Protein AF-A0A7Y5PEG9-F1 (afdb_monomer_lite)

Radius of gyration: 26.12 Å; chains: 1; bounding box: 63×56×72 Å

Structure (mmCIF, N/CA/C/O backbone):
data_AF-A0A7Y5PEG9-F1
#
_entry.id   AF-A0A7Y5PEG9-F1
#
loop_
_atom_site.group_PDB
_atom_site.id
_atom_site.type_symbol
_atom_site.label_atom_id
_atom_site.label_alt_id
_atom_site.label_comp_id
_atom_site.label_asym_id
_atom_site.label_entity_id
_atom_site.label_seq_id
_atom_site.pdbx_PDB_ins_code
_atom_site.Cartn_x
_atom_site.Cartn_y
_atom_site.Cartn_z
_atom_site.occupancy
_atom_site.B_iso_or_equiv
_atom_site.auth_seq_id
_atom_site.auth_comp_id
_atom_site.auth_asym_id
_atom_site.auth_atom_id
_atom_site.pdbx_PDB_model_num
ATOM 1 N N . LEU A 1 1 ? -2.937 16.351 -19.187 1.00 85.25 1 LEU A N 1
ATOM 2 C CA . LEU A 1 1 ? -2.541 15.697 -17.927 1.00 85.25 1 LEU A CA 1
ATOM 3 C C . LEU A 1 1 ? -1.030 15.649 -17.947 1.00 85.25 1 LEU A C 1
ATOM 5 O O . LEU A 1 1 ? -0.496 15.027 -18.850 1.00 85.25 1 LEU A O 1
ATOM 9 N N . VAL A 1 2 ? -0.378 16.390 -17.054 1.00 86.62 2 VAL A N 1
ATOM 10 C CA . VAL A 1 2 ? 1.082 16.342 -16.906 1.00 86.62 2 VAL A CA 1
ATOM 11 C C . VAL A 1 2 ? 1.396 15.271 -15.872 1.00 86.62 2 VAL A C 1
ATOM 13 O O . VAL A 1 2 ? 0.821 15.313 -14.779 1.00 86.62 2 VAL A O 1
ATOM 16 N N . GLY A 1 3 ? 2.258 14.328 -16.235 1.00 85.38 3 GLY A N 1
ATOM 17 C CA . GLY A 1 3 ? 2.537 13.143 -15.440 1.00 85.38 3 GLY A CA 1
ATOM 18 C C . GLY A 1 3 ? 1.429 12.091 -15.516 1.00 85.38 3 GLY A C 1
ATOM 19 O O . GLY A 1 3 ? 0.255 12.407 -15.773 1.00 85.38 3 GLY A O 1
ATOM 20 N N . SER A 1 4 ? 1.774 10.839 -15.218 1.00 88.62 4 SER A N 1
ATOM 21 C CA . SER A 1 4 ? 0.767 9.795 -15.070 1.00 88.62 4 SER A CA 1
ATOM 22 C C . SER A 1 4 ? -0.215 10.132 -13.936 1.00 88.62 4 SER A C 1
ATOM 24 O O . SER A 1 4 ? 0.189 10.494 -12.824 1.00 88.62 4 SER A O 1
ATOM 26 N N . PRO A 1 5 ? -1.535 9.985 -14.159 1.00 86.75 5 PRO A N 1
ATOM 27 C CA . PRO A 1 5 ? -2.530 10.161 -13.111 1.00 86.75 5 PRO A CA 1
ATOM 28 C C . PRO A 1 5 ? -2.541 9.010 -12.097 1.00 86.75 5 PRO A C 1
ATOM 30 O O . PRO A 1 5 ? -3.274 9.140 -11.113 1.00 86.75 5 PRO A O 1
ATOM 33 N N . ARG A 1 6 ? -1.760 7.931 -12.305 1.00 89.44 6 ARG A N 1
ATOM 34 C CA . ARG A 1 6 ? -1.601 6.746 -11.426 1.00 89.44 6 ARG A CA 1
ATOM 35 C C . ARG A 1 6 ? -2.856 5.867 -11.269 1.00 89.44 6 ARG A C 1
ATOM 37 O O . ARG A 1 6 ? -2.782 4.786 -10.699 1.00 89.44 6 ARG A O 1
ATOM 44 N N . ASP A 1 7 ? -4.004 6.346 -11.743 1.00 90.31 7 ASP A N 1
ATOM 45 C CA . ASP A 1 7 ? -5.339 5.772 -11.553 1.00 90.31 7 ASP A CA 1
ATOM 46 C C . ASP A 1 7 ? -6.239 6.160 -12.740 1.00 90.31 7 ASP A C 1
ATOM 48 O O . ASP A 1 7 ? -6.340 7.341 -13.105 1.00 90.31 7 ASP A O 1
ATOM 52 N N . VAL A 1 8 ? -6.907 5.163 -13.324 1.00 92.38 8 VAL A N 1
ATOM 53 C CA . VAL A 1 8 ? -7.827 5.300 -14.465 1.00 92.38 8 VAL A CA 1
ATOM 54 C C . VAL A 1 8 ? -9.043 6.154 -14.101 1.00 92.38 8 VAL A C 1
ATOM 56 O O . VAL A 1 8 ? -9.432 7.040 -14.862 1.00 92.38 8 VAL A O 1
ATOM 59 N N . THR A 1 9 ? -9.615 5.973 -12.907 1.00 90.75 9 THR A N 1
ATOM 60 C CA . THR A 1 9 ? -10.787 6.740 -12.452 1.00 90.75 9 THR A CA 1
ATOM 61 C C . THR A 1 9 ? -10.447 8.221 -12.360 1.00 90.75 9 THR A C 1
ATOM 63 O O . THR A 1 9 ? -11.190 9.080 -12.840 1.00 90.75 9 THR A O 1
ATOM 66 N N . ARG A 1 10 ? -9.276 8.539 -11.797 1.00 89.56 10 ARG A N 1
ATOM 67 C CA . ARG A 1 10 ? -8.766 9.911 -11.726 1.00 89.56 10 ARG A CA 1
ATOM 68 C C . ARG A 1 10 ? -8.519 10.499 -13.112 1.00 89.56 10 ARG A C 1
ATOM 70 O O . ARG A 1 10 ? -8.812 11.678 -13.325 1.00 89.56 10 ARG A O 1
ATOM 77 N N . ALA A 1 11 ? -7.986 9.705 -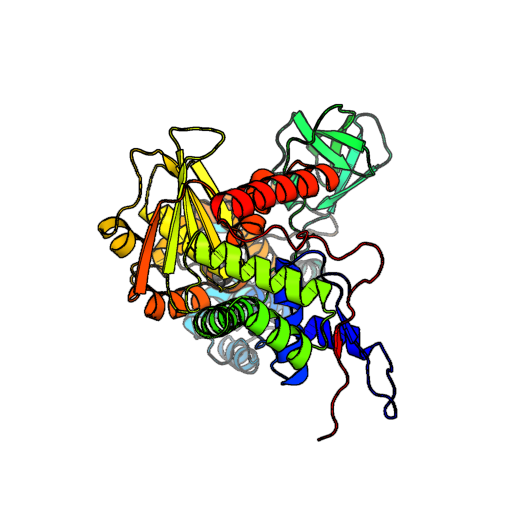14.040 1.00 92.00 11 ALA A N 1
ATOM 78 C CA . ALA A 1 11 ? -7.788 10.121 -15.423 1.00 92.00 11 ALA A CA 1
ATOM 79 C C . ALA A 1 11 ? -9.127 10.505 -16.067 1.00 92.00 11 ALA A C 1
ATOM 81 O O . ALA A 1 11 ? -9.282 11.644 -16.508 1.00 92.00 11 ALA A O 1
ATOM 82 N N . LEU A 1 12 ? -10.119 9.612 -16.020 1.00 91.38 12 LEU A N 1
ATOM 83 C CA . LEU A 1 12 ? -11.452 9.829 -16.586 1.00 91.38 12 LEU A CA 1
ATOM 84 C C . LEU A 1 12 ? -12.173 11.016 -15.944 1.00 91.38 12 LEU A C 1
ATOM 86 O O . LEU A 1 12 ? -12.730 11.844 -16.657 1.00 91.38 12 LEU A O 1
ATOM 90 N N . GLN A 1 13 ? -12.104 11.172 -14.619 1.00 89.88 13 GLN A N 1
ATOM 91 C CA . GLN A 1 13 ? -12.685 12.331 -13.933 1.00 89.88 13 GLN A CA 1
ATOM 92 C C . GLN A 1 13 ? -12.053 13.656 -14.371 1.00 89.88 13 GLN A C 1
ATOM 94 O O . GLN A 1 13 ? -12.743 14.671 -14.458 1.00 89.88 13 GLN A O 1
ATOM 99 N N . ARG A 1 14 ? -10.737 13.682 -14.622 1.00 91.00 14 ARG A N 1
ATOM 100 C CA . ARG A 1 14 ? -10.045 14.888 -15.097 1.00 91.00 14 ARG A CA 1
ATOM 101 C C . ARG A 1 14 ? -10.334 15.157 -16.573 1.00 91.00 14 ARG A C 1
ATOM 103 O O . ARG A 1 14 ? -10.561 16.309 -16.928 1.00 91.00 14 ARG A O 1
ATOM 110 N N . ILE A 1 15 ? -10.351 14.118 -17.406 1.00 91.00 15 ILE A N 1
ATOM 111 C CA . ILE A 1 15 ? -10.624 14.210 -18.846 1.00 91.00 15 ILE A CA 1
ATOM 112 C C . ILE A 1 15 ? -12.082 14.595 -19.096 1.00 91.00 15 ILE A C 1
ATOM 114 O O . ILE A 1 15 ? -12.329 15.487 -19.891 1.00 91.00 15 ILE A O 1
ATOM 118 N N . GLY A 1 16 ? -13.040 14.035 -18.355 1.00 88.06 16 GLY A N 1
ATOM 119 C CA . GLY A 1 16 ? -14.467 14.354 -18.484 1.00 88.06 16 GLY A CA 1
ATOM 120 C C . GLY A 1 16 ? -14.832 15.808 -18.156 1.00 88.06 16 GLY A C 1
ATOM 121 O O . GLY A 1 16 ? -15.929 16.261 -18.474 1.00 88.06 16 GLY A O 1
ATOM 122 N N . ARG A 1 17 ? -13.914 16.576 -17.549 1.00 88.19 17 ARG A N 1
ATOM 123 C CA . ARG A 1 17 ? -14.070 18.033 -17.394 1.00 88.19 17 ARG A CA 1
ATOM 124 C C . ARG A 1 17 ? -13.859 18.781 -18.711 1.00 88.19 17 ARG A C 1
ATOM 126 O O . ARG A 1 17 ? -14.333 19.909 -18.838 1.00 88.19 17 ARG A O 1
ATOM 133 N N . SER A 1 18 ? -13.163 18.190 -19.682 1.00 85.81 18 SER A N 1
ATOM 134 C CA . SER A 1 18 ? -13.086 18.728 -21.035 1.00 85.81 18 SER A CA 1
ATOM 135 C C . SER A 1 18 ? -14.352 18.313 -21.787 1.00 85.81 18 SER A C 1
ATOM 137 O O . SER A 1 18 ? -14.717 17.147 -21.833 1.00 85.81 18 SER A O 1
ATOM 139 N N . GLY A 1 19 ? -15.096 19.285 -22.318 1.00 75.38 19 GLY A N 1
ATOM 140 C CA . GLY A 1 19 ? -16.325 18.983 -23.055 1.00 75.38 19 GLY A CA 1
ATOM 141 C C . GLY A 1 19 ? -17.461 18.411 -22.199 1.00 75.38 19 GLY A C 1
ATOM 142 O O . GLY A 1 19 ? -18.163 17.533 -22.674 1.00 75.38 19 GLY A O 1
ATOM 143 N N . HIS A 1 20 ? -17.667 18.923 -20.977 1.00 80.44 20 HIS A N 1
ATOM 144 C CA . HIS A 1 20 ? -18.750 18.525 -20.059 1.00 80.44 20 HIS A CA 1
ATOM 145 C C . HIS A 1 20 ? -20.155 18.925 -20.578 1.00 80.44 20 HIS A C 1
ATOM 147 O O . HIS A 1 20 ? -20.817 19.810 -20.029 1.00 80.44 20 HIS A O 1
ATOM 153 N N . ARG A 1 21 ? -20.570 18.324 -21.700 1.00 83.25 21 ARG A N 1
ATOM 154 C CA . ARG A 1 21 ? -21.869 18.449 -22.374 1.00 83.25 21 ARG A CA 1
ATOM 155 C C . ARG A 1 21 ? -22.197 17.141 -23.099 1.00 83.25 21 ARG A C 1
ATOM 157 O O . ARG A 1 21 ? -21.294 16.434 -23.523 1.00 83.25 21 ARG A O 1
ATOM 164 N N . ILE A 1 22 ? -23.486 16.854 -23.270 1.00 82.88 22 ILE A N 1
ATOM 165 C CA . ILE A 1 22 ? -23.986 15.622 -23.910 1.00 82.88 22 ILE A CA 1
ATOM 166 C C . ILE A 1 22 ? -23.578 15.530 -25.392 1.00 82.88 22 ILE A C 1
ATOM 168 O O . ILE A 1 22 ? -23.387 14.439 -25.912 1.00 82.88 22 ILE A O 1
ATOM 172 N N . ASP A 1 23 ? -23.419 16.670 -26.067 1.00 88.56 23 ASP A N 1
ATOM 173 C CA . ASP A 1 23 ? -23.098 16.792 -27.495 1.00 88.56 23 ASP A CA 1
ATOM 174 C C . ASP A 1 23 ? -21.591 16.892 -27.788 1.00 88.56 23 ASP A C 1
ATOM 176 O O . ASP A 1 23 ? -21.193 17.204 -28.912 1.00 88.56 23 ASP A O 1
ATOM 180 N N . ARG A 1 24 ? -20.727 16.683 -26.786 1.00 82.81 24 ARG A N 1
ATOM 181 C CA . ARG A 1 24 ? -19.275 16.815 -26.940 1.00 82.81 24 ARG A CA 1
ATOM 182 C C . ARG A 1 24 ? -18.538 15.565 -26.493 1.00 82.81 24 ARG A C 1
ATOM 184 O O . ARG A 1 24 ? -18.850 14.967 -25.472 1.00 82.81 24 ARG A O 1
ATOM 191 N N . HIS A 1 25 ? -17.487 15.238 -27.237 1.00 83.31 25 HIS A N 1
ATOM 192 C CA . HIS A 1 25 ? -16.532 14.215 -26.839 1.00 83.31 25 HIS A CA 1
ATOM 193 C C . HIS A 1 25 ? -15.457 14.834 -25.940 1.00 83.31 25 HIS A C 1
ATOM 195 O O . HIS A 1 25 ? -14.835 15.828 -26.345 1.00 83.31 25 HIS A O 1
ATOM 201 N N . PRO A 1 26 ? -15.221 14.277 -24.742 1.00 86.62 26 PRO A N 1
ATOM 202 C CA . PRO A 1 26 ? -14.115 14.711 -23.911 1.00 86.62 26 PRO A CA 1
ATOM 203 C C . PRO A 1 26 ? -12.797 14.367 -24.608 1.00 86.62 26 PRO A C 1
ATOM 205 O O . PRO A 1 26 ? -12.637 13.280 -25.156 1.00 86.62 26 PRO A O 1
ATOM 208 N N . ARG A 1 27 ? -11.857 15.313 -24.600 1.00 87.94 27 ARG A N 1
ATOM 209 C CA . ARG A 1 27 ? -10.502 15.135 -25.138 1.00 87.94 27 ARG A CA 1
ATOM 210 C C . ARG A 1 27 ? -9.489 15.180 -24.009 1.00 87.94 27 ARG A C 1
ATOM 212 O O . ARG A 1 27 ? -9.488 16.113 -23.198 1.00 87.94 27 ARG A O 1
ATOM 219 N N . GLY A 1 28 ? -8.635 14.170 -23.952 1.00 87.94 28 GLY A N 1
ATOM 220 C CA . GLY A 1 28 ? -7.578 14.040 -22.959 1.00 87.94 28 GLY A CA 1
ATOM 221 C C . GLY A 1 28 ? -6.227 13.968 -23.645 1.00 87.94 28 GLY A C 1
ATOM 222 O O . GLY A 1 28 ? -6.078 13.202 -24.583 1.00 87.94 28 GLY A O 1
ATOM 223 N N . ARG A 1 29 ? -5.260 14.751 -23.160 1.00 89.00 29 ARG A N 1
ATOM 224 C CA . ARG A 1 29 ? -3.864 14.715 -23.612 1.00 89.00 29 ARG A CA 1
ATOM 225 C C . ARG A 1 29 ? -2.968 14.298 -22.457 1.00 89.00 29 ARG A C 1
ATOM 227 O O . ARG A 1 29 ? -3.081 14.918 -21.395 1.00 89.00 29 ARG A O 1
ATOM 234 N N . PHE A 1 30 ? -2.115 13.295 -22.624 1.00 89.88 30 PHE A N 1
ATOM 235 C CA . PHE A 1 30 ? -1.086 12.944 -21.635 1.00 89.88 30 PHE A CA 1
ATOM 236 C C . PHE A 1 30 ? 0.254 13.532 -22.052 1.00 89.88 30 PHE A C 1
ATOM 238 O O . PHE A 1 30 ? 0.568 13.525 -23.234 1.00 89.88 30 PHE A O 1
ATOM 245 N N . ILE A 1 31 ? 0.998 14.053 -21.080 1.00 89.38 31 ILE A N 1
ATOM 246 C CA . ILE A 1 31 ? 2.348 14.588 -21.251 1.00 89.38 31 ILE A CA 1
ATOM 247 C C . ILE A 1 31 ? 3.203 13.896 -20.192 1.00 89.38 31 ILE A C 1
ATOM 249 O O . ILE A 1 31 ? 3.060 14.193 -19.000 1.00 89.38 31 ILE A O 1
ATOM 253 N N . GLY A 1 32 ? 4.019 12.934 -20.622 1.00 86.75 32 GLY A N 1
ATOM 254 C CA . GLY A 1 32 ? 4.918 12.194 -19.740 1.00 86.75 32 GLY A CA 1
ATOM 255 C C . GLY A 1 32 ? 6.073 13.075 -19.272 1.00 86.75 32 GLY A C 1
ATOM 256 O O . GLY A 1 32 ? 6.588 13.886 -20.037 1.00 86.75 32 GLY A O 1
ATOM 257 N N . THR A 1 33 ? 6.501 12.921 -18.020 1.00 84.44 33 THR A N 1
ATOM 258 C CA . THR A 1 33 ? 7.668 13.658 -17.487 1.00 84.44 33 THR A CA 1
ATOM 259 C C . THR A 1 33 ? 8.996 12.916 -17.689 1.00 84.44 33 THR A C 1
ATOM 261 O O . THR A 1 33 ? 10.018 13.321 -17.147 1.00 84.44 33 THR A O 1
ATOM 264 N N . GLY A 1 34 ? 8.966 11.784 -18.392 1.00 85.12 34 GLY A N 1
ATOM 265 C CA . GLY A 1 34 ? 10.092 10.896 -18.677 1.00 85.12 34 GLY A CA 1
ATOM 266 C C . GLY A 1 34 ? 9.593 9.559 -19.234 1.00 85.12 34 GLY A C 1
ATOM 267 O O . GLY A 1 34 ? 8.398 9.271 -19.162 1.00 85.12 34 GLY A O 1
ATOM 268 N N . VAL A 1 35 ? 10.493 8.730 -19.764 1.00 88.38 35 VAL A N 1
ATOM 269 C CA . VAL A 1 35 ? 10.148 7.468 -20.457 1.00 88.38 35 VAL A CA 1
ATOM 270 C C . VAL A 1 35 ? 9.350 6.474 -19.597 1.00 88.38 35 VAL A C 1
ATOM 272 O O . VAL A 1 35 ? 8.364 5.908 -20.066 1.00 88.38 35 VAL A O 1
ATOM 275 N N . ASP A 1 36 ? 9.697 6.317 -18.317 1.00 87.38 36 ASP A N 1
ATOM 276 C CA . ASP A 1 36 ? 8.952 5.466 -17.374 1.00 87.38 36 ASP A CA 1
ATOM 277 C C . ASP A 1 36 ? 7.523 5.962 -17.123 1.00 87.38 36 ASP A C 1
ATOM 279 O O . ASP A 1 36 ? 6.569 5.186 -17.069 1.00 87.38 36 ASP A O 1
ATOM 283 N N . ASP A 1 37 ? 7.374 7.274 -16.953 1.00 89.50 37 ASP A N 1
ATOM 284 C CA . ASP A 1 37 ? 6.080 7.904 -16.706 1.00 89.50 37 ASP A CA 1
ATOM 285 C C . ASP A 1 37 ? 5.204 7.890 -17.967 1.00 89.50 37 ASP A C 1
ATOM 287 O O . ASP A 1 37 ? 3.991 7.694 -17.879 1.00 89.50 37 ASP A O 1
ATOM 291 N N . LEU A 1 38 ? 5.826 8.011 -19.144 1.00 93.00 38 LEU A N 1
ATOM 292 C CA . LEU A 1 38 ? 5.156 7.883 -20.430 1.00 93.00 38 LEU A CA 1
ATOM 293 C C . LEU A 1 38 ? 4.596 6.468 -20.631 1.00 93.00 38 LEU A C 1
ATOM 295 O O . LEU A 1 38 ? 3.422 6.357 -20.972 1.00 93.00 38 LEU A O 1
ATOM 299 N N . LEU A 1 39 ? 5.360 5.401 -20.349 1.00 94.12 39 LEU A N 1
ATOM 300 C CA . LEU A 1 39 ? 4.843 4.019 -20.395 1.00 94.12 39 LEU A CA 1
ATOM 301 C C . LEU A 1 39 ? 3.593 3.846 -19.526 1.00 94.12 39 LEU A C 1
ATOM 303 O O . LEU A 1 39 ? 2.611 3.245 -19.957 1.00 94.12 39 LEU A O 1
ATOM 307 N N . GLU A 1 40 ? 3.600 4.407 -18.318 1.00 95.00 40 GLU A N 1
ATOM 308 C CA . GLU A 1 40 ? 2.433 4.358 -17.439 1.00 95.00 40 GLU A CA 1
ATOM 309 C C . GLU A 1 40 ? 1.250 5.166 -18.000 1.00 95.00 40 GLU A C 1
ATOM 311 O O . GLU A 1 40 ? 0.105 4.716 -17.924 1.00 95.00 40 GLU A O 1
ATOM 316 N N . CYS A 1 41 ? 1.508 6.315 -18.635 1.00 94.75 41 CYS A N 1
ATOM 317 C CA . CYS A 1 41 ? 0.477 7.079 -19.341 1.00 94.75 41 CYS A CA 1
ATOM 318 C C . CYS A 1 41 ? -0.160 6.271 -20.480 1.00 94.75 41 CYS A C 1
ATOM 320 O O . CYS A 1 41 ? -1.382 6.318 -20.626 1.00 94.75 41 CYS A O 1
ATOM 322 N N . LEU A 1 42 ? 0.631 5.515 -21.253 1.00 95.31 42 LEU A N 1
ATOM 323 C CA . LEU A 1 42 ? 0.123 4.645 -22.322 1.00 95.31 42 LEU A CA 1
ATOM 324 C C . LEU A 1 42 ? -0.823 3.573 -21.765 1.00 95.31 42 LEU A C 1
ATOM 326 O O . LEU A 1 42 ? -1.914 3.365 -22.296 1.00 95.31 42 LEU A O 1
ATOM 330 N N . VAL A 1 43 ? -0.448 2.947 -20.648 1.00 96.19 43 VAL A N 1
ATOM 331 C CA . VAL A 1 43 ? -1.278 1.940 -19.968 1.00 96.19 43 VAL A CA 1
ATOM 332 C C . VAL A 1 43 ? -2.578 2.545 -19.450 1.00 96.19 43 VAL A C 1
ATOM 334 O O . VAL A 1 43 ? -3.651 1.979 -19.656 1.00 96.19 43 VAL A O 1
ATOM 337 N N . VAL A 1 44 ? -2.514 3.708 -18.796 1.00 95.00 44 VAL A N 1
ATOM 338 C CA . VAL A 1 44 ? -3.720 4.408 -18.334 1.00 95.00 44 VAL A CA 1
ATOM 339 C C . VAL A 1 44 ? -4.619 4.768 -19.514 1.00 95.00 44 VAL A C 1
ATOM 341 O O . VAL A 1 44 ? -5.836 4.619 -19.417 1.00 95.00 44 VAL A O 1
ATOM 344 N N . ALA A 1 45 ? -4.047 5.230 -20.625 1.00 93.00 45 ALA A N 1
ATOM 345 C CA . ALA A 1 45 ? -4.796 5.567 -21.827 1.00 93.00 45 ALA A CA 1
ATOM 346 C C . ALA A 1 45 ? -5.517 4.347 -22.419 1.00 93.00 45 ALA A C 1
ATOM 348 O O . ALA A 1 45 ? -6.709 4.441 -22.712 1.00 93.00 45 ALA A O 1
ATOM 349 N N . ASP A 1 46 ? -4.843 3.201 -22.525 1.00 93.19 46 ASP A N 1
ATOM 350 C CA . ASP A 1 46 ? -5.457 1.954 -22.995 1.00 93.19 46 ASP A CA 1
ATOM 351 C C . ASP A 1 46 ? -6.594 1.499 -22.084 1.00 93.19 46 ASP A C 1
ATOM 353 O O . ASP A 1 46 ? -7.696 1.226 -22.561 1.00 93.19 46 ASP A O 1
ATOM 357 N N . ARG A 1 47 ? -6.380 1.510 -20.766 1.00 94.19 47 ARG A N 1
ATOM 358 C CA . ARG A 1 47 ? -7.424 1.142 -19.800 1.00 94.19 47 ARG A CA 1
ATOM 359 C C . ARG A 1 47 ? -8.610 2.107 -19.832 1.00 94.19 47 ARG A C 1
ATOM 361 O O . ARG A 1 47 ? -9.753 1.669 -19.733 1.00 94.19 47 ARG A O 1
ATOM 368 N N . CYS A 1 48 ? -8.368 3.408 -20.019 1.00 92.19 48 CYS A N 1
ATOM 369 C CA . CYS A 1 48 ? -9.425 4.398 -20.243 1.00 92.19 48 CYS A CA 1
ATOM 370 C C . CYS A 1 48 ? -10.243 4.075 -21.502 1.00 92.19 48 CYS A C 1
ATOM 372 O O . CYS A 1 48 ? -11.470 4.117 -21.443 1.00 92.19 48 CYS A O 1
ATOM 374 N N . ARG A 1 49 ? -9.583 3.746 -22.625 1.00 90.25 49 ARG A N 1
ATOM 375 C CA . ARG A 1 49 ? -10.252 3.376 -23.888 1.00 90.25 49 ARG A CA 1
ATOM 376 C C . ARG A 1 49 ? -11.062 2.087 -23.747 1.00 90.25 49 ARG A C 1
ATOM 378 O O . ARG A 1 49 ? -12.160 2.009 -24.285 1.00 90.25 49 ARG A O 1
ATOM 385 N N . ALA A 1 50 ? -10.547 1.116 -22.995 1.00 91.88 50 ALA A N 1
ATOM 386 C CA . ALA A 1 50 ? -11.205 -0.163 -22.742 1.00 91.88 50 ALA A CA 1
ATOM 387 C C . ALA A 1 50 ? -12.310 -0.101 -21.664 1.00 91.88 50 ALA A C 1
ATOM 389 O O . ALA A 1 50 ? -13.046 -1.067 -21.483 1.00 91.88 50 ALA A O 1
ATOM 390 N N . GLY A 1 51 ? -12.447 1.015 -20.935 1.00 90.38 51 GLY A N 1
ATOM 391 C CA . GLY A 1 51 ? -13.381 1.123 -19.807 1.00 90.38 51 GLY A CA 1
ATOM 392 C C . GLY A 1 51 ? -12.973 0.290 -18.582 1.00 90.38 51 GLY A C 1
ATOM 393 O O . GLY A 1 51 ? -13.808 -0.020 -17.733 1.00 90.38 51 GLY A O 1
ATOM 394 N N . GLU A 1 52 ? -11.693 -0.070 -18.470 1.00 92.00 52 GLU A N 1
ATOM 395 C CA . GLU A 1 52 ? -11.152 -0.957 -17.437 1.00 92.00 52 GLU A CA 1
ATOM 396 C C . GLU A 1 52 ? -10.795 -0.201 -16.150 1.00 92.00 52 GLU A C 1
ATOM 398 O O . GLU A 1 52 ? -9.632 0.114 -15.860 1.00 92.00 52 GLU A O 1
ATOM 403 N N . LEU A 1 53 ? -11.818 0.071 -15.345 1.00 89.88 53 LEU A N 1
ATOM 404 C CA . LEU A 1 53 ? -11.666 0.690 -14.030 1.00 89.88 53 LEU A CA 1
ATOM 405 C C . LEU A 1 53 ? -11.037 -0.272 -13.013 1.00 89.88 53 LEU A C 1
ATOM 407 O O . LEU A 1 53 ? -11.290 -1.477 -13.029 1.00 89.88 53 LEU A O 1
ATOM 411 N N . ASP A 1 54 ? -10.245 0.271 -12.089 1.00 85.56 54 ASP A N 1
ATOM 412 C CA . ASP A 1 54 ? -9.797 -0.484 -10.921 1.00 85.56 54 ASP A CA 1
ATOM 413 C C . ASP A 1 54 ? -10.985 -0.810 -9.995 1.00 85.56 54 ASP A C 1
ATOM 415 O O . ASP A 1 54 ? -11.877 0.027 -9.806 1.00 85.56 54 ASP A O 1
ATOM 419 N N . PRO A 1 55 ? -11.020 -2.010 -9.388 1.00 84.69 55 PRO A N 1
ATOM 420 C CA . PRO A 1 55 ? -12.128 -2.414 -8.538 1.00 84.69 55 PRO A CA 1
ATOM 421 C C . PRO A 1 55 ? -12.181 -1.574 -7.258 1.00 84.69 55 PRO A C 1
ATOM 423 O O . PRO A 1 55 ? -11.181 -1.405 -6.556 1.00 84.69 55 PRO A O 1
ATOM 426 N N . VAL A 1 56 ? -13.381 -1.115 -6.900 1.00 86.25 56 VAL A N 1
ATOM 427 C CA . VAL A 1 56 ? -13.624 -0.492 -5.596 1.00 86.25 56 VAL A CA 1
ATOM 428 C C . VAL A 1 56 ? -13.552 -1.570 -4.520 1.00 86.25 56 VAL A C 1
ATOM 430 O O . VAL A 1 56 ? -14.343 -2.513 -4.515 1.00 86.25 56 VAL A O 1
ATOM 433 N N . ARG A 1 57 ? -12.612 -1.423 -3.585 1.00 84.88 57 ARG A N 1
ATOM 434 C CA . ARG A 1 57 ? -12.492 -2.319 -2.433 1.00 84.88 57 ARG A CA 1
ATOM 435 C C . ARG A 1 57 ? -13.219 -1.731 -1.238 1.00 84.88 57 ARG A C 1
ATOM 437 O O . ARG A 1 57 ? -12.859 -0.665 -0.746 1.00 84.88 57 ARG A O 1
ATOM 444 N N . VAL A 1 58 ? -14.243 -2.442 -0.781 1.00 90.62 58 VAL A N 1
ATOM 445 C CA . VAL A 1 58 ? -14.988 -2.100 0.431 1.00 90.62 58 VAL A CA 1
ATOM 446 C C . VAL A 1 58 ? -14.400 -2.904 1.596 1.00 90.62 58 VAL A C 1
ATOM 448 O O . VAL A 1 58 ? -14.445 -4.138 1.528 1.00 90.62 58 VAL A O 1
ATOM 451 N N . PRO A 1 59 ? -13.865 -2.252 2.648 1.00 92.00 59 PRO A N 1
ATOM 452 C CA . PRO A 1 59 ? -13.369 -2.946 3.834 1.00 92.00 59 PRO A CA 1
ATOM 453 C C . PRO A 1 59 ? -14.438 -3.864 4.427 1.00 92.00 59 PRO A C 1
ATOM 455 O O . PRO A 1 59 ? -15.608 -3.483 4.518 1.00 92.00 59 PRO A O 1
ATOM 458 N N . GLN A 1 60 ? -14.042 -5.073 4.814 1.00 93.25 60 GLN A N 1
ATOM 459 C CA . GLN A 1 60 ? -14.948 -6.053 5.406 1.00 93.25 60 GLN A CA 1
ATOM 460 C C . GLN A 1 60 ? -14.921 -5.912 6.928 1.00 93.25 60 GLN A C 1
ATOM 462 O O . GLN A 1 60 ? -13.873 -6.055 7.548 1.00 93.25 60 GLN A O 1
ATOM 467 N N . ALA A 1 61 ? -16.085 -5.623 7.505 1.00 95.69 61 ALA A N 1
ATOM 468 C CA . ALA A 1 61 ? -16.340 -5.498 8.935 1.00 95.69 61 ALA A CA 1
ATOM 469 C C . ALA A 1 61 ? -15.313 -4.645 9.720 1.00 95.69 61 ALA A C 1
ATOM 471 O O . ALA A 1 61 ? -14.769 -5.141 10.706 1.00 95.69 61 ALA A O 1
ATOM 472 N N . PRO A 1 62 ? -15.065 -3.370 9.345 1.00 96.81 62 PRO A N 1
ATOM 473 C CA . PRO A 1 62 ? -14.131 -2.512 10.078 1.00 96.81 62 PRO A CA 1
ATOM 474 C C . PRO A 1 62 ? -14.605 -2.290 11.527 1.00 96.81 62 PRO A C 1
ATOM 476 O O . PRO A 1 62 ? -15.616 -1.623 11.776 1.00 96.81 62 PRO A O 1
ATOM 479 N N . LEU A 1 63 ? -13.910 -2.893 12.497 1.00 98.00 63 LEU A N 1
ATOM 480 C CA . LEU A 1 63 ? -14.411 -3.016 13.878 1.00 98.00 63 LEU A CA 1
ATOM 481 C C . LEU A 1 63 ? -14.355 -1.702 14.669 1.00 98.00 63 LEU A C 1
ATOM 483 O O . LEU A 1 63 ? -15.120 -1.506 15.614 1.00 98.00 63 LEU A O 1
ATOM 487 N N . ASP A 1 64 ? -13.481 -0.779 14.287 1.00 96.62 64 ASP A N 1
ATOM 488 C CA . ASP A 1 64 ? -13.418 0.570 14.846 1.00 96.62 64 ASP A CA 1
ATOM 489 C C . ASP A 1 64 ? -14.624 1.424 14.435 1.00 96.62 64 ASP A C 1
ATOM 491 O O . ASP A 1 64 ? -15.234 2.090 15.276 1.00 96.62 64 ASP A O 1
ATOM 495 N N . VAL A 1 65 ? -15.023 1.357 13.164 1.00 97.25 65 VAL A N 1
ATOM 496 C CA . VAL A 1 65 ? -16.232 2.012 12.653 1.00 97.25 65 VAL A CA 1
ATOM 497 C C . VAL A 1 65 ? -17.479 1.390 13.281 1.00 97.25 65 VAL A C 1
ATOM 499 O O . VAL A 1 65 ? -18.403 2.125 13.636 1.00 97.25 65 VAL A O 1
ATOM 502 N N . LEU A 1 66 ? -17.497 0.067 13.487 1.00 98.19 66 LEU A N 1
ATOM 503 C CA . LEU A 1 66 ? -18.560 -0.609 14.233 1.00 98.19 66 LEU A CA 1
ATOM 504 C C . LEU A 1 66 ? -18.658 -0.073 15.664 1.00 98.19 66 LEU A C 1
ATOM 506 O O . LEU A 1 66 ? -19.750 0.272 16.114 1.00 98.19 66 LEU A O 1
ATOM 510 N N . ALA A 1 67 ? -17.526 0.057 16.361 1.00 97.69 67 ALA A N 1
ATOM 511 C CA . ALA A 1 67 ? -17.499 0.585 17.720 1.00 97.69 67 ALA A CA 1
ATOM 512 C C . ALA A 1 67 ? -18.087 2.004 17.783 1.00 97.69 67 ALA A C 1
ATOM 514 O O . ALA A 1 67 ? -18.949 2.300 18.614 1.00 97.69 67 ALA A O 1
ATOM 515 N N . GLN A 1 68 ? -17.680 2.871 16.854 1.00 96.19 68 GLN A N 1
ATOM 516 C CA . GLN A 1 68 ? -18.228 4.218 16.726 1.00 96.19 68 GLN A CA 1
ATOM 517 C C . GLN A 1 68 ? -19.743 4.203 16.472 1.00 96.19 68 GLN A C 1
ATOM 519 O O . GLN A 1 68 ? -20.479 4.964 17.103 1.00 96.19 68 GLN A O 1
ATOM 524 N N . GLN A 1 69 ? -20.214 3.333 15.576 1.00 97.44 69 GLN A N 1
ATOM 525 C CA . GLN A 1 69 ? -21.629 3.212 15.235 1.00 97.44 69 GLN A CA 1
ATOM 526 C C . GLN A 1 69 ? -22.471 2.752 16.432 1.00 97.44 69 GLN A C 1
ATOM 528 O O . GLN A 1 69 ? -23.535 3.320 16.670 1.00 97.44 69 GLN A O 1
ATOM 533 N N . LEU A 1 70 ? -21.996 1.779 17.214 1.00 98.12 70 LEU A N 1
ATOM 534 C CA . LEU A 1 70 ? -22.699 1.277 18.401 1.00 98.12 70 LEU A CA 1
ATOM 535 C C . LEU A 1 70 ? -22.819 2.345 19.491 1.00 98.12 70 LEU A C 1
ATOM 537 O O . LEU A 1 70 ? -23.885 2.503 20.086 1.00 98.12 70 LEU A O 1
ATOM 541 N N . VAL A 1 71 ? -21.769 3.145 19.701 1.00 97.25 71 VAL A N 1
ATOM 542 C CA . VAL A 1 71 ? -21.847 4.313 20.593 1.00 97.25 71 VAL A CA 1
ATOM 543 C C . VAL A 1 71 ? -22.851 5.343 20.068 1.00 97.25 71 VAL A C 1
ATOM 545 O O . VAL A 1 71 ? -23.620 5.892 20.854 1.00 97.25 71 VAL A O 1
ATOM 548 N N . GLY A 1 72 ? -22.892 5.579 18.753 1.00 96.69 72 GLY A N 1
ATOM 549 C CA . GLY A 1 72 ? -23.884 6.456 18.125 1.00 96.69 72 GLY A CA 1
ATOM 550 C C . GLY A 1 72 ? -25.325 5.970 18.322 1.00 96.69 72 GLY A C 1
ATOM 551 O O . GLY A 1 72 ? -26.194 6.759 18.685 1.00 96.69 72 GLY A O 1
ATOM 552 N N . MET A 1 73 ? -25.573 4.668 18.156 1.00 97.31 73 MET A N 1
ATOM 553 C CA . MET A 1 73 ? -26.877 4.041 18.413 1.00 97.31 73 MET A CA 1
ATOM 554 C C . MET A 1 73 ? -27.305 4.218 19.877 1.00 97.31 73 MET A C 1
ATOM 556 O O . MET A 1 73 ? -28.420 4.670 20.144 1.00 97.31 73 MET A O 1
ATOM 560 N N . ALA A 1 74 ? -26.390 3.941 20.809 1.00 97.19 74 ALA A N 1
ATOM 561 C CA . ALA A 1 74 ? -26.611 4.056 22.248 1.00 97.19 74 ALA A CA 1
ATOM 562 C C . ALA A 1 74 ? -26.793 5.502 22.739 1.00 97.19 74 ALA A C 1
ATOM 564 O O . ALA A 1 74 ? -27.441 5.739 23.758 1.00 97.19 74 ALA A O 1
ATOM 565 N N . ALA A 1 75 ? -26.216 6.480 22.031 1.00 94.44 75 ALA A N 1
ATOM 566 C CA . ALA A 1 75 ? -26.382 7.900 22.334 1.00 94.44 75 ALA A CA 1
ATOM 567 C C . ALA A 1 75 ? -27.807 8.405 22.050 1.00 94.44 75 ALA A C 1
ATOM 569 O O . ALA A 1 75 ? -28.189 9.455 22.568 1.00 94.44 75 ALA A O 1
ATOM 570 N N . VAL A 1 76 ? -28.578 7.678 21.233 1.00 94.06 76 VAL A N 1
ATOM 571 C CA . VAL A 1 76 ? -29.961 8.017 20.876 1.00 94.06 76 VAL A CA 1
ATOM 572 C C . VAL A 1 76 ? -30.965 7.222 21.709 1.00 94.06 76 VAL A C 1
ATOM 574 O O . VAL A 1 76 ? -31.935 7.799 22.196 1.00 94.06 76 VAL A O 1
ATOM 577 N N . ALA A 1 77 ? -30.753 5.914 21.872 1.00 95.00 77 ALA A N 1
ATOM 578 C CA . ALA A 1 77 ? -31.674 5.034 22.588 1.00 95.00 77 ALA A CA 1
ATOM 579 C C . ALA A 1 77 ? -30.971 3.783 23.137 1.00 95.00 77 ALA A C 1
ATOM 581 O O . ALA A 1 77 ? -29.869 3.441 22.713 1.00 95.00 77 ALA A O 1
ATOM 582 N N . ARG A 1 78 ? -31.645 3.074 24.049 1.00 97.31 78 ARG A N 1
ATOM 583 C CA . ARG A 1 78 ? -31.277 1.713 24.464 1.00 97.31 78 ARG A CA 1
ATOM 584 C C . ARG A 1 78 ? -31.573 0.720 23.333 1.00 97.31 78 ARG A C 1
ATOM 586 O O . ARG A 1 78 ? -32.600 0.846 22.668 1.00 97.31 78 ARG A O 1
ATOM 593 N N . TRP A 1 79 ? -30.705 -0.273 23.158 1.00 98.50 79 TRP A N 1
ATOM 594 C CA . TRP A 1 79 ? -30.823 -1.318 22.138 1.00 98.50 79 TRP A CA 1
ATOM 595 C C . TRP A 1 79 ? -30.734 -2.715 22.743 1.00 98.50 79 TRP A C 1
ATOM 597 O O . TRP A 1 79 ? -30.007 -2.922 23.710 1.00 98.50 79 TRP A O 1
ATOM 607 N N . HIS A 1 80 ? -31.442 -3.676 22.148 1.00 98.44 80 HIS A N 1
ATOM 608 C CA . HIS A 1 80 ? -31.160 -5.096 22.345 1.00 98.44 80 HIS A CA 1
ATOM 609 C C . HIS A 1 80 ? -29.982 -5.508 21.453 1.00 98.44 80 HIS A C 1
ATOM 611 O O . HIS A 1 80 ? -29.888 -5.058 20.305 1.00 98.44 80 HIS A O 1
ATOM 617 N N . ASP A 1 81 ? -29.097 -6.364 21.962 1.00 98.00 81 ASP A N 1
ATOM 618 C CA . ASP A 1 81 ? -27.873 -6.777 21.268 1.00 98.00 81 ASP A CA 1
ATOM 619 C C . ASP A 1 81 ? -28.189 -7.393 19.894 1.00 98.00 81 ASP A C 1
ATOM 621 O O . ASP A 1 81 ? -27.588 -7.027 18.882 1.00 98.00 81 ASP A O 1
ATOM 625 N N . ASP A 1 82 ? -29.187 -8.283 19.848 1.00 98.31 82 ASP A N 1
ATOM 626 C CA . ASP A 1 82 ? -29.588 -8.995 18.628 1.00 98.31 82 ASP A CA 1
ATOM 627 C C . ASP A 1 82 ? -30.195 -8.062 17.573 1.00 98.31 82 ASP A C 1
ATOM 629 O O . ASP A 1 82 ? -29.914 -8.205 16.381 1.00 98.31 82 ASP A O 1
ATOM 633 N N . ASP A 1 83 ? -30.982 -7.071 18.004 1.00 98.38 83 ASP A N 1
ATOM 634 C CA . ASP A 1 83 ? -31.590 -6.095 17.099 1.00 98.38 83 ASP A CA 1
ATOM 635 C C . ASP A 1 83 ? -30.514 -5.196 16.494 1.00 98.38 83 ASP A C 1
ATOM 637 O O . ASP A 1 83 ? -30.501 -4.955 15.285 1.00 98.38 83 ASP A O 1
ATOM 641 N N . ALA A 1 84 ? -29.564 -4.735 17.313 1.00 98.44 84 ALA A N 1
ATOM 642 C CA . ALA A 1 84 ? -28.444 -3.938 16.836 1.00 98.44 84 ALA A CA 1
ATOM 643 C C . ALA A 1 84 ? -27.572 -4.726 15.847 1.00 98.44 84 ALA A C 1
ATOM 645 O O . ALA A 1 84 ? -27.231 -4.203 14.782 1.00 98.44 84 ALA A O 1
ATOM 646 N N . PHE A 1 85 ? -27.275 -5.995 16.141 1.00 98.62 85 PHE A N 1
ATOM 647 C CA . PHE A 1 85 ? -26.557 -6.886 15.229 1.00 98.62 85 PHE A CA 1
ATOM 648 C C . PHE A 1 85 ? -27.295 -7.051 13.892 1.00 98.62 85 PHE A C 1
ATOM 650 O O . PHE A 1 85 ? -26.694 -6.895 12.825 1.00 98.62 85 PHE A O 1
ATOM 657 N N . ALA A 1 86 ? -28.608 -7.297 13.933 1.00 98.44 86 ALA A N 1
ATOM 658 C CA . ALA A 1 86 ? -29.435 -7.430 12.737 1.00 98.44 86 ALA A CA 1
ATOM 659 C C . ALA A 1 86 ? -29.451 -6.144 11.896 1.00 98.44 86 ALA A C 1
ATOM 661 O O . ALA A 1 86 ? -29.352 -6.212 10.671 1.00 98.44 86 ALA A O 1
ATOM 662 N N . VAL A 1 87 ? -29.530 -4.967 12.530 1.00 98.25 87 VAL A N 1
ATOM 663 C CA . VAL A 1 87 ? -29.463 -3.666 11.845 1.00 98.25 87 VAL A CA 1
ATOM 664 C C . VAL A 1 87 ? -28.108 -3.465 11.169 1.00 98.25 87 VAL A C 1
ATOM 666 O O . VAL A 1 87 ? -28.073 -3.108 9.990 1.00 98.25 87 VAL A O 1
ATOM 669 N N . VAL A 1 88 ? -27.009 -3.706 11.891 1.00 98.31 88 VAL A N 1
ATOM 670 C CA . VAL A 1 88 ? -25.636 -3.534 11.389 1.00 98.31 88 VAL A CA 1
ATOM 671 C C . VAL A 1 88 ? -25.387 -4.411 10.162 1.00 98.31 88 VAL A C 1
ATOM 673 O O . VAL A 1 88 ? -24.886 -3.918 9.152 1.00 98.31 88 VAL A O 1
ATOM 676 N N . ARG A 1 89 ? -25.811 -5.681 10.193 1.00 98.25 89 ARG A N 1
ATOM 677 C CA . ARG A 1 89 ? -25.619 -6.627 9.079 1.00 98.25 89 ARG A CA 1
ATOM 678 C C . ARG A 1 89 ? -26.369 -6.274 7.793 1.00 98.25 89 ARG A C 1
ATOM 680 O O . ARG A 1 89 ? -26.093 -6.875 6.758 1.00 98.25 89 ARG A O 1
ATOM 687 N N . ARG A 1 90 ? -27.282 -5.295 7.814 1.00 98.12 90 ARG A N 1
ATOM 688 C CA . ARG A 1 90 ? -27.918 -4.776 6.588 1.00 98.12 90 ARG A CA 1
ATOM 689 C C . ARG A 1 90 ? -26.984 -3.899 5.754 1.00 98.12 90 ARG A C 1
ATOM 691 O O . ARG A 1 90 ? -27.264 -3.676 4.580 1.00 98.12 90 ARG A O 1
ATOM 698 N N . ALA A 1 91 ? -25.903 -3.381 6.334 1.00 97.38 91 ALA A N 1
ATOM 699 C CA . ALA A 1 91 ? -24.916 -2.598 5.602 1.00 97.38 91 ALA A CA 1
ATOM 700 C C . ALA A 1 91 ? -23.901 -3.516 4.902 1.00 97.38 91 ALA A C 1
ATOM 702 O O . ALA A 1 91 ? -23.377 -4.445 5.512 1.00 97.38 91 ALA A O 1
ATOM 703 N N . ALA A 1 92 ? -23.577 -3.218 3.638 1.00 96.38 92 ALA A N 1
ATOM 704 C CA . ALA A 1 92 ? -22.702 -4.056 2.811 1.00 96.38 92 ALA A CA 1
ATOM 705 C C . ALA A 1 92 ? -21.343 -4.414 3.461 1.00 96.38 92 ALA A C 1
ATOM 707 O O . ALA A 1 92 ? -20.991 -5.591 3.419 1.00 96.38 92 ALA A O 1
ATOM 708 N N . PRO A 1 93 ? -20.612 -3.489 4.130 1.00 96.44 93 PRO A N 1
ATOM 709 C CA . PRO A 1 93 ? -19.357 -3.828 4.812 1.00 96.44 93 PRO A CA 1
ATOM 710 C C . PRO A 1 93 ? -19.507 -4.870 5.929 1.00 96.44 93 PRO A C 1
ATOM 712 O O . PRO A 1 93 ? -18.545 -5.554 6.250 1.00 96.44 93 PRO A O 1
ATOM 715 N N . TYR A 1 94 ? -20.691 -4.997 6.534 1.00 98.25 94 TYR A N 1
ATOM 716 C CA . TYR A 1 94 ? -20.944 -5.863 7.690 1.00 98.25 94 TYR A CA 1
ATOM 717 C C . TYR A 1 94 ? -21.829 -7.068 7.354 1.00 98.25 94 TYR A C 1
ATOM 719 O O . TYR A 1 94 ? -22.266 -7.776 8.260 1.00 98.25 94 TYR A O 1
ATOM 727 N N . ALA A 1 95 ? -22.097 -7.340 6.074 1.00 96.88 95 ALA A N 1
ATOM 728 C CA . ALA A 1 95 ? -22.969 -8.442 5.661 1.00 96.88 95 ALA A CA 1
ATOM 729 C C . ALA A 1 95 ? -22.505 -9.808 6.214 1.00 96.88 95 ALA A C 1
ATOM 731 O O . ALA A 1 95 ? -23.327 -10.651 6.591 1.00 96.88 95 ALA A O 1
ATOM 732 N N . THR A 1 96 ? -21.188 -9.996 6.328 1.00 96.38 96 THR A N 1
ATOM 733 C CA . THR A 1 96 ? -20.515 -11.198 6.846 1.00 96.38 96 THR A CA 1
ATOM 734 C C . THR A 1 96 ? -20.006 -11.050 8.287 1.00 96.38 96 THR A C 1
ATOM 736 O O . THR A 1 96 ? -19.324 -11.950 8.772 1.00 96.38 96 THR A O 1
ATOM 739 N N . LEU A 1 97 ? -20.346 -9.959 8.993 1.00 98.06 97 LEU A N 1
ATOM 740 C CA . LEU A 1 97 ? -19.939 -9.736 10.386 1.00 98.06 97 LEU A CA 1
ATOM 741 C C . LEU A 1 97 ? -20.376 -10.913 11.267 1.00 98.06 97 LEU A C 1
ATOM 743 O O . LEU A 1 97 ? -21.562 -11.262 11.323 1.00 98.06 97 LEU A O 1
ATOM 747 N N . THR A 1 98 ? -19.418 -11.507 11.975 1.00 97.94 98 THR A N 1
ATOM 748 C CA . THR A 1 98 ? -19.694 -12.614 12.889 1.00 97.94 98 THR A CA 1
ATOM 749 C C . THR A 1 98 ? -20.287 -12.098 14.198 1.00 97.94 98 THR A C 1
ATOM 751 O O . THR A 1 98 ? -20.011 -10.976 14.631 1.00 97.94 98 THR A O 1
ATOM 754 N N . ARG A 1 99 ? -21.097 -12.931 14.863 1.00 97.69 99 ARG A N 1
ATOM 755 C CA . ARG A 1 99 ? -21.631 -12.585 16.186 1.00 97.69 99 ARG A CA 1
ATOM 756 C C . ARG A 1 99 ? -20.509 -12.400 17.215 1.00 97.69 99 ARG A C 1
ATOM 758 O O . ARG A 1 99 ? -20.565 -11.462 17.996 1.00 97.69 99 ARG A O 1
ATOM 765 N N . ALA A 1 100 ? -19.468 -13.230 17.149 1.00 97.44 100 ALA A N 1
ATOM 766 C CA . ALA A 1 100 ? -18.313 -13.129 18.035 1.00 97.44 100 ALA A CA 1
ATOM 767 C C . ALA A 1 100 ? -17.584 -11.781 17.899 1.00 97.44 100 ALA A C 1
ATOM 769 O O . ALA A 1 100 ? -17.257 -11.164 18.907 1.00 97.44 100 ALA A O 1
ATOM 770 N N . ASP A 1 101 ? -17.374 -11.290 16.672 1.00 97.44 101 ASP A N 1
ATOM 771 C CA . ASP A 1 101 ? -16.736 -9.986 16.452 1.00 97.44 101 ASP A CA 1
ATOM 772 C C . ASP A 1 101 ? -17.610 -8.830 16.950 1.00 97.44 101 ASP A C 1
ATOM 774 O O . ASP A 1 101 ? -17.106 -7.887 17.560 1.00 97.44 101 ASP A O 1
ATOM 778 N N . PHE A 1 102 ? -18.923 -8.915 16.721 1.00 98.38 102 PHE A N 1
ATOM 779 C CA . PHE A 1 102 ? -19.882 -7.936 17.228 1.00 98.38 102 PHE A CA 1
ATOM 780 C C . PHE A 1 102 ? -19.883 -7.874 18.761 1.00 98.38 102 PHE A C 1
ATOM 782 O O . PHE A 1 102 ? -19.741 -6.791 19.333 1.00 98.38 102 PHE A O 1
ATOM 789 N N . ASP A 1 103 ? -19.996 -9.030 19.420 1.00 97.50 103 ASP A N 1
ATOM 790 C CA . ASP A 1 103 ? -19.986 -9.119 20.880 1.00 97.50 103 ASP A CA 1
ATOM 791 C C . ASP A 1 103 ? -18.652 -8.637 21.453 1.00 97.50 103 ASP A C 1
ATOM 793 O O . ASP A 1 103 ? -18.653 -7.870 22.409 1.00 97.50 103 ASP A O 1
ATOM 797 N N . ALA A 1 104 ? -17.521 -8.974 20.826 1.00 96.94 104 ALA A N 1
ATOM 798 C CA . ALA A 1 104 ? -16.212 -8.505 21.273 1.00 96.94 104 ALA A CA 1
ATOM 799 C C . ALA A 1 104 ? -16.096 -6.969 21.239 1.00 96.94 104 ALA A C 1
ATOM 801 O O . ALA A 1 104 ? -15.473 -6.372 22.121 1.00 96.94 104 ALA A O 1
ATOM 802 N N . VAL A 1 105 ? -16.706 -6.306 20.247 1.00 97.88 105 VAL A N 1
ATOM 803 C CA . VAL A 1 105 ? -16.760 -4.836 20.192 1.00 97.88 105 VAL A CA 1
ATOM 804 C C . VAL A 1 105 ? -17.676 -4.266 21.279 1.00 97.88 105 VAL A C 1
ATOM 806 O O . VAL A 1 105 ? -17.306 -3.276 21.915 1.00 97.88 105 VAL A O 1
ATOM 809 N N . LEU A 1 106 ? -18.837 -4.877 21.532 1.00 97.38 106 LEU A N 1
ATOM 810 C CA . LEU A 1 106 ? -19.717 -4.473 22.636 1.00 97.38 106 LEU A CA 1
ATOM 811 C C . LEU A 1 106 ? -19.038 -4.630 24.000 1.00 97.38 106 LEU A C 1
ATOM 813 O O . LEU A 1 106 ? -19.123 -3.723 24.832 1.00 97.38 106 LEU A O 1
ATOM 817 N N . ASP A 1 107 ? -18.338 -5.742 24.211 1.00 95.25 107 ASP A N 1
ATOM 818 C CA . ASP A 1 107 ? -17.594 -6.025 25.435 1.00 95.25 107 ASP A CA 1
ATOM 819 C C . ASP A 1 107 ? -16.484 -5.002 25.635 1.00 95.25 107 ASP A C 1
ATOM 821 O O . ASP A 1 107 ? -16.377 -4.412 26.705 1.00 95.25 107 ASP A O 1
ATOM 825 N N . TYR A 1 108 ? -15.724 -4.691 24.581 1.00 94.81 108 TYR A N 1
ATOM 826 C CA . TYR A 1 108 ? -14.755 -3.599 24.605 1.00 94.81 108 TYR A CA 1
ATOM 827 C C . TYR A 1 108 ? -15.394 -2.266 25.036 1.00 94.81 108 TYR A C 1
ATOM 829 O O . TYR A 1 108 ? -14.862 -1.564 25.900 1.00 94.81 108 TYR A O 1
ATOM 837 N N . LEU A 1 109 ? -16.523 -1.890 24.436 1.00 96.12 109 LEU A N 1
ATOM 838 C CA . LEU A 1 109 ? -17.183 -0.618 24.728 1.00 96.12 109 LEU A CA 1
ATOM 839 C C . LEU A 1 109 ? -17.798 -0.561 26.131 1.00 96.12 109 LEU A C 1
ATOM 841 O O . LEU A 1 109 ? -18.028 0.543 26.640 1.00 96.12 109 LEU A O 1
ATOM 845 N N . SER A 1 110 ? -18.038 -1.721 26.737 1.00 95.50 110 SER A N 1
ATOM 846 C CA . SER A 1 110 ? -18.618 -1.886 28.072 1.00 95.50 110 SER A CA 1
ATOM 847 C C . SER A 1 110 ? -17.569 -2.212 29.149 1.00 95.50 110 SER A C 1
ATOM 849 O O . SER A 1 110 ? -17.898 -2.207 30.333 1.00 95.50 110 SER A O 1
ATOM 851 N N . ASP A 1 111 ? -16.306 -2.449 28.769 1.00 89.12 111 ASP A N 1
ATOM 852 C CA . ASP A 1 111 ? -15.205 -2.816 29.670 1.00 89.12 111 ASP A CA 1
ATOM 853 C C . ASP A 1 111 ? -14.859 -1.656 30.620 1.00 89.12 111 ASP A C 1
ATOM 855 O O . ASP A 1 111 ? -14.205 -0.675 30.252 1.00 89.12 111 ASP A O 1
ATOM 859 N N . ALA A 1 112 ? -15.331 -1.778 31.860 1.00 81.62 112 ALA A N 1
ATOM 860 C CA . ALA A 1 112 ? -15.070 -0.864 32.967 1.00 81.62 112 ALA A CA 1
ATOM 861 C C . ALA A 1 112 ? -14.000 -1.403 33.936 1.00 81.62 112 ALA A C 1
ATOM 863 O O . ALA A 1 112 ? -14.001 -1.045 35.112 1.00 81.62 112 ALA A O 1
ATOM 864 N N . SER A 1 113 ? -13.120 -2.304 33.481 1.00 80.31 113 SER A N 1
ATOM 865 C CA . SER A 1 113 ? -12.052 -2.852 34.323 1.00 80.31 113 SER A CA 1
ATOM 866 C C . SER A 1 113 ? -11.032 -1.787 34.735 1.00 80.31 113 SER A C 1
ATOM 868 O O . SER A 1 113 ? -10.686 -0.890 33.960 1.00 80.31 113 SER A O 1
ATOM 870 N N . GLU A 1 114 ? -10.479 -1.935 35.943 1.00 76.62 114 GLU A N 1
ATOM 871 C CA . GLU A 1 114 ? -9.427 -1.058 36.479 1.00 76.62 114 GLU A CA 1
ATOM 872 C C . GLU A 1 114 ? -8.231 -0.960 35.520 1.00 76.62 114 GLU A C 1
ATOM 874 O O . GLU A 1 114 ? -7.732 0.131 35.248 1.00 76.62 114 GLU A O 1
ATOM 879 N N . ALA A 1 115 ? -7.856 -2.077 34.886 1.00 78.31 115 ALA A N 1
ATOM 880 C CA . ALA A 1 115 ? -6.805 -2.110 33.876 1.00 78.31 115 ALA A CA 1
ATOM 881 C C . ALA A 1 115 ? -7.065 -1.125 32.716 1.00 78.31 115 ALA A C 1
ATOM 883 O O . ALA A 1 115 ? -6.149 -0.434 32.261 1.00 78.31 115 ALA A O 1
ATOM 884 N N . MET A 1 116 ? -8.301 -1.015 32.228 1.00 79.19 116 MET A N 1
ATOM 885 C CA . MET A 1 116 ? -8.637 -0.078 31.153 1.00 79.19 116 MET A CA 1
ATOM 886 C C . MET A 1 116 ? -8.712 1.369 31.663 1.00 79.19 116 MET A C 1
ATOM 888 O O . MET A 1 116 ? -8.192 2.284 31.009 1.00 79.19 116 MET A O 1
ATOM 892 N N . GLU A 1 117 ? -9.265 1.586 32.858 1.00 78.06 117 GLU A N 1
ATOM 893 C CA . GLU A 1 117 ? -9.418 2.919 33.454 1.00 78.06 117 GLU A CA 1
ATOM 894 C C . GLU A 1 117 ? -8.078 3.568 33.846 1.00 78.06 117 GLU A C 1
ATOM 896 O O . GLU A 1 117 ? -7.862 4.745 33.538 1.00 78.06 117 GLU A O 1
ATOM 901 N N . GLU A 1 118 ? -7.121 2.812 34.396 1.00 76.56 118 GLU A N 1
ATOM 902 C CA . GLU A 1 118 ? -5.740 3.267 34.651 1.00 76.56 118 GLU A CA 1
ATOM 903 C C . GLU A 1 118 ? -5.067 3.814 33.384 1.00 76.56 118 GLU A C 1
ATOM 905 O O . GLU A 1 118 ? -4.274 4.763 33.408 1.00 76.56 118 GLU A O 1
ATOM 910 N N . ARG A 1 119 ? -5.416 3.224 32.238 1.00 74.88 119 ARG A N 1
ATOM 911 C CA . ARG A 1 119 ? -4.916 3.593 30.910 1.00 74.88 119 ARG A CA 1
ATOM 912 C C . ARG A 1 119 ? -5.758 4.696 30.260 1.00 74.88 119 ARG A C 1
ATOM 914 O O . ARG A 1 119 ? -5.498 5.076 29.118 1.00 74.88 119 ARG A O 1
ATOM 921 N N . ARG A 1 120 ? -6.720 5.263 30.999 1.00 77.38 120 ARG A N 1
ATOM 922 C CA . ARG A 1 120 ? -7.666 6.308 30.575 1.00 77.38 120 ARG A CA 1
ATOM 923 C C . ARG A 1 120 ? -8.567 5.876 29.417 1.00 77.38 120 ARG A C 1
ATOM 925 O O . ARG A 1 120 ? -9.010 6.726 28.638 1.00 77.38 120 ARG A O 1
ATOM 932 N N . VAL A 1 121 ? -8.835 4.576 29.306 1.00 82.38 121 VAL A N 1
ATOM 933 C CA . VAL A 1 121 ? -9.811 4.010 28.375 1.00 82.38 121 VAL A CA 1
ATOM 934 C C . VAL A 1 121 ? -11.071 3.678 29.166 1.00 82.38 121 VAL A C 1
ATOM 936 O O . VAL A 1 121 ? -11.160 2.645 29.808 1.00 82.38 121 VAL A O 1
ATOM 939 N N . TYR A 1 122 ? -12.049 4.578 29.130 1.00 84.50 122 TYR A N 1
ATOM 940 C CA . TYR A 1 122 ? -13.299 4.417 29.878 1.00 84.50 122 TYR A CA 1
ATOM 941 C C . TYR A 1 122 ? -14.353 3.674 29.055 1.00 84.50 122 TYR A C 1
ATOM 943 O O . TYR A 1 122 ? -14.424 3.892 27.840 1.00 84.50 122 TYR A O 1
ATOM 951 N N . ALA A 1 123 ? -15.203 2.873 29.699 1.00 91.31 123 ALA A N 1
ATOM 952 C CA . ALA A 1 123 ? -16.380 2.296 29.048 1.00 91.31 123 ALA A CA 1
ATOM 953 C C . ALA A 1 123 ? -17.345 3.401 28.586 1.00 91.31 123 ALA A C 1
ATOM 955 O O . ALA A 1 123 ? -17.574 4.384 29.298 1.00 91.31 123 ALA A O 1
ATOM 956 N N . LYS A 1 124 ? -17.912 3.240 27.391 1.00 94.69 124 LYS A N 1
ATOM 957 C CA . LYS A 1 124 ? -18.893 4.162 26.793 1.00 94.69 124 LYS A CA 1
ATOM 958 C C . LYS A 1 124 ? -20.308 3.622 26.929 1.00 94.69 124 LYS A C 1
ATOM 960 O O . LYS A 1 124 ? -21.254 4.407 26.926 1.00 94.69 124 LYS A O 1
ATOM 965 N N . LEU A 1 125 ? -20.438 2.309 27.062 1.00 96.94 125 LEU A N 1
ATOM 966 C CA . LEU A 1 125 ? -21.707 1.617 27.175 1.00 96.94 125 LEU A CA 1
ATOM 967 C C . LEU A 1 125 ? -21.851 0.977 28.556 1.00 96.94 125 LEU A C 1
ATOM 969 O O . LEU A 1 125 ? -20.863 0.721 29.246 1.00 96.94 125 LEU A O 1
ATOM 973 N N . VAL A 1 126 ? -23.099 0.748 28.943 1.00 96.44 126 VAL A N 1
ATOM 974 C CA . VAL A 1 126 ? -23.490 -0.212 29.977 1.00 96.44 126 VAL A CA 1
ATOM 975 C C . VAL A 1 126 ? -24.275 -1.297 29.259 1.00 96.44 126 VAL A C 1
ATOM 977 O O . VAL A 1 126 ? -25.183 -0.972 28.492 1.00 96.44 126 VAL A O 1
ATOM 980 N N . ARG A 1 127 ? -23.900 -2.560 29.473 1.00 96.38 127 ARG A N 1
ATOM 981 C CA . ARG A 1 127 ? -24.537 -3.728 28.861 1.00 96.38 127 ARG A CA 1
ATOM 982 C C . ARG A 1 127 ? -25.053 -4.651 29.958 1.00 96.38 127 ARG A C 1
ATOM 984 O O . ARG A 1 127 ? -24.269 -5.159 30.753 1.00 96.38 127 ARG A O 1
ATOM 991 N N . GLU A 1 128 ? -26.364 -4.855 30.000 1.00 93.75 128 GLU A N 1
ATOM 992 C CA . GLU A 1 128 ? -27.056 -5.651 31.015 1.00 93.75 128 GLU A CA 1
ATOM 993 C C . GLU A 1 128 ? -28.215 -6.422 30.374 1.00 93.75 128 GLU A C 1
ATOM 995 O O . GLU A 1 128 ? -28.971 -5.877 29.566 1.00 93.75 128 GLU A O 1
ATOM 1000 N N . ALA A 1 129 ? -28.357 -7.700 30.743 1.00 92.06 129 ALA A N 1
ATOM 1001 C CA . ALA A 1 129 ? -29.463 -8.567 30.324 1.00 92.06 129 ALA A CA 1
ATOM 1002 C C . ALA A 1 129 ? -29.754 -8.558 28.802 1.00 92.06 129 ALA A C 1
ATOM 1004 O O . ALA A 1 129 ? -30.912 -8.523 28.393 1.00 92.06 129 ALA A O 1
ATOM 1005 N N . GLY A 1 130 ? -28.708 -8.573 27.963 1.00 93.75 130 GLY A N 1
ATOM 1006 C CA . GLY A 1 130 ? -28.840 -8.593 26.495 1.00 93.75 130 GLY A CA 1
ATOM 1007 C C . GLY A 1 130 ? -29.206 -7.245 25.863 1.00 93.75 130 GLY A C 1
ATOM 1008 O O . GLY A 1 130 ? -29.571 -7.186 24.690 1.00 93.75 130 GLY A O 1
ATOM 1009 N N . THR A 1 131 ? -29.130 -6.159 26.635 1.00 97.38 131 THR A N 1
ATOM 1010 C CA . THR A 1 131 ? -29.343 -4.793 26.149 1.00 97.38 131 THR A CA 1
ATOM 1011 C C . THR A 1 131 ? -28.147 -3.908 26.461 1.00 97.38 131 THR A C 1
ATOM 1013 O O . THR A 1 131 ? -27.457 -4.127 27.456 1.00 97.38 131 THR A O 1
ATOM 1016 N N . PHE A 1 132 ? -27.926 -2.876 25.647 1.00 97.94 132 PHE A N 1
ATOM 1017 C CA . PHE A 1 132 ? -26.914 -1.855 25.895 1.00 97.94 132 PHE A CA 1
ATOM 1018 C C . PHE A 1 132 ? -27.459 -0.435 25.728 1.00 97.94 132 PHE A C 1
ATOM 1020 O O . PHE A 1 132 ? -28.347 -0.159 24.916 1.00 97.94 132 PHE A O 1
ATOM 1027 N N . GLU A 1 133 ? -26.890 0.490 26.495 1.00 97.44 133 GLU A N 1
ATOM 1028 C CA . GLU A 1 133 ? -27.166 1.924 26.416 1.00 97.44 133 GLU A CA 1
ATOM 1029 C C . GLU A 1 133 ? -25.923 2.754 26.746 1.00 97.44 133 GLU A C 1
ATOM 1031 O O . GLU A 1 133 ? -24.906 2.236 27.213 1.00 97.44 133 GLU A O 1
ATOM 1036 N N . ALA A 1 134 ? -25.977 4.063 26.494 1.00 96.81 134 ALA A N 1
ATOM 1037 C CA . ALA A 1 134 ? -24.877 4.955 26.830 1.00 96.81 134 ALA A CA 1
ATOM 1038 C C . ALA A 1 134 ? -24.673 5.031 28.354 1.00 96.81 134 ALA A C 1
ATOM 1040 O O . ALA A 1 134 ? -25.603 5.339 29.096 1.00 96.81 134 ALA A O 1
ATOM 1041 N N . ARG A 1 135 ? -23.426 4.865 28.821 1.00 93.06 135 ARG A N 1
ATOM 1042 C CA . ARG A 1 135 ? -23.065 4.889 30.257 1.00 93.06 135 ARG A CA 1
ATOM 1043 C C . ARG A 1 135 ? -23.364 6.222 30.956 1.00 93.06 135 ARG A C 1
ATOM 1045 O O . ARG A 1 135 ? -23.418 6.292 32.179 1.00 93.06 135 ARG A O 1
ATOM 1052 N N . GLY A 1 136 ? -23.547 7.299 30.197 1.00 90.19 136 GLY A N 1
ATOM 1053 C CA . GLY A 1 136 ? -23.949 8.594 30.730 1.00 90.19 136 GLY A CA 1
ATOM 1054 C C . GLY A 1 136 ? -24.108 9.657 29.650 1.00 90.19 136 GLY A C 1
ATOM 1055 O O . GLY A 1 136 ? -23.700 9.483 28.503 1.00 90.19 136 GLY A O 1
ATOM 1056 N N . ARG A 1 137 ? -24.658 10.815 30.034 1.00 83.94 137 ARG A N 1
ATOM 1057 C CA . ARG A 1 137 ? -24.957 11.925 29.106 1.00 83.94 137 ARG A CA 1
ATOM 1058 C C . ARG A 1 137 ? -23.729 12.460 28.359 1.00 83.94 137 ARG A C 1
ATOM 1060 O O . ARG A 1 137 ? -23.863 12.987 27.260 1.00 83.94 137 ARG A O 1
ATOM 1067 N N . SER A 1 138 ? -22.533 12.330 28.937 1.00 85.94 138 SER A N 1
ATOM 1068 C CA . SER A 1 138 ? -21.280 12.778 28.316 1.00 85.94 138 SER A CA 1
ATOM 1069 C C . SER A 1 138 ? -20.885 11.957 27.086 1.00 85.94 138 SER A C 1
ATOM 1071 O O . SER A 1 138 ? -20.160 12.475 26.237 1.00 85.94 138 SER A O 1
ATOM 1073 N N . VAL A 1 139 ? -21.372 10.718 26.952 1.00 90.12 139 VAL A N 1
ATOM 1074 C CA . VAL A 1 139 ? -21.053 9.823 25.828 1.00 90.12 139 VAL A CA 1
ATOM 1075 C C . VAL A 1 139 ? -21.531 10.411 24.503 1.00 90.12 139 VAL A C 1
ATOM 1077 O O . VAL A 1 139 ? -20.774 10.407 23.537 1.00 90.12 139 VAL A O 1
ATOM 1080 N N . ALA A 1 140 ? -22.725 11.012 24.472 1.00 90.75 140 ALA A N 1
ATOM 1081 C CA . ALA A 1 140 ? -23.232 11.698 23.284 1.00 90.75 140 ALA A CA 1
ATOM 1082 C C . ALA A 1 140 ? -22.309 12.856 22.863 1.00 90.75 140 ALA A C 1
ATOM 1084 O O . ALA A 1 140 ? -21.957 12.984 21.693 1.00 90.75 140 ALA A O 1
ATOM 1085 N N . THR A 1 141 ? -21.837 13.664 23.819 1.00 88.50 141 THR A N 1
ATOM 1086 C CA . THR A 1 141 ? -20.871 14.742 23.549 1.00 88.50 141 THR A CA 1
ATOM 1087 C C . THR A 1 141 ? -19.548 14.196 23.013 1.00 88.50 141 THR A C 1
ATOM 1089 O O . THR A 1 141 ? -19.005 14.749 22.059 1.00 88.50 141 THR A O 1
ATOM 1092 N N . ILE A 1 142 ? -19.032 13.110 23.601 1.00 86.00 142 ILE A N 1
ATOM 1093 C CA . ILE A 1 142 ? -17.814 12.439 23.123 1.00 86.00 142 ILE A CA 1
ATOM 1094 C C . ILE A 1 142 ? -18.010 11.968 21.682 1.00 86.00 142 ILE A C 1
ATOM 1096 O O . ILE A 1 142 ? -17.155 12.251 20.846 1.00 86.00 142 ILE A O 1
ATOM 1100 N N . PHE A 1 143 ? -19.132 11.314 21.383 1.00 91.31 143 PHE A N 1
ATOM 1101 C CA . PHE A 1 143 ? -19.467 10.863 20.038 1.00 91.31 143 PHE A CA 1
ATOM 1102 C C . PHE A 1 143 ? -19.485 12.035 19.050 1.00 91.31 143 PHE A C 1
ATOM 1104 O O . PHE A 1 143 ? -18.667 12.062 18.138 1.00 91.31 143 PHE A O 1
ATOM 1111 N N . TYR A 1 144 ? -20.307 13.066 19.265 1.00 90.44 144 TYR A N 1
ATOM 1112 C CA . TYR A 1 144 ? -20.419 14.186 18.319 1.00 90.44 144 TYR A CA 1
ATOM 1113 C C . TYR A 1 144 ? -19.112 14.965 18.112 1.00 90.44 144 TYR A C 1
ATOM 1115 O O . TYR A 1 144 ? -18.881 15.498 17.031 1.00 90.44 144 TYR A O 1
ATOM 1123 N N . GLN A 1 145 ? -18.238 15.034 19.121 1.00 86.00 145 GLN A N 1
ATOM 1124 C CA . GLN A 1 145 ? -16.954 15.740 19.017 1.00 86.00 145 GLN A CA 1
ATOM 1125 C C . GLN A 1 145 ? -15.838 14.924 18.349 1.00 86.00 145 GLN A C 1
ATOM 1127 O O . GLN A 1 145 ? -14.772 15.484 18.069 1.00 86.00 145 GLN A O 1
ATOM 1132 N N . ASN A 1 146 ? -16.040 13.617 18.158 1.00 85.31 146 ASN A N 1
ATOM 1133 C CA . ASN A 1 146 ? -15.009 12.698 17.670 1.00 85.31 146 ASN A CA 1
ATOM 1134 C C . ASN A 1 146 ? -15.486 11.796 16.519 1.00 85.31 146 ASN A C 1
ATOM 1136 O O . ASN A 1 146 ? -14.658 11.080 15.965 1.00 85.31 146 ASN A O 1
ATOM 1140 N N . VAL A 1 147 ? -16.770 11.848 16.148 1.00 90.06 147 VAL A N 1
ATOM 1141 C CA . VAL A 1 147 ? -17.340 11.050 15.061 1.00 90.06 147 VAL A CA 1
ATOM 1142 C C . VAL A 1 147 ? -16.679 11.395 13.729 1.00 90.06 147 VAL A C 1
ATOM 1144 O O . VAL A 1 147 ? -16.558 12.561 13.350 1.00 90.06 147 VAL A O 1
ATOM 1147 N N . GLY A 1 148 ? -16.257 10.364 13.007 1.00 89.19 148 GLY A N 1
ATOM 1148 C CA . GLY A 1 148 ? -15.659 10.483 11.686 1.00 89.19 148 GLY A CA 1
ATOM 1149 C C . GLY A 1 148 ? -14.554 9.458 11.473 1.00 89.19 148 GLY A C 1
ATOM 1150 O O . GLY A 1 148 ? -13.861 9.054 12.399 1.00 89.19 148 GLY A O 1
ATOM 1151 N N . THR A 1 149 ? -14.380 9.041 10.225 1.00 88.50 149 THR A N 1
ATOM 1152 C CA . THR A 1 149 ? -13.372 8.040 9.833 1.00 88.50 149 THR A CA 1
ATOM 1153 C C . THR A 1 149 ? -12.131 8.663 9.203 1.00 88.50 149 THR A C 1
ATOM 1155 O O . THR A 1 149 ? -11.115 7.995 9.031 1.00 88.50 149 THR A O 1
ATOM 1158 N N . ILE A 1 150 ? -12.178 9.961 8.882 1.00 79.00 150 ILE A N 1
ATOM 1159 C CA . ILE A 1 150 ? -11.030 10.690 8.349 1.00 79.00 150 ILE A CA 1
ATOM 1160 C C . ILE A 1 150 ? -10.040 10.904 9.494 1.00 79.00 150 ILE A C 1
ATOM 1162 O O . ILE A 1 150 ? -10.133 11.852 10.282 1.00 79.00 150 ILE A O 1
ATOM 1166 N N . ALA A 1 151 ? -9.062 10.007 9.583 1.00 60.62 151 ALA A N 1
ATOM 1167 C CA . ALA A 1 151 ? -7.858 10.212 10.366 1.00 60.62 151 ALA A CA 1
ATOM 1168 C C . ALA A 1 151 ? -6.999 11.274 9.664 1.00 60.62 151 ALA A C 1
ATOM 1170 O O . ALA A 1 151 ? -6.004 10.963 9.024 1.00 60.62 151 ALA A O 1
ATOM 1171 N N . GLY A 1 152 ? -7.420 12.540 9.720 1.00 52.78 152 GLY A N 1
ATOM 1172 C CA . GLY A 1 152 ? -6.584 13.634 9.243 1.00 52.78 152 GLY A CA 1
ATOM 1173 C C . GLY A 1 152 ? -5.273 13.631 10.026 1.00 52.78 152 GLY A C 1
ATOM 1174 O O . GLY A 1 152 ? -5.311 13.687 11.260 1.00 52.78 152 GLY A O 1
ATOM 1175 N N . GLY A 1 153 ? -4.140 13.559 9.322 1.00 57.56 153 GLY A N 1
ATOM 1176 C CA . GLY A 1 153 ? -2.844 13.903 9.894 1.00 57.56 153 GLY A CA 1
ATOM 1177 C C . GLY A 1 153 ? -2.955 15.325 10.420 1.00 57.56 153 GLY A C 1
ATOM 1178 O O . GLY A 1 153 ? -3.354 16.239 9.694 1.00 57.56 153 GLY A O 1
ATOM 1179 N N . ALA A 1 154 ? -2.729 15.520 11.713 1.00 60.50 154 ALA A N 1
ATOM 1180 C CA . ALA A 1 154 ? -2.976 16.825 12.290 1.00 60.50 154 ALA A CA 1
ATOM 1181 C C . ALA A 1 154 ? -1.948 17.820 11.730 1.00 60.50 154 ALA A C 1
ATOM 1183 O O . ALA A 1 154 ? -0.746 17.573 11.792 1.00 60.50 154 ALA A O 1
ATOM 1184 N N . SER A 1 155 ? -2.396 18.949 11.179 1.00 69.00 155 SER A N 1
ATOM 1185 C CA . SER A 1 155 ? -1.469 19.988 10.728 1.00 69.00 155 SER A CA 1
ATOM 1186 C C . SER A 1 155 ? -0.816 20.660 11.939 1.00 69.00 155 SER A C 1
ATOM 1188 O O . SER A 1 155 ? -1.467 21.350 12.727 1.00 69.00 155 SER A O 1
ATOM 1190 N N . ILE A 1 156 ? 0.487 20.472 12.089 1.00 76.38 156 ILE A N 1
ATOM 1191 C CA . ILE A 1 156 ? 1.337 21.117 13.081 1.00 76.38 156 ILE A CA 1
ATOM 1192 C C . ILE A 1 156 ? 1.816 22.449 12.508 1.00 76.38 156 ILE A C 1
ATOM 1194 O O . ILE A 1 156 ? 2.377 22.524 11.416 1.00 76.38 156 ILE A O 1
ATOM 1198 N N . ARG A 1 157 ? 1.625 23.532 13.262 1.00 85.81 157 ARG A N 1
ATOM 1199 C CA . ARG A 1 157 ? 2.136 24.857 12.892 1.00 85.81 157 ARG A CA 1
ATOM 1200 C C . ARG A 1 157 ? 3.647 24.915 13.086 1.00 85.81 157 ARG A C 1
ATOM 1202 O O . ARG A 1 157 ? 4.131 24.610 14.172 1.00 85.81 157 ARG A O 1
ATOM 1209 N N . ILE A 1 158 ? 4.381 25.388 12.087 1.00 88.19 158 ILE A N 1
ATOM 1210 C CA . ILE A 1 158 ? 5.812 25.669 12.219 1.00 88.19 158 ILE A CA 1
ATOM 1211 C C . ILE A 1 158 ? 6.006 27.125 12.629 1.00 88.19 158 ILE A C 1
ATOM 1213 O O . ILE A 1 158 ? 5.480 28.036 11.985 1.00 88.19 158 ILE A O 1
ATOM 1217 N N . LYS A 1 159 ? 6.779 27.351 13.694 1.00 92.88 159 LYS A N 1
ATOM 1218 C CA . LYS A 1 159 ? 7.153 28.686 14.171 1.00 92.88 159 LYS A CA 1
ATOM 1219 C C . LYS A 1 159 ? 8.665 28.812 14.348 1.00 92.88 159 LYS A C 1
ATOM 1221 O O . LYS A 1 159 ? 9.265 27.961 15.001 1.00 92.88 159 LYS A O 1
ATOM 1226 N N . PRO A 1 160 ? 9.293 29.894 13.868 1.00 92.00 160 PRO A N 1
ATOM 1227 C CA . PRO A 1 160 ? 10.638 30.244 14.296 1.00 92.00 160 PRO A CA 1
ATOM 1228 C C . PRO A 1 160 ? 10.672 30.477 15.810 1.00 92.00 160 PRO A C 1
ATOM 1230 O O . PRO A 1 160 ? 9.757 31.087 16.374 1.00 92.00 160 PRO A O 1
ATOM 1233 N N . ARG A 1 161 ? 11.726 30.017 16.485 1.00 85.50 161 ARG A N 1
ATOM 1234 C CA . ARG A 1 161 ? 11.913 30.285 17.918 1.00 85.50 161 ARG A CA 1
ATOM 1235 C C . ARG A 1 161 ? 11.974 31.799 18.166 1.00 85.50 161 ARG A C 1
ATOM 1237 O O . ARG A 1 161 ? 12.734 32.504 17.514 1.00 85.50 161 ARG A O 1
ATOM 1244 N N . GLY A 1 162 ? 11.162 32.290 19.105 1.00 81.62 162 GLY A N 1
ATOM 1245 C CA . GLY A 1 162 ? 11.046 33.722 19.417 1.00 81.62 162 GLY A CA 1
ATOM 1246 C C . GLY A 1 162 ? 10.076 34.508 18.525 1.00 81.62 162 GLY A C 1
ATOM 1247 O O . GLY A 1 162 ? 9.833 35.678 18.797 1.00 81.62 162 GLY A O 1
ATOM 1248 N N . SER A 1 163 ? 9.475 33.878 17.508 1.00 85.69 163 SER A N 1
ATOM 1249 C CA . SER A 1 163 ? 8.422 34.483 16.685 1.00 85.69 163 SER A CA 1
ATOM 1250 C C . SER A 1 163 ? 7.030 34.043 17.143 1.00 85.69 163 SER A C 1
ATOM 1252 O O . SER A 1 163 ? 6.790 32.874 17.460 1.00 85.69 163 SER A O 1
ATOM 1254 N N . THR A 1 164 ? 6.074 34.971 17.133 1.00 82.31 164 THR A N 1
ATOM 1255 C CA . THR A 1 164 ? 4.653 34.668 17.358 1.00 82.31 164 THR A CA 1
ATOM 1256 C C . THR A 1 164 ? 3.952 34.197 16.081 1.00 82.31 164 THR A C 1
ATOM 1258 O O . THR A 1 164 ? 2.960 33.460 16.176 1.00 82.31 164 THR A O 1
ATOM 1261 N N . THR A 1 165 ? 4.496 34.532 14.907 1.00 85.94 165 THR A N 1
ATOM 1262 C CA . THR A 1 165 ? 3.907 34.270 13.587 1.00 85.94 165 THR A CA 1
ATOM 1263 C C . THR A 1 165 ? 4.323 32.894 13.046 1.00 85.94 165 THR A C 1
ATOM 1265 O O . THR A 1 165 ? 5.522 32.625 12.926 1.00 85.94 165 THR A O 1
ATOM 1268 N N . PRO A 1 166 ? 3.364 32.008 12.711 1.00 87.38 166 PRO A N 1
ATOM 1269 C CA . PRO A 1 166 ? 3.641 30.781 11.970 1.00 87.38 166 PRO A CA 1
ATOM 1270 C C . PRO A 1 166 ? 4.171 31.069 10.567 1.00 87.38 166 PRO A C 1
ATOM 1272 O O . PRO A 1 166 ? 3.679 31.969 9.895 1.00 87.38 166 PRO A O 1
ATOM 1275 N N . ILE A 1 167 ? 5.129 30.265 10.115 1.00 89.25 167 ILE A N 1
ATOM 1276 C CA . ILE A 1 167 ? 5.673 30.336 8.747 1.00 89.25 167 ILE A CA 1
ATOM 1277 C C . ILE A 1 167 ? 5.034 29.314 7.800 1.00 89.25 167 ILE A C 1
ATOM 1279 O O . ILE A 1 167 ? 5.244 29.371 6.595 1.00 89.25 167 ILE A O 1
ATOM 1283 N N . GLY A 1 168 ? 4.261 28.376 8.344 1.00 86.38 168 GLY A N 1
ATOM 1284 C CA . GLY A 1 168 ? 3.564 27.350 7.582 1.00 86.38 168 GLY A CA 1
ATOM 1285 C C . GLY A 1 168 ? 3.063 26.229 8.481 1.00 86.38 168 GLY A C 1
ATOM 1286 O O . GLY A 1 168 ? 3.085 26.333 9.714 1.00 86.38 168 GLY A O 1
ATOM 1287 N N . THR A 1 169 ? 2.620 25.149 7.854 1.00 82.75 169 THR A N 1
ATOM 1288 C CA . THR A 1 169 ? 2.167 23.934 8.528 1.00 82.75 169 THR A CA 1
ATOM 1289 C C . THR A 1 169 ? 2.798 22.712 7.894 1.00 82.75 169 THR A C 1
ATOM 1291 O O . THR A 1 169 ? 3.071 22.700 6.699 1.00 82.75 169 THR A O 1
ATOM 1294 N N . VAL A 1 170 ? 2.991 21.692 8.714 1.00 76.88 170 VAL A N 1
ATOM 1295 C CA . VAL A 1 170 ? 3.495 20.371 8.349 1.00 76.88 170 VAL A CA 1
ATOM 1296 C C . VAL A 1 170 ? 2.495 19.364 8.942 1.00 76.88 170 VAL A C 1
ATOM 1298 O O . VAL A 1 170 ? 2.014 19.589 10.047 1.00 76.88 170 VAL A O 1
ATOM 1301 N N . GLU A 1 171 ? 2.091 18.303 8.249 1.00 73.38 171 GLU A N 1
ATOM 1302 C CA . GLU A 1 171 ? 1.373 17.186 8.883 1.00 73.38 171 GLU A CA 1
ATOM 1303 C C . GLU A 1 171 ? 2.233 16.498 9.964 1.00 73.38 171 GLU A C 1
ATOM 1305 O O . GLU A 1 171 ? 3.466 16.496 9.945 1.00 73.38 171 GLU A O 1
ATOM 1310 N N . GLU A 1 172 ? 1.534 15.931 10.939 1.00 71.06 172 GLU A N 1
ATOM 1311 C CA . GLU A 1 172 ? 2.064 15.234 12.110 1.00 71.06 172 GLU A CA 1
ATOM 1312 C C . GLU A 1 172 ? 3.113 14.164 11.774 1.00 71.06 172 GLU A C 1
ATOM 1314 O O . GLU A 1 172 ? 4.179 14.154 12.385 1.00 71.06 172 GLU A O 1
ATOM 1319 N N . ASP A 1 173 ? 2.849 13.315 10.780 1.00 66.12 173 ASP A N 1
ATOM 1320 C CA . ASP A 1 173 ? 3.690 12.157 10.450 1.00 66.12 173 ASP A CA 1
ATOM 1321 C C . ASP A 1 173 ? 5.103 12.551 9.992 1.00 66.12 173 ASP A C 1
ATOM 1323 O O . ASP A 1 173 ? 6.067 11.831 10.245 1.00 66.12 173 ASP A O 1
ATOM 1327 N N . PHE A 1 174 ? 5.249 13.713 9.354 1.00 71.00 174 PHE A N 1
ATOM 1328 C CA . PHE A 1 174 ? 6.558 14.267 9.012 1.00 71.00 174 PHE A CA 1
ATOM 1329 C C . PHE A 1 174 ? 7.291 14.759 10.258 1.00 71.00 174 PHE A C 1
ATOM 1331 O O . PHE A 1 174 ? 8.480 14.504 10.419 1.00 71.00 174 PHE A O 1
ATOM 1338 N N . LEU A 1 175 ? 6.580 15.441 11.166 1.00 73.81 175 LEU A N 1
ATOM 1339 C CA . LEU A 1 175 ? 7.159 15.936 12.414 1.00 73.81 175 LEU A CA 1
ATOM 1340 C C . LEU A 1 175 ? 7.663 14.788 13.299 1.00 73.81 175 LEU A C 1
ATOM 1342 O O . LEU A 1 175 ? 8.696 14.937 13.945 1.00 73.81 175 LEU A O 1
ATOM 1346 N N . GLU A 1 176 ? 6.951 13.658 13.323 1.00 67.25 176 GLU A N 1
ATOM 1347 C CA . GLU A 1 176 ? 7.336 12.454 14.075 1.00 67.25 176 GLU A CA 1
ATOM 1348 C C . GLU A 1 176 ? 8.705 11.900 13.656 1.00 67.25 176 GLU A C 1
ATOM 1350 O O . GLU A 1 176 ? 9.409 11.315 14.479 1.00 67.25 176 GLU A O 1
ATOM 1355 N N . GLN A 1 177 ? 9.094 12.104 12.398 1.00 67.75 177 GLN A N 1
ATOM 1356 C CA . GLN A 1 177 ? 10.375 11.639 11.871 1.00 67.75 177 GLN A CA 1
ATOM 1357 C C . GLN A 1 177 ? 11.535 12.579 12.229 1.00 67.75 177 GLN A C 1
ATOM 1359 O O . GLN A 1 177 ? 12.692 12.166 12.147 1.00 67.75 177 GLN A O 1
ATOM 1364 N N . LEU A 1 178 ? 11.248 13.819 12.648 1.00 72.44 178 LEU A N 1
ATOM 1365 C CA . LEU A 1 178 ? 12.272 14.827 12.911 1.00 72.44 178 LEU A CA 1
ATOM 1366 C C . LEU A 1 178 ? 12.954 14.614 14.265 1.00 72.44 178 LEU A C 1
ATOM 1368 O O . LEU A 1 178 ? 12.326 14.569 15.326 1.00 72.44 178 LEU A O 1
ATOM 1372 N N . LYS A 1 179 ? 14.283 14.614 14.243 1.00 76.44 179 LYS A N 1
ATOM 1373 C CA . LYS A 1 179 ? 15.149 14.742 15.416 1.00 76.44 179 LYS A CA 1
ATOM 1374 C C . LYS A 1 179 ? 15.636 16.183 15.553 1.00 76.44 179 LYS A C 1
ATOM 1376 O O . LYS A 1 179 ? 15.838 16.863 14.549 1.00 76.44 179 LYS A O 1
ATOM 1381 N N . PRO A 1 180 ? 15.847 16.696 16.778 1.00 82.50 180 PRO A N 1
ATOM 1382 C CA . PRO A 1 180 ? 16.447 18.016 16.958 1.00 82.50 180 PRO A CA 1
ATOM 1383 C C . PRO A 1 180 ? 17.743 18.162 16.141 1.00 82.50 180 PRO A C 1
ATOM 1385 O O . PRO A 1 180 ? 18.656 17.351 16.278 1.00 82.50 180 PRO A O 1
ATOM 1388 N N . GLY A 1 181 ? 17.810 19.190 15.294 1.00 80.06 181 GLY A N 1
ATOM 1389 C CA . GLY A 1 181 ? 18.901 19.438 14.344 1.00 80.06 181 GLY A CA 1
ATOM 1390 C C . GLY A 1 181 ? 18.589 19.064 12.891 1.00 80.06 181 GLY A C 1
ATOM 1391 O O . GLY A 1 181 ? 19.268 19.569 11.994 1.00 80.06 181 GLY A O 1
ATOM 1392 N N . ASP A 1 182 ? 17.553 18.258 12.652 1.00 80.06 182 ASP A N 1
ATOM 1393 C CA . ASP A 1 182 ? 17.121 17.861 11.313 1.00 80.06 182 ASP A CA 1
ATOM 1394 C C . ASP A 1 182 ? 16.655 19.052 10.479 1.00 80.06 182 ASP A C 1
ATOM 1396 O O . ASP A 1 182 ? 15.932 19.927 10.959 1.00 80.06 182 ASP A O 1
ATOM 1400 N N . ARG A 1 183 ? 17.073 19.086 9.212 1.00 80.88 183 ARG A N 1
ATOM 1401 C CA . ARG A 1 183 ? 16.873 20.214 8.302 1.00 80.88 183 ARG A CA 1
ATOM 1402 C C . ARG A 1 183 ? 15.856 19.866 7.231 1.00 80.88 183 ARG A C 1
ATOM 1404 O O . ARG A 1 183 ? 15.997 18.846 6.563 1.00 80.88 183 ARG A O 1
ATOM 1411 N N . PHE A 1 184 ? 14.888 20.747 7.017 1.00 76.75 184 PHE A N 1
ATOM 1412 C CA . PHE A 1 184 ? 13.868 20.590 5.984 1.00 76.75 184 PHE A CA 1
ATOM 1413 C C . PHE A 1 184 ? 13.536 21.918 5.304 1.00 76.75 184 PHE A C 1
ATOM 1415 O O . PHE A 1 184 ? 13.805 22.995 5.843 1.00 76.75 184 PHE A O 1
ATOM 1422 N N . LEU A 1 185 ? 12.967 21.840 4.101 1.00 76.44 185 LEU A N 1
ATOM 1423 C CA . LEU A 1 185 ? 12.605 23.006 3.302 1.00 76.44 185 LEU A CA 1
ATOM 1424 C C . LEU A 1 185 ? 11.132 23.373 3.524 1.00 76.44 185 LEU A C 1
ATOM 1426 O O . LEU A 1 185 ? 10.250 22.529 3.402 1.00 76.44 185 LEU A O 1
ATOM 1430 N N . LEU A 1 186 ? 10.861 24.642 3.835 1.00 78.19 186 LEU A N 1
ATOM 1431 C CA . LEU A 1 186 ? 9.503 25.173 3.971 1.00 78.19 186 LEU A CA 1
ATOM 1432 C C . LEU A 1 186 ? 9.457 26.611 3.451 1.00 78.19 186 LEU A C 1
ATOM 1434 O O . LEU A 1 186 ? 10.205 27.473 3.922 1.00 78.19 186 LEU A O 1
ATOM 1438 N N . GLY A 1 187 ? 8.589 26.866 2.467 1.00 71.69 187 GLY A N 1
ATOM 1439 C CA . GLY A 1 187 ? 8.465 28.184 1.833 1.00 71.69 187 GLY A CA 1
ATOM 1440 C C . GLY A 1 187 ? 9.758 28.653 1.153 1.00 71.69 187 GLY A C 1
ATOM 1441 O O . GLY A 1 187 ? 10.115 29.823 1.261 1.00 71.69 187 GLY A O 1
ATOM 1442 N N . GLY A 1 188 ? 10.506 27.733 0.530 1.00 70.31 188 GLY A N 1
ATOM 1443 C CA . GLY A 1 188 ? 11.762 28.039 -0.173 1.00 70.31 188 GLY A CA 1
ATOM 1444 C C . GLY A 1 188 ? 12.968 28.320 0.732 1.00 70.31 188 GLY A C 1
ATOM 1445 O O . GLY A 1 188 ? 14.009 28.747 0.243 1.00 70.31 188 GLY A O 1
ATOM 1446 N N . ARG A 1 189 ? 12.853 28.106 2.049 1.00 78.38 189 ARG A N 1
ATOM 1447 C CA . ARG A 1 189 ? 13.944 28.297 3.020 1.00 78.38 189 ARG A CA 1
ATOM 1448 C C . ARG A 1 189 ? 14.194 27.023 3.814 1.00 78.38 189 ARG A C 1
ATOM 1450 O O . ARG A 1 189 ? 13.262 26.261 4.065 1.00 78.38 189 ARG A O 1
ATOM 1457 N N . VAL A 1 190 ? 15.443 26.816 4.228 1.00 80.12 190 VAL A N 1
ATOM 1458 C CA . VAL A 1 190 ? 15.847 25.666 5.044 1.00 80.12 190 VAL A CA 1
ATOM 1459 C C . VAL A 1 190 ? 15.736 26.014 6.528 1.00 80.12 190 VAL A C 1
ATOM 1461 O O . VAL A 1 190 ? 16.230 27.044 6.992 1.00 80.12 190 VAL A O 1
ATOM 1464 N N . TRP A 1 191 ? 15.083 25.133 7.277 1.00 88.00 191 TRP A N 1
ATOM 1465 C CA . TRP A 1 191 ? 14.832 25.268 8.707 1.00 88.00 191 TRP A CA 1
ATOM 1466 C C . TRP A 1 191 ? 15.365 24.045 9.444 1.00 88.00 191 TRP A C 1
ATOM 1468 O O . TRP A 1 191 ? 15.166 22.925 8.986 1.00 88.00 191 TRP A O 1
ATOM 1478 N N . ALA A 1 192 ? 16.017 24.252 10.587 1.00 88.31 192 ALA A N 1
ATOM 1479 C CA . ALA A 1 192 ? 16.393 23.184 11.506 1.00 88.31 192 ALA A CA 1
ATOM 1480 C C . ALA A 1 192 ? 15.309 23.000 12.572 1.00 88.31 192 ALA A C 1
ATOM 1482 O O . ALA A 1 192 ? 14.939 23.954 13.266 1.00 88.31 192 ALA A O 1
ATOM 1483 N N . PHE A 1 193 ? 14.819 21.773 12.725 1.00 89.94 193 PHE A N 1
ATOM 1484 C CA . PHE A 1 193 ? 13.906 21.393 13.792 1.00 89.94 193 PHE A CA 1
ATOM 1485 C C . PHE A 1 193 ? 14.589 21.497 15.157 1.00 89.94 193 PHE A C 1
ATOM 1487 O O . PHE A 1 193 ? 15.721 21.053 15.329 1.00 89.94 193 PHE A O 1
ATOM 1494 N N . MET A 1 194 ? 13.905 22.085 16.140 1.00 87.12 194 MET A N 1
ATOM 1495 C CA . MET A 1 194 ? 14.417 22.191 17.508 1.00 87.12 194 MET A CA 1
ATOM 1496 C C . MET A 1 194 ? 13.656 21.275 18.463 1.00 87.12 194 MET A C 1
ATOM 1498 O O . MET A 1 194 ? 14.246 20.407 19.095 1.00 87.12 194 MET A O 1
ATOM 1502 N N . TYR A 1 195 ? 12.354 21.512 18.610 1.00 82.44 195 TYR A N 1
ATOM 1503 C CA . TYR A 1 195 ? 11.462 20.753 19.483 1.00 82.44 195 TYR A CA 1
ATOM 1504 C C . TYR A 1 195 ? 10.004 21.042 19.116 1.00 82.44 195 TYR A C 1
ATOM 1506 O O . TYR A 1 195 ? 9.698 22.027 18.440 1.00 82.44 195 TYR A O 1
ATOM 1514 N N . ALA A 1 196 ? 9.086 20.211 19.603 1.00 80.69 196 ALA A N 1
ATOM 1515 C CA . ALA A 1 196 ? 7.652 20.403 19.434 1.00 80.69 196 ALA A CA 1
ATOM 1516 C C . ALA A 1 196 ? 6.951 20.611 20.781 1.00 80.69 196 ALA A C 1
ATOM 1518 O O . ALA A 1 196 ? 7.287 19.982 21.782 1.00 80.69 196 ALA A O 1
ATOM 1519 N N . GLN A 1 197 ? 5.951 21.491 20.794 1.00 73.00 197 GLN A N 1
ATOM 1520 C CA . GLN A 1 197 ? 5.059 21.707 21.926 1.00 73.00 197 GLN A CA 1
ATOM 1521 C C . GLN A 1 197 ? 3.626 21.902 21.413 1.00 73.00 197 GLN A C 1
ATOM 1523 O O . GLN A 1 197 ? 3.228 22.955 20.912 1.00 73.00 197 GLN A O 1
ATOM 1528 N N . GLY A 1 198 ? 2.821 20.859 21.563 1.00 68.81 198 GLY A N 1
ATOM 1529 C CA . GLY A 1 198 ? 1.403 20.830 21.231 1.00 68.81 198 GLY A CA 1
ATOM 1530 C C . GLY A 1 198 ? 1.223 20.720 19.735 1.00 68.81 198 GLY A C 1
ATOM 1531 O O . GLY A 1 198 ? 1.850 19.888 19.097 1.00 68.81 198 GLY A O 1
ATOM 1532 N N . MET A 1 199 ? 0.392 21.598 19.183 1.00 72.44 199 MET A N 1
ATOM 1533 C CA . MET A 1 199 ? 0.175 21.739 17.739 1.00 72.44 199 MET A CA 1
ATOM 1534 C C . MET A 1 199 ? 1.186 22.692 17.084 1.00 72.44 199 MET A C 1
ATOM 1536 O O . MET A 1 199 ? 0.862 23.353 16.094 1.00 72.44 199 MET A O 1
ATOM 1540 N N . THR A 1 200 ? 2.362 22.870 17.696 1.00 80.69 200 THR A N 1
ATOM 1541 C CA . THR A 1 200 ? 3.385 23.811 17.230 1.00 80.69 200 THR A CA 1
ATOM 1542 C C . THR A 1 200 ? 4.768 23.182 17.315 1.00 80.69 200 THR A C 1
ATOM 1544 O O . THR A 1 200 ? 5.168 22.711 18.377 1.00 80.69 200 THR A O 1
ATOM 1547 N N . ALA A 1 201 ? 5.513 23.223 16.218 1.00 87.38 201 ALA A N 1
ATOM 1548 C CA . ALA A 1 201 ? 6.920 22.864 16.172 1.00 87.38 201 ALA A CA 1
ATOM 1549 C C . ALA A 1 201 ? 7.778 24.117 16.015 1.00 87.38 201 ALA A C 1
ATOM 1551 O O . ALA A 1 201 ? 7.463 25.013 15.225 1.00 87.38 201 ALA A O 1
ATOM 1552 N N . PHE A 1 202 ? 8.850 24.179 16.798 1.00 91.50 202 PHE A N 1
ATOM 1553 C CA . PHE A 1 202 ? 9.773 25.299 16.820 1.00 91.50 202 PHE A CA 1
ATOM 1554 C C . PHE A 1 202 ? 11.007 24.986 15.985 1.00 91.50 202 PHE A C 1
ATOM 1556 O O . PHE A 1 202 ? 11.610 23.919 16.123 1.00 91.50 202 PHE A O 1
ATOM 1563 N N . VAL A 1 203 ? 11.379 25.936 15.132 1.00 92.69 203 VAL A N 1
ATOM 1564 C CA . VAL A 1 203 ? 12.503 25.815 14.201 1.00 92.69 203 VAL A CA 1
ATOM 1565 C C . VAL A 1 203 ? 13.463 26.995 14.314 1.00 92.69 203 VAL A C 1
ATOM 1567 O O . VAL A 1 203 ? 13.097 28.071 14.793 1.00 92.69 203 VAL A O 1
ATOM 1570 N N . ALA A 1 204 ? 14.688 26.805 13.836 1.00 92.31 204 ALA A N 1
ATOM 1571 C CA . ALA A 1 204 ? 15.674 27.862 13.639 1.00 92.31 204 ALA A CA 1
ATOM 1572 C C . ALA A 1 204 ? 16.066 27.950 12.153 1.00 92.31 204 ALA A C 1
ATOM 1574 O O . ALA A 1 204 ? 16.059 26.921 11.475 1.00 92.31 204 ALA A O 1
ATOM 1575 N N . PRO A 1 205 ? 16.404 29.141 11.621 1.00 91.44 205 PRO A N 1
ATOM 1576 C CA . PRO A 1 205 ? 16.993 29.250 10.290 1.00 91.44 205 PRO A CA 1
ATOM 1577 C C . PRO A 1 205 ? 18.239 28.367 10.179 1.00 91.44 205 PRO A C 1
ATOM 1579 O O . PRO A 1 205 ? 19.063 28.345 11.095 1.00 91.44 205 PRO A O 1
ATOM 1582 N N . ALA A 1 206 ? 18.380 27.651 9.067 1.00 85.19 206 ALA A N 1
ATOM 1583 C CA . ALA A 1 206 ? 19.534 26.803 8.806 1.00 85.19 206 ALA A CA 1
ATOM 1584 C C . ALA A 1 206 ? 20.058 27.013 7.382 1.00 85.19 206 ALA A C 1
ATOM 1586 O O . ALA A 1 206 ? 19.336 27.459 6.494 1.00 85.19 206 ALA A O 1
ATOM 1587 N N . ALA A 1 207 ? 21.331 26.683 7.177 1.00 76.88 207 ALA A N 1
ATOM 1588 C CA . ALA A 1 207 ? 21.977 26.667 5.871 1.00 76.88 207 ALA A CA 1
ATOM 1589 C C . ALA A 1 207 ? 22.396 25.236 5.502 1.00 76.88 207 ALA A C 1
ATOM 1591 O O . ALA A 1 207 ? 22.549 24.368 6.369 1.00 76.88 207 ALA A O 1
ATOM 1592 N N . GLY A 1 208 ? 22.613 24.998 4.210 1.00 69.12 208 GLY A N 1
ATOM 1593 C CA . GLY A 1 208 ? 22.986 23.689 3.675 1.00 69.12 208 GLY A CA 1
ATOM 1594 C C . GLY A 1 208 ? 21.787 22.823 3.289 1.00 69.12 208 GLY A C 1
ATOM 1595 O O . GLY A 1 208 ? 20.640 23.265 3.329 1.00 69.12 208 GLY A O 1
ATOM 1596 N N . ARG A 1 209 ? 22.077 21.588 2.872 1.00 59.56 209 ARG A N 1
ATOM 1597 C CA . ARG A 1 209 ? 21.079 20.664 2.325 1.00 59.56 209 ARG A CA 1
ATOM 1598 C C . ARG A 1 209 ? 20.081 20.193 3.399 1.00 59.56 209 ARG A C 1
ATOM 1600 O O . ARG A 1 209 ? 20.494 19.992 4.547 1.00 59.56 209 ARG A O 1
ATOM 1607 N N . PRO A 1 210 ? 18.793 20.012 3.047 1.00 65.25 210 PRO A N 1
ATOM 1608 C CA . PRO A 1 210 ? 17.846 19.279 3.880 1.00 65.25 210 PRO A CA 1
ATOM 1609 C C . PRO A 1 210 ? 18.405 17.896 4.226 1.00 65.25 210 PRO A C 1
ATOM 1611 O O . PRO A 1 210 ? 18.977 17.228 3.369 1.00 65.25 210 PRO A O 1
ATOM 1614 N N . THR A 1 211 ? 18.268 17.479 5.481 1.00 64.50 211 THR A N 1
ATOM 1615 C CA . THR A 1 211 ? 18.725 16.160 5.949 1.00 64.50 211 THR A CA 1
ATOM 1616 C C . THR A 1 211 ? 17.585 15.161 6.092 1.00 64.50 211 THR A C 1
ATOM 1618 O O . THR A 1 211 ? 17.851 13.980 6.287 1.00 64.50 211 THR A O 1
ATOM 1621 N N . VAL A 1 212 ? 16.332 15.614 5.993 1.00 55.25 212 VAL A N 1
ATOM 1622 C CA . VAL A 1 212 ? 15.146 14.755 6.098 1.00 55.25 212 VAL A CA 1
ATOM 1623 C C . VAL A 1 212 ? 14.522 14.544 4.719 1.00 55.25 212 VAL A C 1
ATOM 1625 O O . VAL A 1 212 ? 14.408 15.524 3.976 1.00 55.25 212 VAL A O 1
ATOM 1628 N N . PRO A 1 213 ? 14.117 13.300 4.387 1.00 52.53 213 PRO A N 1
ATOM 1629 C CA . PRO A 1 213 ? 13.376 12.967 3.174 1.00 52.53 213 PRO A CA 1
ATOM 1630 C C . PRO A 1 213 ? 12.141 13.836 2.909 1.00 52.53 213 PRO A C 1
ATOM 1632 O O . PRO A 1 213 ? 11.554 14.410 3.832 1.00 52.53 213 PRO A O 1
ATOM 1635 N N . ARG A 1 214 ? 11.717 13.908 1.640 1.00 48.94 214 ARG A N 1
ATOM 1636 C CA . ARG A 1 214 ? 10.506 14.634 1.222 1.00 48.94 214 ARG A CA 1
ATOM 1637 C C . ARG A 1 214 ? 9.226 14.099 1.865 1.00 48.94 214 ARG A C 1
ATOM 1639 O O . ARG A 1 214 ? 9.100 12.941 2.251 1.00 48.94 214 ARG A O 1
ATOM 1646 N N . TRP A 1 215 ? 8.234 14.986 1.894 1.00 52.47 215 TRP A N 1
ATOM 1647 C CA . TRP A 1 215 ? 6.865 14.703 2.302 1.00 52.47 215 TRP A CA 1
ATOM 1648 C C . TRP A 1 215 ? 6.234 13.588 1.453 1.00 52.47 215 TRP A C 1
ATOM 1650 O O . TRP A 1 215 ? 6.136 13.712 0.234 1.00 52.47 215 TRP A O 1
ATOM 1660 N N . ALA A 1 216 ? 5.725 12.531 2.092 1.00 40.03 216 ALA A N 1
ATOM 1661 C CA . ALA A 1 216 ? 5.142 11.356 1.429 1.00 40.03 216 ALA A CA 1
ATOM 1662 C C . ALA A 1 216 ? 3.885 11.631 0.565 1.00 40.03 216 ALA A C 1
ATOM 1664 O O . ALA A 1 216 ? 3.419 10.745 -0.148 1.00 40.03 216 ALA A O 1
ATOM 1665 N N . SER A 1 217 ? 3.324 12.843 0.609 1.00 41.91 217 SER A N 1
ATOM 1666 C CA . SER A 1 217 ? 2.049 13.206 -0.020 1.00 41.91 217 SER A CA 1
ATOM 1667 C C . SER A 1 217 ? 2.183 13.657 -1.480 1.00 41.91 217 SER A C 1
ATOM 1669 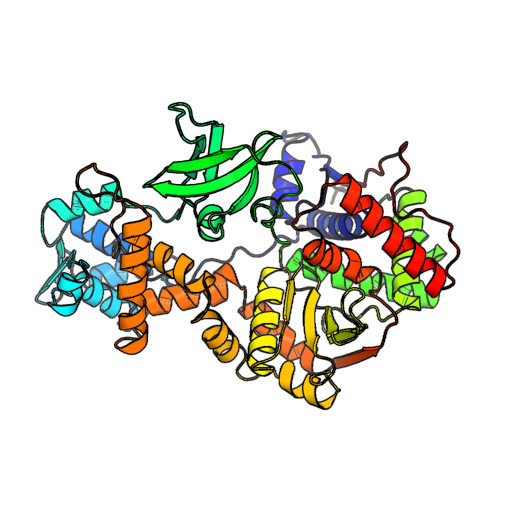O O . SER A 1 217 ? 1.166 13.890 -2.129 1.00 41.91 217 SER A O 1
ATOM 1671 N N . GLU A 1 218 ? 3.401 13.741 -2.033 1.00 44.53 218 GLU A N 1
ATOM 1672 C CA . GLU A 1 218 ? 3.602 14.227 -3.409 1.00 44.53 218 GLU A CA 1
ATOM 1673 C C . GLU A 1 218 ? 3.341 13.174 -4.502 1.00 44.53 218 GLU A C 1
ATOM 1675 O O . GLU A 1 218 ? 2.990 13.548 -5.621 1.00 44.53 218 GLU A O 1
ATOM 1680 N N . ILE A 1 219 ? 3.462 11.867 -4.225 1.00 56.81 219 ILE A N 1
ATOM 1681 C CA . ILE A 1 219 ? 3.283 10.823 -5.253 1.00 56.81 219 ILE A CA 1
ATOM 1682 C C . ILE A 1 219 ? 2.321 9.751 -4.752 1.00 56.81 219 ILE A C 1
ATOM 1684 O O . ILE A 1 219 ? 2.691 8.864 -3.981 1.00 56.81 219 ILE A O 1
ATOM 1688 N N . LEU A 1 220 ? 1.080 9.825 -5.234 1.00 68.94 220 LEU A N 1
ATOM 1689 C CA . LEU A 1 220 ? 0.093 8.769 -5.040 1.00 68.94 220 LEU A CA 1
ATOM 1690 C C . LEU A 1 220 ? 0.586 7.484 -5.726 1.00 68.94 220 LEU A C 1
ATOM 1692 O O . LEU A 1 220 ? 1.029 7.566 -6.875 1.00 68.94 220 LEU A O 1
ATOM 1696 N N . PRO A 1 221 ? 0.509 6.322 -5.056 1.00 82.44 221 PRO A N 1
ATOM 1697 C CA . PRO A 1 221 ? 0.906 5.057 -5.658 1.00 82.44 221 PRO A CA 1
ATOM 1698 C C . PRO A 1 221 ? 0.019 4.739 -6.864 1.00 82.44 221 PRO A C 1
ATOM 1700 O O . PRO A 1 221 ? -1.160 5.117 -6.892 1.00 82.44 221 PRO A O 1
ATOM 1703 N N . ALA A 1 222 ? 0.588 4.046 -7.848 1.00 88.69 222 ALA A N 1
ATOM 1704 C CA . ALA A 1 222 ? -0.191 3.487 -8.942 1.00 88.69 222 ALA A CA 1
ATOM 1705 C C . ALA A 1 222 ? -1.158 2.426 -8.407 1.00 88.69 222 ALA A C 1
ATOM 1707 O O . ALA A 1 222 ? -0.858 1.712 -7.443 1.00 88.69 222 ALA A O 1
ATOM 1708 N N . THR A 1 223 ? -2.332 2.319 -9.024 1.00 91.81 223 THR A N 1
ATOM 1709 C CA . THR A 1 223 ? -3.218 1.189 -8.744 1.00 91.81 223 THR A CA 1
ATOM 1710 C C . THR A 1 223 ? -2.576 -0.112 -9.221 1.00 91.81 223 THR A C 1
ATOM 1712 O O . THR A 1 223 ? -1.775 -0.119 -10.158 1.00 91.81 223 THR A O 1
ATOM 1715 N N . ALA A 1 224 ? -2.945 -1.232 -8.595 1.00 91.38 224 ALA A N 1
ATOM 1716 C CA . ALA A 1 224 ? -2.428 -2.544 -8.981 1.00 91.38 224 ALA A CA 1
ATOM 1717 C C . ALA A 1 224 ? -2.699 -2.853 -10.465 1.00 91.38 224 ALA A C 1
ATOM 1719 O O . ALA A 1 224 ? -1.840 -3.417 -11.134 1.00 91.38 224 ALA A O 1
ATOM 1720 N N . GLY A 1 225 ? -3.852 -2.437 -11.007 1.00 93.62 225 GLY A N 1
ATOM 1721 C CA . GLY A 1 225 ? -4.181 -2.632 -12.418 1.00 93.62 225 GLY A CA 1
ATOM 1722 C C . GLY A 1 225 ? -3.296 -1.824 -13.370 1.00 93.62 225 GLY A C 1
ATOM 1723 O O . GLY A 1 225 ? -2.908 -2.333 -14.425 1.00 93.62 225 GLY A O 1
ATOM 1724 N N . VAL A 1 226 ? -2.948 -0.587 -13.008 1.00 95.25 226 VAL A N 1
ATOM 1725 C CA . VAL A 1 226 ? -2.009 0.237 -13.785 1.00 95.25 226 VAL A CA 1
ATOM 1726 C C . VAL A 1 226 ? -0.597 -0.332 -13.687 1.00 95.25 226 VAL A C 1
ATOM 1728 O O . VAL A 1 226 ? 0.046 -0.529 -14.715 1.00 95.25 226 VAL A O 1
ATOM 1731 N N . ALA A 1 227 ? -0.135 -0.660 -12.478 1.00 95.38 227 ALA A N 1
ATOM 1732 C CA . ALA A 1 227 ? 1.191 -1.232 -12.272 1.00 95.38 227 ALA A CA 1
ATOM 1733 C C . ALA A 1 227 ? 1.375 -2.542 -13.052 1.00 95.38 227 ALA A C 1
ATOM 1735 O O . ALA A 1 227 ? 2.365 -2.691 -13.768 1.00 95.38 227 ALA A O 1
ATOM 1736 N N . TRP A 1 228 ? 0.382 -3.432 -12.986 1.00 96.00 228 TRP A N 1
ATOM 1737 C CA . TRP A 1 228 ? 0.341 -4.675 -13.750 1.00 96.00 228 TRP A CA 1
ATOM 1738 C C . TRP A 1 228 ? 0.383 -4.426 -15.257 1.00 96.00 228 TRP A C 1
ATOM 1740 O O . TRP A 1 228 ? 1.150 -5.061 -15.979 1.00 96.00 228 TRP A O 1
ATOM 1750 N N . GLY A 1 229 ? -0.417 -3.468 -15.735 1.00 96.88 229 GLY A N 1
ATOM 1751 C CA . GLY A 1 229 ? -0.470 -3.103 -17.147 1.00 96.88 229 GLY A CA 1
ATOM 1752 C C . GLY A 1 229 ? 0.869 -2.597 -17.686 1.00 96.88 229 GLY A C 1
ATOM 1753 O O . GLY A 1 229 ? 1.199 -2.893 -18.830 1.00 96.88 229 GLY A O 1
ATOM 1754 N N . VAL A 1 230 ? 1.678 -1.911 -16.868 1.00 96.94 230 VAL A N 1
ATOM 1755 C CA . VAL A 1 230 ? 3.049 -1.517 -17.248 1.00 96.94 230 VAL A CA 1
ATOM 1756 C C . VAL A 1 230 ? 3.938 -2.742 -17.435 1.00 96.94 230 VAL A C 1
ATOM 1758 O O . VAL A 1 230 ? 4.646 -2.820 -18.438 1.00 96.94 230 VAL A O 1
ATOM 1761 N N . GLY A 1 231 ? 3.860 -3.728 -16.537 1.00 97.00 231 GLY A N 1
ATOM 1762 C CA . GLY A 1 231 ? 4.550 -5.009 -16.707 1.00 97.00 231 GLY A CA 1
ATOM 1763 C C . GLY A 1 231 ? 4.136 -5.727 -17.996 1.00 97.00 231 GLY A C 1
ATOM 1764 O O . GLY A 1 231 ? 4.991 -6.161 -18.765 1.00 97.00 231 GLY A O 1
ATOM 1765 N N . VAL A 1 232 ? 2.827 -5.794 -18.273 1.00 97.69 232 VAL A N 1
ATOM 1766 C CA . VAL A 1 232 ? 2.284 -6.414 -19.496 1.00 97.69 232 VAL A CA 1
ATOM 1767 C C . VAL A 1 232 ? 2.787 -5.691 -20.743 1.00 97.69 232 VAL A C 1
ATOM 1769 O O . VAL A 1 232 ? 3.253 -6.339 -21.677 1.00 97.69 232 VAL A O 1
ATOM 1772 N N . LEU A 1 233 ? 2.722 -4.357 -20.765 1.00 97.75 233 LEU A N 1
ATOM 1773 C CA . LEU A 1 233 ? 3.189 -3.567 -21.900 1.00 97.75 233 LEU A CA 1
ATOM 1774 C C . LEU A 1 233 ? 4.691 -3.773 -22.123 1.00 97.75 233 LEU A C 1
ATOM 1776 O O . LEU A 1 233 ? 5.106 -4.007 -23.251 1.00 97.75 233 LEU A O 1
ATOM 1780 N N . ARG A 1 234 ? 5.507 -3.762 -21.061 1.00 97.69 234 ARG A N 1
ATOM 1781 C CA . ARG A 1 234 ? 6.950 -4.038 -21.153 1.00 97.69 234 ARG A CA 1
ATOM 1782 C C . ARG A 1 234 ? 7.224 -5.409 -21.788 1.00 97.69 234 ARG A C 1
ATOM 1784 O O . ARG A 1 234 ? 8.028 -5.476 -22.715 1.00 97.69 234 ARG A O 1
ATOM 1791 N N . ALA A 1 235 ? 6.523 -6.463 -21.365 1.00 97.88 235 ALA A N 1
ATOM 1792 C CA . ALA A 1 235 ? 6.647 -7.799 -21.956 1.00 97.88 235 ALA A CA 1
ATOM 1793 C C . ALA A 1 235 ? 6.211 -7.839 -23.436 1.00 97.88 235 ALA A C 1
ATOM 1795 O O . ALA A 1 235 ? 6.917 -8.395 -24.273 1.00 97.88 235 ALA A O 1
ATOM 1796 N N . GLN A 1 236 ? 5.115 -7.163 -23.798 1.00 98.00 236 GLN A N 1
ATOM 1797 C CA . GLN A 1 236 ? 4.685 -7.045 -25.200 1.00 98.00 236 GLN A CA 1
ATOM 1798 C C . GLN A 1 236 ? 5.736 -6.338 -26.069 1.00 98.00 236 GLN A C 1
ATOM 1800 O O . GLN A 1 236 ? 6.022 -6.777 -27.182 1.00 98.00 236 GLN A O 1
ATOM 1805 N N . LEU A 1 237 ? 6.331 -5.250 -25.570 1.00 98.00 237 LEU A N 1
ATOM 1806 C CA . LEU A 1 237 ? 7.369 -4.517 -26.299 1.00 98.00 237 LEU A CA 1
ATOM 1807 C C . LEU A 1 237 ? 8.668 -5.326 -26.411 1.00 98.00 237 LEU A C 1
ATOM 1809 O O . LEU A 1 237 ? 9.322 -5.249 -27.449 1.00 98.00 237 LEU A O 1
ATOM 1813 N N . ARG A 1 238 ? 9.019 -6.135 -25.401 1.00 97.75 238 ARG A N 1
ATOM 1814 C CA . ARG A 1 238 ? 10.111 -7.119 -25.493 1.00 97.75 238 ARG A CA 1
ATOM 1815 C C . ARG A 1 238 ? 9.872 -8.086 -26.650 1.00 97.75 238 ARG A C 1
ATOM 1817 O O . ARG A 1 238 ? 10.781 -8.305 -27.442 1.00 97.75 238 ARG A O 1
ATOM 1824 N N . ASP A 1 239 ? 8.675 -8.646 -26.776 1.00 98.25 239 ASP A N 1
ATOM 1825 C CA . ASP A 1 239 ? 8.392 -9.633 -27.824 1.00 98.25 239 ASP A CA 1
ATOM 1826 C C . ASP A 1 239 ? 8.493 -9.012 -29.227 1.00 98.25 239 ASP A C 1
ATOM 1828 O O . ASP A 1 239 ? 9.088 -9.600 -30.131 1.00 98.25 239 ASP A O 1
ATOM 1832 N N . VAL A 1 240 ? 8.004 -7.778 -29.396 1.00 98.31 240 VAL A N 1
ATOM 1833 C CA . VAL A 1 240 ? 8.184 -7.006 -30.639 1.00 98.31 240 VAL A CA 1
ATOM 1834 C C . VAL A 1 240 ? 9.667 -6.731 -30.910 1.00 98.31 240 VAL A C 1
ATOM 1836 O O . VAL A 1 240 ? 10.130 -6.918 -32.037 1.00 98.31 240 VAL A O 1
ATOM 1839 N N . LEU A 1 241 ? 10.422 -6.329 -29.882 1.00 98.00 241 LEU A N 1
ATOM 1840 C CA . LEU A 1 241 ? 11.857 -6.054 -29.973 1.00 98.00 241 LEU A CA 1
ATOM 1841 C C . LEU A 1 241 ? 12.643 -7.283 -30.445 1.00 98.00 241 LEU A C 1
ATOM 1843 O O . LEU A 1 241 ? 13.514 -7.155 -31.301 1.00 98.00 241 LEU A O 1
ATOM 1847 N N . LEU A 1 242 ? 12.337 -8.466 -29.906 1.00 96.81 242 LEU A N 1
ATOM 1848 C CA . LEU A 1 242 ? 13.043 -9.707 -30.237 1.00 96.81 242 LEU A CA 1
ATOM 1849 C C . LEU A 1 242 ? 12.825 -10.152 -31.690 1.00 96.81 242 LEU A C 1
ATOM 1851 O O . LEU A 1 242 ? 13.686 -10.826 -32.251 1.00 96.81 242 LEU A O 1
ATOM 1855 N N . VAL A 1 243 ? 11.699 -9.778 -32.303 1.00 97.06 243 VAL A N 1
ATOM 1856 C CA . VAL A 1 243 ? 11.370 -10.143 -33.690 1.00 97.06 243 VAL A CA 1
ATOM 1857 C C . VAL A 1 243 ? 11.846 -9.089 -34.689 1.00 97.06 243 VAL A C 1
ATOM 1859 O O . VAL A 1 243 ? 12.385 -9.439 -35.737 1.00 97.06 243 VAL A O 1
ATOM 1862 N N . GLY A 1 244 ? 11.619 -7.807 -34.394 1.00 95.06 244 GLY A N 1
ATOM 1863 C CA . GLY A 1 244 ? 11.772 -6.714 -35.361 1.00 95.06 244 GLY A CA 1
ATOM 1864 C C . GLY A 1 244 ? 12.728 -5.597 -34.943 1.00 95.06 244 GLY A C 1
ATOM 1865 O O . GLY A 1 244 ? 12.840 -4.600 -35.654 1.00 95.06 244 GLY A O 1
ATOM 1866 N N . GLY A 1 245 ? 13.408 -5.730 -33.804 1.00 95.81 245 GLY A N 1
ATOM 1867 C CA . GLY A 1 245 ? 14.320 -4.710 -33.293 1.00 95.81 245 GLY A CA 1
ATOM 1868 C C . GLY A 1 245 ? 13.615 -3.437 -32.808 1.00 95.81 245 GLY A C 1
ATOM 1869 O O . GLY A 1 245 ? 12.389 -3.353 -32.717 1.00 95.81 245 GLY A O 1
ATOM 1870 N N . ALA A 1 246 ? 14.414 -2.426 -32.456 1.00 94.94 246 ALA A N 1
ATOM 1871 C CA . ALA A 1 246 ? 13.912 -1.179 -31.876 1.00 94.94 246 ALA A CA 1
ATOM 1872 C C . ALA A 1 246 ? 13.019 -0.383 -32.849 1.00 94.94 246 ALA A C 1
ATOM 1874 O O . ALA A 1 246 ? 12.069 0.267 -32.421 1.00 94.94 246 ALA A O 1
ATOM 1875 N N . GLU A 1 247 ? 13.268 -0.474 -34.157 1.00 95.38 247 GLU A N 1
ATOM 1876 C CA . GLU A 1 247 ? 12.437 0.183 -35.175 1.00 95.38 247 GLU A CA 1
ATOM 1877 C C . GLU A 1 247 ? 11.000 -0.355 -35.175 1.00 95.38 247 GLU A C 1
ATOM 1879 O O . GLU A 1 247 ? 10.049 0.426 -35.237 1.00 95.38 247 GLU A O 1
ATOM 1884 N N . ALA A 1 248 ? 10.820 -1.673 -35.019 1.00 97.25 248 ALA A N 1
ATOM 1885 C CA . ALA A 1 248 ? 9.493 -2.274 -34.910 1.00 97.25 248 ALA A CA 1
ATOM 1886 C C . ALA A 1 248 ? 8.766 -1.831 -33.632 1.00 97.25 248 ALA A C 1
ATOM 1888 O O . ALA A 1 248 ? 7.571 -1.536 -33.673 1.00 97.25 248 ALA A O 1
ATOM 1889 N N . VAL A 1 249 ? 9.485 -1.726 -32.509 1.00 97.06 249 VAL A N 1
ATOM 1890 C CA . VAL A 1 249 ? 8.931 -1.203 -31.249 1.00 97.06 249 VAL A CA 1
ATOM 1891 C C . VAL A 1 249 ? 8.443 0.235 -31.430 1.00 97.06 249 VAL A C 1
ATOM 1893 O O . VAL A 1 249 ? 7.308 0.543 -31.068 1.00 97.06 249 VAL A O 1
ATOM 1896 N N . ALA A 1 250 ? 9.259 1.101 -32.038 1.00 96.31 250 ALA A N 1
ATOM 1897 C CA . ALA A 1 250 ? 8.887 2.489 -32.303 1.00 96.31 250 ALA A CA 1
ATOM 1898 C C . ALA A 1 250 ? 7.665 2.584 -33.234 1.00 96.31 250 ALA A C 1
ATOM 1900 O O . ALA A 1 250 ? 6.743 3.350 -32.960 1.00 96.31 250 ALA A O 1
ATOM 1901 N N . ALA A 1 251 ? 7.609 1.767 -34.291 1.00 96.00 251 ALA A N 1
ATOM 1902 C CA . ALA A 1 251 ? 6.473 1.730 -35.210 1.00 96.00 251 ALA A CA 1
ATOM 1903 C C . ALA A 1 251 ? 5.168 1.312 -34.510 1.00 96.00 251 ALA A C 1
ATOM 1905 O O . ALA A 1 251 ? 4.140 1.972 -34.678 1.00 96.00 251 ALA A O 1
ATOM 1906 N N . VAL A 1 252 ? 5.211 0.262 -33.679 1.00 95.69 252 VAL A N 1
ATOM 1907 C CA . VAL A 1 252 ? 4.050 -0.192 -32.894 1.00 95.69 252 VAL A CA 1
ATOM 1908 C C . VAL A 1 252 ? 3.587 0.892 -31.923 1.00 95.69 252 VAL A C 1
ATOM 1910 O O . VAL A 1 252 ? 2.386 1.145 -31.823 1.00 95.69 252 VAL A O 1
ATOM 1913 N N . LEU A 1 253 ? 4.518 1.552 -31.226 1.00 94.81 253 LEU A N 1
ATOM 1914 C CA . LEU A 1 253 ? 4.191 2.621 -30.283 1.00 94.81 253 LEU A CA 1
ATOM 1915 C C . LEU A 1 253 ? 3.546 3.821 -30.984 1.00 94.81 253 LEU A C 1
ATOM 1917 O O . LEU A 1 253 ? 2.493 4.283 -30.548 1.00 94.81 253 LEU A O 1
ATOM 1921 N N . ALA A 1 254 ? 4.126 4.285 -32.093 1.00 93.19 254 ALA A N 1
ATOM 1922 C CA . ALA A 1 254 ? 3.576 5.387 -32.875 1.00 93.19 254 ALA A CA 1
ATOM 1923 C C . ALA A 1 254 ? 2.165 5.061 -33.392 1.00 93.19 254 ALA A C 1
ATOM 1925 O O . ALA A 1 254 ? 1.242 5.853 -33.215 1.00 93.19 254 ALA A O 1
ATOM 1926 N N . GLN A 1 255 ? 1.966 3.865 -33.958 1.00 91.75 255 GLN A N 1
ATOM 1927 C CA . GLN A 1 255 ? 0.688 3.465 -34.549 1.00 91.75 255 GLN A CA 1
ATOM 1928 C C . GLN A 1 255 ? -0.412 3.227 -33.505 1.00 91.75 255 GLN A C 1
ATOM 1930 O O . GLN A 1 255 ? -1.551 3.645 -33.705 1.00 91.75 255 GLN A O 1
ATOM 1935 N N . ARG A 1 256 ? -0.104 2.530 -32.403 1.00 91.38 256 ARG A N 1
ATOM 1936 C CA . ARG A 1 256 ? -1.103 2.160 -31.385 1.00 91.38 256 ARG A CA 1
ATOM 1937 C C . ARG A 1 256 ? -1.515 3.347 -30.517 1.00 91.38 256 ARG A C 1
ATOM 1939 O O . ARG A 1 256 ? -2.657 3.400 -30.060 1.00 91.38 256 ARG A O 1
ATOM 1946 N N . TYR A 1 257 ? -0.593 4.274 -30.270 1.00 88.75 257 TYR A N 1
ATOM 1947 C CA . TYR A 1 257 ? -0.770 5.322 -29.268 1.00 88.75 257 TYR A CA 1
ATOM 1948 C C . TYR A 1 257 ? -0.837 6.742 -29.832 1.00 88.75 257 TYR A C 1
ATOM 1950 O O . TYR A 1 257 ? -1.037 7.660 -29.041 1.00 88.75 257 TYR A O 1
ATOM 1958 N N . ASP A 1 258 ? -0.726 6.922 -31.153 1.00 85.62 258 ASP A N 1
ATOM 1959 C CA . ASP A 1 258 ? -0.598 8.245 -31.790 1.00 85.62 258 ASP A CA 1
ATOM 1960 C C . ASP A 1 258 ? 0.570 9.042 -31.180 1.00 85.62 258 ASP A C 1
ATOM 1962 O O . ASP A 1 258 ? 0.480 10.229 -30.871 1.00 85.62 258 ASP A O 1
ATOM 1966 N N . LEU A 1 259 ? 1.664 8.328 -30.900 1.00 89.12 259 LEU A N 1
ATOM 1967 C CA . LEU A 1 259 ? 2.835 8.879 -30.236 1.00 89.12 259 LEU A CA 1
ATOM 1968 C C . LEU A 1 259 ? 3.773 9.510 -31.272 1.00 89.12 259 LEU A C 1
ATOM 1970 O O . LEU A 1 259 ? 4.025 8.928 -32.329 1.00 89.12 259 LEU A O 1
ATOM 1974 N N . GLY A 1 260 ? 4.329 10.679 -30.949 1.00 89.62 260 GLY A N 1
ATOM 1975 C CA . GLY A 1 260 ? 5.325 11.342 -31.789 1.00 89.62 260 GLY A CA 1
ATOM 1976 C C . GLY A 1 260 ? 6.549 10.454 -32.042 1.00 89.62 260 GLY A C 1
ATOM 1977 O O . GLY A 1 260 ? 6.957 9.675 -31.181 1.00 89.62 260 GLY A O 1
ATOM 1978 N N . ALA A 1 261 ? 7.156 10.584 -33.226 1.00 90.25 261 ALA A N 1
ATOM 1979 C CA . ALA A 1 261 ? 8.266 9.726 -33.650 1.00 90.25 261 ALA A CA 1
ATOM 1980 C C . ALA A 1 261 ? 9.465 9.764 -32.683 1.00 90.25 261 ALA A C 1
ATOM 1982 O O . ALA A 1 261 ? 10.079 8.728 -32.432 1.00 90.25 261 ALA A O 1
ATOM 1983 N N . ALA A 1 262 ? 9.769 10.935 -32.113 1.00 90.38 262 ALA A N 1
ATOM 1984 C CA . ALA A 1 262 ? 10.851 11.099 -31.143 1.00 90.38 262 ALA A CA 1
ATOM 1985 C C . ALA A 1 262 ? 10.595 10.298 -29.855 1.00 90.38 262 ALA A C 1
ATOM 1987 O O . ALA A 1 262 ? 11.465 9.549 -29.416 1.00 90.38 262 ALA A O 1
ATOM 1988 N N . ASP A 1 263 ? 9.391 10.382 -29.289 1.00 90.50 263 ASP A N 1
ATOM 1989 C CA . ASP A 1 263 ? 9.040 9.661 -28.062 1.00 90.50 263 ASP A CA 1
ATOM 1990 C C . ASP A 1 263 ? 8.904 8.157 -28.281 1.00 90.50 263 ASP A C 1
ATOM 1992 O O . ASP A 1 263 ? 9.317 7.363 -27.435 1.00 90.50 263 ASP A O 1
ATOM 1996 N N . ALA A 1 264 ? 8.381 7.746 -29.438 1.00 94.12 264 ALA A N 1
ATOM 1997 C CA . ALA A 1 264 ? 8.347 6.342 -29.826 1.00 94.12 264 ALA A CA 1
ATOM 1998 C C . ALA A 1 264 ? 9.766 5.762 -29.954 1.00 94.12 264 ALA A C 1
ATOM 2000 O O . ALA A 1 264 ? 10.029 4.667 -29.453 1.00 94.12 264 ALA A O 1
ATOM 2001 N N . ALA A 1 265 ? 10.695 6.511 -30.558 1.00 93.25 265 ALA A N 1
ATOM 2002 C CA . ALA A 1 265 ? 12.102 6.129 -30.644 1.00 93.25 265 ALA A CA 1
ATOM 2003 C C . ALA A 1 265 ? 12.784 6.103 -29.264 1.00 93.25 265 ALA A C 1
ATOM 2005 O O . ALA A 1 265 ? 13.524 5.164 -28.971 1.00 93.25 265 ALA A O 1
ATOM 2006 N N . ALA A 1 266 ? 12.506 7.079 -28.393 1.00 92.00 266 ALA A N 1
ATOM 2007 C CA . ALA A 1 266 ? 13.047 7.123 -27.034 1.00 92.00 266 ALA A CA 1
ATOM 2008 C C . ALA A 1 266 ? 12.576 5.929 -26.186 1.00 92.00 266 ALA A C 1
ATOM 2010 O O . ALA A 1 266 ? 13.389 5.280 -25.527 1.00 92.00 266 ALA A O 1
ATOM 2011 N N . LEU A 1 267 ? 11.287 5.580 -26.248 1.00 95.06 267 LEU A N 1
ATOM 2012 C CA . LEU A 1 267 ? 10.748 4.386 -25.593 1.00 95.06 267 LEU A CA 1
ATOM 2013 C C . LEU A 1 267 ? 11.330 3.092 -26.169 1.00 95.06 267 LEU A C 1
ATOM 2015 O O . LEU A 1 267 ? 11.663 2.181 -25.411 1.00 95.06 267 LEU A O 1
ATOM 2019 N N . ALA A 1 268 ? 11.486 3.002 -27.490 1.00 96.06 268 ALA A N 1
ATOM 2020 C CA . ALA A 1 268 ? 12.101 1.841 -28.120 1.00 96.06 268 ALA A CA 1
ATOM 2021 C C . ALA A 1 268 ? 13.561 1.657 -27.683 1.00 96.06 268 ALA A C 1
ATOM 2023 O O . ALA A 1 268 ? 13.956 0.547 -27.327 1.00 96.06 268 ALA A O 1
ATOM 2024 N N . ALA A 1 269 ? 14.340 2.742 -27.640 1.00 94.81 269 ALA A N 1
ATOM 2025 C CA . ALA A 1 269 ? 15.703 2.732 -27.119 1.00 94.81 269 ALA A CA 1
ATOM 2026 C C . ALA A 1 269 ? 15.731 2.335 -25.637 1.00 94.81 269 ALA A C 1
ATOM 2028 O O . ALA A 1 269 ? 16.560 1.530 -25.232 1.00 94.81 269 ALA A O 1
ATOM 2029 N N . TYR A 1 270 ? 14.798 2.839 -24.831 1.00 94.88 270 TYR A N 1
ATOM 2030 C CA . TYR A 1 270 ? 14.664 2.486 -23.418 1.00 94.88 270 TYR A CA 1
ATOM 2031 C C . TYR A 1 270 ? 14.428 0.984 -23.197 1.00 94.88 270 TYR A C 1
ATOM 2033 O O . TYR A 1 270 ? 15.141 0.356 -22.411 1.00 94.88 270 TYR A O 1
ATOM 2041 N N . VAL A 1 271 ? 13.492 0.385 -23.939 1.00 96.50 271 VAL A N 1
ATOM 2042 C CA . VAL A 1 271 ? 13.218 -1.062 -23.899 1.00 96.50 271 VAL A CA 1
ATOM 2043 C C . VAL A 1 271 ? 14.416 -1.865 -24.423 1.00 96.50 271 VAL A C 1
ATOM 2045 O O . VAL A 1 271 ? 14.796 -2.862 -23.812 1.00 96.50 271 VAL A O 1
ATOM 2048 N N . ALA A 1 272 ? 15.055 -1.423 -25.510 1.00 96.81 272 ALA A N 1
ATOM 2049 C CA . ALA A 1 272 ? 16.225 -2.093 -26.079 1.00 96.81 272 ALA A CA 1
ATOM 2050 C C . ALA A 1 272 ? 17.429 -2.089 -25.127 1.00 96.81 272 ALA A C 1
ATOM 2052 O O . ALA A 1 272 ? 18.047 -3.131 -24.916 1.00 96.81 272 ALA A O 1
ATOM 2053 N N . THR A 1 273 ? 17.728 -0.948 -24.502 1.00 95.94 273 THR A N 1
ATOM 2054 C CA . THR A 1 273 ? 18.803 -0.817 -23.511 1.00 95.94 273 THR A CA 1
ATOM 2055 C C . THR A 1 273 ? 18.531 -1.693 -22.291 1.00 95.94 273 THR A C 1
ATOM 2057 O O . THR A 1 273 ? 19.445 -2.364 -21.816 1.00 95.94 273 THR A O 1
ATOM 2060 N N . GLN A 1 274 ? 17.282 -1.754 -21.805 1.00 96.12 274 GLN A N 1
ATOM 2061 C CA . GLN A 1 274 ? 16.918 -2.689 -20.737 1.00 96.12 274 GLN A CA 1
ATOM 2062 C C . GLN A 1 274 ? 17.189 -4.135 -21.158 1.00 96.12 274 GLN A C 1
ATOM 2064 O O . GLN A 1 274 ? 17.862 -4.841 -20.420 1.00 96.12 274 GLN A O 1
ATOM 2069 N N . GLN A 1 275 ? 16.710 -4.562 -22.330 1.00 96.50 275 GLN A N 1
ATOM 2070 C CA . GLN A 1 275 ? 16.857 -5.942 -22.807 1.00 96.50 275 GLN A CA 1
ATOM 2071 C C . GLN A 1 275 ? 18.322 -6.342 -23.054 1.00 96.50 275 GLN A C 1
ATOM 2073 O O . GLN A 1 275 ? 18.674 -7.515 -22.929 1.00 96.50 275 GLN A O 1
ATOM 2078 N N . ALA A 1 276 ? 19.171 -5.382 -23.424 1.00 95.94 276 ALA A N 1
ATOM 2079 C CA . ALA A 1 276 ? 20.600 -5.600 -23.616 1.00 95.94 276 ALA A CA 1
ATOM 2080 C C . ALA A 1 276 ? 21.351 -5.774 -22.286 1.00 95.94 276 ALA A C 1
ATOM 2082 O O . ALA A 1 276 ? 22.303 -6.548 -22.221 1.00 95.94 276 ALA A O 1
ATOM 2083 N N . LEU A 1 277 ? 20.929 -5.069 -21.231 1.00 95.25 277 LEU A N 1
ATOM 2084 C CA . LEU A 1 277 ? 21.582 -5.113 -19.920 1.00 95.25 277 LEU A CA 1
ATOM 2085 C C . LEU A 1 277 ? 21.001 -6.186 -18.993 1.00 95.25 277 LEU A C 1
ATOM 2087 O O . LEU A 1 277 ? 21.733 -6.760 -18.194 1.00 95.25 277 LEU A O 1
ATOM 2091 N N . SER A 1 278 ? 19.696 -6.448 -19.063 1.00 96.12 278 SER A N 1
ATOM 2092 C CA . SER A 1 278 ? 18.999 -7.383 -18.180 1.00 96.12 278 SER A CA 1
ATOM 2093 C C . SER A 1 278 ? 17.700 -7.920 -18.804 1.00 96.12 278 SER A C 1
ATOM 2095 O O . SER A 1 278 ? 17.406 -7.719 -19.978 1.00 96.12 278 SER A O 1
ATOM 2097 N N . ALA A 1 279 ? 16.923 -8.689 -18.035 1.00 92.88 279 ALA A N 1
ATOM 2098 C CA . ALA A 1 279 ? 15.650 -9.244 -18.487 1.00 92.88 279 ALA A CA 1
ATOM 2099 C C . ALA A 1 279 ? 14.558 -8.177 -18.512 1.00 92.88 279 ALA A C 1
ATOM 2101 O O . ALA A 1 279 ? 14.507 -7.289 -17.661 1.00 92.88 279 ALA A O 1
ATOM 2102 N N . ILE A 1 280 ? 13.617 -8.365 -19.431 1.00 96.25 280 ILE A N 1
ATOM 2103 C CA . ILE A 1 280 ? 12.266 -7.835 -19.310 1.00 96.25 280 ILE A CA 1
ATOM 2104 C C . ILE A 1 280 ? 11.365 -9.021 -18.930 1.00 96.25 280 ILE A C 1
ATOM 2106 O O . ILE A 1 280 ? 11.053 -9.833 -19.807 1.00 96.25 280 ILE A O 1
ATOM 2110 N N . PRO A 1 281 ? 11.017 -9.196 -17.641 1.00 94.06 281 PRO A N 1
ATOM 2111 C CA . PRO A 1 281 ? 10.209 -10.332 -17.206 1.00 94.06 281 PRO A CA 1
ATOM 2112 C C . PRO A 1 281 ? 8.776 -10.249 -17.717 1.00 94.06 281 PRO A C 1
ATOM 2114 O O . PRO A 1 281 ? 8.246 -9.157 -17.941 1.00 94.06 281 PRO A O 1
ATOM 2117 N N . ASP A 1 282 ? 8.125 -11.407 -17.820 1.00 95.44 282 ASP A N 1
ATOM 2118 C CA . ASP A 1 282 ? 6.664 -11.419 -17.826 1.00 95.44 282 ASP A CA 1
ATOM 2119 C C . ASP A 1 282 ? 6.114 -10.955 -16.460 1.00 95.44 282 ASP A C 1
ATOM 2121 O O . ASP A 1 282 ? 6.775 -11.110 -15.432 1.00 95.44 282 ASP A O 1
ATOM 2125 N N . PRO A 1 283 ? 4.878 -10.431 -16.391 1.00 94.00 283 PRO A N 1
ATOM 2126 C CA . PRO A 1 283 ? 4.315 -9.903 -15.143 1.00 94.00 283 PRO A CA 1
ATOM 2127 C C . PRO A 1 283 ? 4.240 -10.892 -13.967 1.00 94.00 283 PRO A C 1
ATOM 2129 O O . PRO A 1 283 ? 4.250 -10.465 -12.817 1.00 94.00 283 PRO A O 1
ATOM 2132 N N . ASP A 1 284 ? 4.159 -12.198 -14.240 1.00 94.12 284 ASP A N 1
ATOM 2133 C CA . ASP A 1 284 ? 4.139 -13.290 -13.249 1.00 94.12 284 ASP A CA 1
ATOM 2134 C C . ASP A 1 284 ? 5.523 -13.976 -13.127 1.00 94.12 284 ASP A C 1
ATOM 2136 O O . ASP A 1 284 ? 5.599 -15.193 -12.937 1.00 94.12 284 ASP A O 1
ATOM 2140 N N . GLU A 1 285 ? 6.619 -13.235 -13.302 1.00 94.62 285 GLU A N 1
ATOM 2141 C CA . GLU A 1 285 ? 7.997 -13.715 -13.117 1.00 94.62 285 GLU A CA 1
ATOM 2142 C C . GLU A 1 285 ? 8.762 -12.818 -12.146 1.00 94.62 285 GLU A C 1
ATOM 2144 O O . GLU A 1 285 ? 8.618 -11.595 -12.155 1.00 94.62 285 GLU A O 1
ATOM 2149 N N . ILE A 1 286 ? 9.612 -13.431 -11.320 1.00 94.50 286 ILE A N 1
ATOM 2150 C CA . ILE A 1 286 ? 10.501 -12.707 -10.411 1.00 94.50 286 ILE A CA 1
ATOM 2151 C C . ILE A 1 286 ? 11.883 -12.625 -11.048 1.00 94.50 286 ILE A C 1
ATOM 2153 O O . ILE A 1 286 ? 12.593 -13.621 -11.188 1.00 94.50 286 ILE A O 1
ATOM 2157 N N . VAL A 1 287 ? 12.297 -11.412 -11.390 1.00 95.62 287 VAL A N 1
ATOM 2158 C CA . VAL A 1 287 ? 13.681 -11.132 -11.779 1.00 95.62 287 VAL A CA 1
ATOM 2159 C C . VAL A 1 287 ? 14.336 -10.348 -10.658 1.00 95.62 287 VAL A C 1
ATOM 2161 O O . VAL A 1 287 ? 13.874 -9.264 -10.289 1.00 95.62 287 VAL A O 1
ATOM 2164 N N . VAL A 1 288 ? 15.404 -10.928 -10.113 1.00 96.56 288 VAL A N 1
ATOM 2165 C CA . VAL A 1 288 ? 16.258 -10.308 -9.109 1.00 96.56 288 VAL A CA 1
ATOM 2166 C C . VAL A 1 288 ? 17.533 -9.825 -9.782 1.00 96.56 288 VAL A C 1
ATOM 2168 O O . VAL A 1 288 ? 18.311 -10.614 -10.309 1.00 96.56 288 VAL A O 1
ATOM 2171 N N . GLU A 1 289 ? 17.760 -8.523 -9.743 1.00 96.62 289 GLU A N 1
ATOM 2172 C CA . GLU A 1 289 ? 18.923 -7.856 -10.317 1.00 96.62 289 GLU A CA 1
ATOM 2173 C C . GLU A 1 289 ? 19.848 -7.416 -9.189 1.00 96.62 289 GLU A C 1
ATOM 2175 O O . GLU A 1 289 ? 19.418 -6.777 -8.224 1.00 96.62 289 GLU A O 1
ATOM 2180 N N . ARG A 1 290 ? 21.122 -7.786 -9.293 1.00 95.62 290 ARG A N 1
ATOM 2181 C CA . ARG A 1 290 ? 22.115 -7.617 -8.241 1.00 95.62 290 ARG A CA 1
ATOM 2182 C C . ARG A 1 290 ? 23.318 -6.850 -8.753 1.00 95.62 290 ARG A C 1
ATOM 2184 O O . ARG A 1 290 ? 23.916 -7.242 -9.745 1.00 95.62 290 ARG A O 1
ATOM 2191 N N . TRP A 1 291 ? 23.714 -5.802 -8.042 1.00 94.50 291 TRP A N 1
ATOM 2192 C CA . TRP A 1 291 ? 24.949 -5.067 -8.328 1.00 94.50 291 TRP A CA 1
ATOM 2193 C C . TRP A 1 291 ? 25.603 -4.564 -7.040 1.00 94.50 291 TRP A C 1
ATOM 2195 O O . TRP A 1 291 ? 24.997 -4.560 -5.963 1.00 94.50 291 TRP A O 1
ATOM 2205 N N . VAL A 1 292 ? 26.867 -4.157 -7.142 1.00 92.44 292 VAL A N 1
ATOM 2206 C CA . VAL A 1 292 ? 27.609 -3.556 -6.028 1.00 92.44 292 VAL A CA 1
ATOM 2207 C C . VAL A 1 292 ? 27.143 -2.119 -5.825 1.00 92.44 292 VAL A C 1
ATOM 2209 O O . VAL A 1 292 ? 27.057 -1.348 -6.778 1.00 92.44 292 VAL A O 1
ATOM 2212 N N . ASP A 1 293 ? 26.841 -1.754 -4.582 1.00 84.38 293 ASP A N 1
ATOM 2213 C CA . ASP A 1 293 ? 26.445 -0.392 -4.246 1.00 84.38 293 ASP A CA 1
ATOM 2214 C C . ASP A 1 293 ? 27.583 0.589 -4.593 1.00 84.38 293 ASP A C 1
ATOM 2216 O O . ASP A 1 293 ? 28.722 0.373 -4.165 1.00 84.38 293 ASP A O 1
ATOM 2220 N N . PRO A 1 294 ? 27.313 1.651 -5.375 1.00 77.56 294 PRO A N 1
ATOM 2221 C CA . PRO A 1 294 ? 28.358 2.570 -5.817 1.00 77.56 294 PRO A CA 1
ATOM 2222 C C . PRO A 1 294 ? 28.979 3.371 -4.664 1.00 77.56 294 PRO A C 1
ATOM 2224 O O . PRO A 1 294 ? 30.102 3.850 -4.812 1.00 77.56 294 PRO A O 1
ATOM 2227 N N . ASP A 1 295 ? 28.275 3.508 -3.536 1.00 78.12 295 ASP A N 1
ATOM 2228 C CA . ASP A 1 295 ? 28.727 4.279 -2.377 1.00 78.12 295 ASP A CA 1
ATOM 2229 C C . ASP A 1 295 ? 29.416 3.400 -1.309 1.00 78.12 295 ASP A C 1
ATOM 2231 O O . ASP A 1 295 ? 30.142 3.920 -0.460 1.00 78.12 295 ASP A O 1
ATOM 2235 N N . ASP A 1 296 ? 29.211 2.074 -1.326 1.00 80.62 296 ASP A N 1
ATOM 2236 C CA . ASP A 1 296 ? 29.887 1.120 -0.429 1.00 80.62 296 ASP A CA 1
ATOM 2237 C C . ASP A 1 296 ? 30.090 -0.245 -1.106 1.00 80.62 296 ASP A C 1
ATOM 2239 O O . ASP A 1 296 ? 29.183 -1.075 -1.173 1.00 80.62 296 ASP A O 1
ATOM 2243 N N . GLU A 1 297 ? 31.328 -0.539 -1.511 1.00 88.25 297 GLU A N 1
ATOM 2244 C CA . GLU A 1 297 ? 31.705 -1.785 -2.194 1.00 88.25 297 GLU A CA 1
ATOM 2245 C C . GLU A 1 297 ? 31.411 -3.073 -1.403 1.00 88.25 297 GLU A C 1
ATOM 2247 O O . GLU A 1 297 ? 31.450 -4.175 -1.959 1.00 88.25 297 GLU A O 1
ATOM 2252 N N . ARG A 1 298 ? 31.145 -2.966 -0.094 1.00 87.81 298 ARG A N 1
ATOM 2253 C CA . ARG A 1 298 ? 30.806 -4.091 0.791 1.00 87.81 298 ARG A CA 1
ATOM 2254 C C . ARG A 1 298 ? 29.306 -4.367 0.819 1.00 87.81 298 ARG A C 1
ATOM 2256 O O . ARG A 1 298 ? 28.887 -5.309 1.497 1.00 87.81 298 ARG A O 1
ATOM 2263 N N . VAL A 1 299 ? 28.502 -3.576 0.116 1.00 85.81 299 VAL A N 1
ATOM 2264 C CA . VAL A 1 299 ? 27.047 -3.689 0.031 1.00 85.81 299 VAL A CA 1
ATOM 2265 C C . VAL A 1 299 ? 26.652 -4.101 -1.385 1.00 85.81 299 VAL A C 1
ATOM 2267 O O . VAL A 1 299 ? 27.202 -3.631 -2.375 1.00 85.81 299 VAL A O 1
ATOM 2270 N N . LEU A 1 300 ? 25.690 -5.014 -1.472 1.00 91.38 300 LEU A N 1
ATOM 2271 C CA . LEU A 1 300 ? 25.009 -5.398 -2.699 1.00 91.38 300 LEU A CA 1
ATOM 2272 C C . LEU A 1 300 ? 23.589 -4.854 -2.662 1.00 91.38 300 LEU A C 1
ATOM 2274 O O . LEU A 1 300 ? 22.887 -4.993 -1.655 1.00 91.38 300 LEU A O 1
ATOM 2278 N N . VAL A 1 301 ? 23.152 -4.287 -3.775 1.00 90.19 301 VAL A N 1
ATOM 2279 C CA . VAL A 1 301 ? 21.747 -3.970 -4.002 1.00 90.19 301 VAL A CA 1
ATOM 2280 C C . VAL A 1 301 ? 21.118 -5.169 -4.693 1.00 90.19 301 VAL A C 1
ATOM 2282 O O . VAL A 1 301 ? 21.643 -5.623 -5.701 1.00 90.19 301 VAL A O 1
ATOM 2285 N N . HIS A 1 302 ? 20.027 -5.691 -4.137 1.00 94.19 302 HIS A N 1
ATOM 2286 C CA . HIS A 1 302 ? 19.186 -6.705 -4.774 1.00 94.19 302 HIS A CA 1
ATOM 2287 C C . HIS A 1 302 ? 17.837 -6.066 -5.067 1.00 94.19 302 HIS A C 1
ATOM 2289 O O . HIS A 1 302 ? 17.077 -5.780 -4.139 1.00 94.19 302 HIS A O 1
ATOM 2295 N N . ALA A 1 303 ? 17.563 -5.803 -6.335 1.00 94.88 303 ALA A N 1
ATOM 2296 C CA . ALA A 1 303 ? 16.305 -5.245 -6.791 1.00 94.88 303 ALA A CA 1
ATOM 2297 C C . ALA A 1 303 ? 15.429 -6.329 -7.407 1.00 94.88 303 ALA A C 1
ATOM 2299 O O . ALA A 1 303 ? 15.915 -7.219 -8.092 1.00 94.88 303 ALA A O 1
ATOM 2300 N N . VAL A 1 304 ? 14.136 -6.264 -7.128 1.00 95.75 304 VAL A N 1
ATOM 2301 C CA . VAL A 1 304 ? 13.163 -7.305 -7.435 1.00 95.75 304 VAL A CA 1
ATOM 2302 C C . VAL A 1 304 ? 12.060 -6.676 -8.262 1.00 95.75 304 VAL A C 1
ATOM 2304 O O . VAL A 1 304 ? 11.258 -5.892 -7.745 1.00 95.75 304 VAL A O 1
ATOM 2307 N N . THR A 1 305 ? 12.015 -7.019 -9.546 1.00 95.38 305 THR A N 1
ATOM 2308 C CA . THR A 1 305 ? 10.949 -6.547 -10.435 1.00 95.38 305 THR A CA 1
ATOM 2309 C C . THR A 1 305 ? 9.641 -7.248 -10.076 1.00 95.38 305 THR A C 1
ATOM 2311 O O . THR A 1 305 ? 9.572 -8.473 -10.026 1.00 95.38 305 THR A O 1
ATOM 2314 N N . SER A 1 306 ? 8.618 -6.453 -9.769 1.00 95.38 306 SER A N 1
ATOM 2315 C CA . SER A 1 306 ? 7.302 -6.887 -9.290 1.00 95.38 306 SER A CA 1
ATOM 2316 C C . SER A 1 306 ? 6.249 -5.807 -9.617 1.00 95.38 306 SER A C 1
ATOM 2318 O O . SER A 1 306 ? 6.109 -4.822 -8.888 1.00 95.38 306 SER A O 1
ATOM 2320 N N . PRO A 1 307 ? 5.500 -5.929 -10.731 1.00 95.44 307 PRO A N 1
ATOM 2321 C CA . PRO A 1 307 ? 4.567 -4.897 -11.196 1.00 95.44 307 PRO A CA 1
ATOM 2322 C C . PRO A 1 307 ? 3.230 -4.920 -10.425 1.00 95.44 307 PRO A C 1
ATOM 2324 O O . PRO A 1 307 ? 2.164 -5.118 -11.004 1.00 95.44 307 PRO A O 1
ATOM 2327 N N . LEU A 1 308 ? 3.273 -4.740 -9.101 1.00 94.00 308 LEU A N 1
ATOM 2328 C CA . LEU A 1 308 ? 2.113 -4.876 -8.202 1.00 94.00 308 LEU A CA 1
ATOM 2329 C C . LEU A 1 308 ? 1.575 -3.553 -7.655 1.00 94.00 308 LEU A C 1
ATOM 2331 O O . LEU A 1 308 ? 0.510 -3.525 -7.036 1.00 94.00 308 LEU A O 1
ATOM 2335 N N . GLY A 1 309 ? 2.304 -2.461 -7.871 1.00 92.94 309 GLY A N 1
ATOM 2336 C CA . GLY A 1 309 ? 2.065 -1.187 -7.211 1.00 92.94 309 GLY A CA 1
ATOM 2337 C C . GLY A 1 309 ? 2.791 -1.105 -5.868 1.00 92.94 309 GLY A C 1
ATOM 2338 O O . GLY A 1 309 ? 3.085 -2.111 -5.215 1.00 92.94 309 GLY A O 1
ATOM 2339 N N . ARG A 1 310 ? 3.072 0.128 -5.429 1.00 91.69 310 ARG A N 1
ATOM 2340 C CA . ARG A 1 310 ? 3.976 0.386 -4.296 1.00 91.69 310 ARG A CA 1
ATOM 2341 C C . ARG A 1 310 ? 3.560 -0.316 -3.007 1.00 91.69 310 ARG A C 1
ATOM 2343 O O . ARG A 1 310 ? 4.415 -0.797 -2.276 1.00 91.69 310 ARG A O 1
ATOM 2350 N N . ARG A 1 311 ? 2.258 -0.371 -2.721 1.00 91.62 311 ARG A N 1
ATOM 2351 C CA . ARG A 1 311 ? 1.728 -0.950 -1.477 1.00 91.62 311 ARG A CA 1
ATOM 2352 C C . ARG A 1 311 ? 2.054 -2.444 -1.381 1.00 91.62 311 ARG A C 1
ATOM 2354 O O . ARG A 1 311 ? 2.697 -2.866 -0.423 1.00 91.62 311 ARG A O 1
ATOM 2361 N N . ALA A 1 312 ? 1.695 -3.206 -2.414 1.00 95.06 312 ALA A N 1
ATOM 2362 C CA . ALA A 1 312 ? 1.951 -4.642 -2.477 1.00 95.06 312 ALA A CA 1
ATOM 2363 C C . ALA A 1 312 ? 3.457 -4.954 -2.530 1.00 95.06 312 ALA A C 1
ATOM 2365 O O . ALA A 1 312 ? 3.913 -5.884 -1.862 1.00 95.06 312 ALA A O 1
ATOM 2366 N N . ASN A 1 313 ? 4.245 -4.134 -3.233 1.00 95.44 313 ASN A N 1
ATOM 2367 C CA . ASN A 1 313 ? 5.705 -4.249 -3.219 1.00 95.44 313 ASN A CA 1
ATOM 2368 C C . ASN A 1 313 ? 6.292 -3.992 -1.828 1.00 95.44 313 ASN A C 1
ATOM 2370 O O . ASN A 1 313 ? 7.196 -4.708 -1.406 1.00 95.44 313 ASN A O 1
ATOM 2374 N N . GLU A 1 314 ? 5.757 -3.032 -1.069 1.00 91.69 314 GLU A N 1
ATOM 2375 C CA . GLU A 1 314 ? 6.172 -2.804 0.316 1.00 91.69 314 GLU A CA 1
ATOM 2376 C C . GLU A 1 314 ? 5.841 -4.012 1.206 1.00 91.69 314 GLU A C 1
ATOM 2378 O O . GLU A 1 314 ? 6.657 -4.398 2.047 1.00 91.69 314 GLU A O 1
ATOM 2383 N N . ALA A 1 315 ? 4.681 -4.644 1.002 1.00 94.25 315 ALA A N 1
ATOM 2384 C CA . ALA A 1 315 ? 4.300 -5.870 1.701 1.00 94.25 315 ALA A CA 1
ATOM 2385 C C . ALA A 1 315 ? 5.318 -6.997 1.453 1.00 94.25 315 ALA A C 1
ATOM 2387 O O . ALA A 1 315 ? 5.863 -7.560 2.406 1.00 94.25 315 ALA A O 1
ATOM 2388 N N . LEU A 1 316 ? 5.630 -7.276 0.182 1.00 95.81 316 LEU A N 1
ATOM 2389 C CA . LEU A 1 316 ? 6.621 -8.287 -0.198 1.00 95.81 316 LEU A CA 1
ATOM 2390 C C . LEU A 1 316 ? 8.003 -7.959 0.354 1.00 95.81 316 LEU A C 1
ATOM 2392 O O . LEU A 1 316 ? 8.659 -8.818 0.940 1.00 95.81 316 LEU A O 1
ATOM 2396 N N . ALA A 1 317 ? 8.437 -6.708 0.233 1.00 92.19 317 ALA A N 1
ATOM 2397 C CA . ALA A 1 317 ? 9.750 -6.306 0.698 1.00 92.19 317 ALA A CA 1
ATOM 2398 C C . ALA A 1 317 ? 9.898 -6.462 2.219 1.00 92.19 317 ALA A C 1
ATOM 2400 O O . ALA A 1 317 ? 10.960 -6.867 2.700 1.00 92.19 317 ALA A O 1
ATOM 2401 N N . ARG A 1 318 ? 8.830 -6.203 2.988 1.00 90.50 318 ARG A N 1
ATOM 2402 C CA . ARG A 1 318 ? 8.781 -6.461 4.436 1.00 90.50 318 ARG A CA 1
ATOM 2403 C C . ARG A 1 318 ? 8.873 -7.953 4.753 1.00 90.50 318 ARG A C 1
ATOM 2405 O O . ARG A 1 318 ? 9.637 -8.308 5.649 1.00 90.50 318 ARG A O 1
ATOM 2412 N N . ALA A 1 319 ? 8.164 -8.809 4.014 1.00 94.00 319 ALA A N 1
ATOM 2413 C CA . ALA A 1 319 ? 8.257 -10.263 4.170 1.00 94.00 319 ALA A CA 1
ATOM 2414 C C . ALA A 1 319 ? 9.681 -10.770 3.890 1.00 94.00 319 ALA A C 1
ATOM 2416 O O . ALA A 1 319 ? 10.280 -11.454 4.719 1.00 94.00 319 ALA A O 1
ATOM 2417 N N . VAL A 1 320 ? 10.271 -10.358 2.764 1.00 93.25 320 VAL A N 1
ATOM 2418 C CA . VAL A 1 320 ? 11.643 -10.726 2.380 1.00 93.25 320 VAL A CA 1
ATOM 2419 C C . VAL A 1 320 ? 12.649 -10.227 3.419 1.00 93.25 320 VAL A C 1
ATOM 2421 O O . VAL A 1 320 ? 13.513 -10.983 3.858 1.00 93.25 320 VAL A O 1
ATOM 2424 N N . THR A 1 321 ? 12.509 -8.983 3.884 1.00 87.88 321 THR A N 1
ATOM 2425 C CA . THR A 1 321 ? 13.365 -8.416 4.940 1.00 87.88 321 THR A CA 1
ATOM 2426 C C . THR A 1 321 ? 13.259 -9.214 6.238 1.00 87.88 321 THR A C 1
ATOM 2428 O O . THR A 1 321 ? 14.274 -9.506 6.870 1.00 87.88 321 THR A O 1
ATOM 2431 N N . TYR A 1 322 ? 12.045 -9.608 6.628 1.00 89.88 322 TYR A N 1
ATOM 2432 C CA . TYR A 1 322 ? 11.824 -10.439 7.808 1.00 89.88 322 TYR A CA 1
ATOM 2433 C C . TYR A 1 322 ? 12.525 -11.797 7.682 1.00 89.88 322 TYR A C 1
ATOM 2435 O O . TYR A 1 322 ? 13.266 -12.194 8.583 1.00 89.88 322 TYR A O 1
ATOM 2443 N N . ARG A 1 323 ? 12.381 -12.462 6.530 1.00 91.94 323 ARG A N 1
ATOM 2444 C CA . ARG A 1 323 ? 13.011 -13.759 6.234 1.00 91.94 323 ARG A CA 1
ATOM 2445 C C . ARG A 1 323 ? 14.530 -13.684 6.125 1.00 91.94 323 ARG A C 1
ATOM 2447 O O . ARG A 1 323 ? 15.213 -14.658 6.444 1.00 91.94 323 ARG A O 1
ATOM 2454 N N . LEU A 1 324 ? 15.088 -12.557 5.686 1.00 88.31 324 LEU A N 1
ATOM 2455 C CA . LEU A 1 324 ? 16.536 -12.320 5.713 1.00 88.31 324 LEU A CA 1
ATOM 2456 C C . LEU A 1 324 ? 17.079 -12.224 7.142 1.00 88.31 324 LEU A C 1
ATOM 2458 O O . LEU A 1 324 ? 18.231 -12.579 7.390 1.00 88.31 324 LEU A O 1
ATOM 2462 N N . GLY A 1 325 ? 16.260 -11.761 8.086 1.00 83.88 325 GLY A N 1
ATOM 2463 C CA . GLY A 1 325 ? 16.659 -11.561 9.470 1.00 83.88 325 GLY A CA 1
ATOM 2464 C C . GLY A 1 325 ? 17.559 -10.334 9.649 1.00 83.88 325 GLY A C 1
ATOM 2465 O O . GLY A 1 325 ? 17.372 -9.286 9.034 1.00 83.88 325 GLY A O 1
ATOM 2466 N N . LYS A 1 326 ? 18.537 -10.422 10.558 1.00 67.94 326 LYS A N 1
ATOM 2467 C CA . LYS A 1 326 ? 19.399 -9.281 10.904 1.00 67.94 326 LYS A CA 1
ATOM 2468 C C . LYS A 1 326 ? 20.461 -9.058 9.821 1.00 67.94 326 LYS A C 1
ATOM 2470 O O . LYS A 1 326 ? 21.417 -9.826 9.743 1.00 67.94 326 LYS A O 1
ATOM 2475 N N . GLY A 1 327 ? 20.356 -7.970 9.056 1.00 57.62 327 GLY A N 1
ATOM 2476 C CA . GLY A 1 327 ? 21.430 -7.583 8.133 1.00 57.62 327 GLY A CA 1
ATOM 2477 C C . GLY A 1 327 ? 21.092 -6.583 7.029 1.00 57.62 327 GLY A C 1
ATOM 2478 O O . GLY A 1 327 ? 22.027 -6.073 6.428 1.00 57.62 327 GLY A O 1
ATOM 2479 N N . SER A 1 328 ? 19.824 -6.275 6.750 1.00 55.44 328 SER A N 1
ATOM 2480 C CA . SER A 1 328 ? 19.458 -5.306 5.704 1.00 55.44 328 SER A CA 1
ATOM 2481 C C . SER A 1 328 ? 19.760 -3.865 6.128 1.00 55.44 328 SER A C 1
ATOM 2483 O O . SER A 1 328 ? 19.375 -3.447 7.222 1.00 55.44 328 SER A O 1
ATOM 2485 N N . VAL A 1 329 ? 20.415 -3.101 5.253 1.00 58.25 329 VAL A N 1
ATOM 2486 C CA . VAL A 1 329 ? 20.883 -1.729 5.524 1.00 58.25 329 VAL A CA 1
ATOM 2487 C C . VAL A 1 329 ? 19.988 -0.669 4.857 1.00 58.25 329 VAL A C 1
ATOM 2489 O O . VAL A 1 329 ? 20.072 0.507 5.195 1.00 58.25 329 VAL A O 1
ATOM 2492 N N . GLY A 1 330 ? 19.063 -1.057 3.972 1.00 72.31 330 GLY A N 1
ATOM 2493 C CA . GLY A 1 330 ? 18.093 -0.130 3.381 1.00 72.31 330 GLY A CA 1
ATOM 2494 C C . GLY A 1 330 ? 17.063 -0.815 2.489 1.00 72.31 330 GLY A C 1
ATOM 2495 O O . GLY A 1 330 ? 17.375 -1.824 1.858 1.00 72.31 330 GLY A O 1
ATOM 2496 N N . LEU A 1 331 ? 15.855 -0.250 2.455 1.00 78.75 331 LEU A N 1
ATOM 2497 C CA . LEU A 1 331 ? 14.719 -0.688 1.647 1.00 78.75 331 LEU A CA 1
ATOM 2498 C C . LEU A 1 331 ? 14.282 0.464 0.736 1.00 78.75 331 LEU A C 1
ATOM 2500 O O . LEU A 1 331 ? 14.078 1.576 1.214 1.00 78.75 331 LEU A O 1
ATOM 2504 N N . MET A 1 332 ? 14.114 0.181 -0.551 1.00 83.62 332 MET A N 1
ATOM 2505 C CA . MET A 1 332 ? 13.533 1.090 -1.541 1.00 83.62 332 MET A CA 1
ATOM 2506 C C . MET A 1 332 ? 12.313 0.412 -2.156 1.00 83.62 332 MET A C 1
ATOM 2508 O O . MET A 1 332 ? 12.360 -0.788 -2.415 1.00 83.62 332 MET A O 1
ATOM 2512 N N . VAL A 1 333 ? 11.234 1.156 -2.396 1.00 85.88 333 VAL A N 1
ATOM 2513 C CA . VAL A 1 333 ? 9.995 0.606 -2.967 1.00 85.88 333 VAL A CA 1
ATOM 2514 C C . VAL A 1 333 ? 9.381 1.595 -3.950 1.00 85.88 333 VAL A C 1
ATOM 2516 O O . VAL A 1 333 ? 9.191 2.774 -3.635 1.00 85.88 333 VAL A O 1
ATOM 2519 N N . ASP A 1 334 ? 8.994 1.105 -5.120 1.00 88.69 334 ASP A N 1
ATOM 2520 C CA . ASP A 1 334 ? 8.156 1.826 -6.066 1.00 88.69 334 ASP A CA 1
ATOM 2521 C C . ASP A 1 334 ? 7.031 0.934 -6.619 1.00 88.69 334 ASP A C 1
ATOM 2523 O O . ASP A 1 334 ? 6.745 -0.144 -6.097 1.00 88.69 334 ASP A O 1
ATOM 2527 N N . ASP A 1 335 ? 6.326 1.429 -7.636 1.00 92.06 335 ASP A N 1
ATOM 2528 C CA . ASP A 1 335 ? 5.171 0.748 -8.216 1.00 92.06 335 ASP A CA 1
ATOM 2529 C C . ASP A 1 335 ? 5.516 -0.499 -9.047 1.00 92.06 335 ASP A C 1
ATOM 2531 O O . ASP A 1 335 ? 4.624 -1.297 -9.330 1.00 92.06 335 ASP A O 1
ATOM 2535 N N . GLN A 1 336 ? 6.770 -0.652 -9.472 1.00 94.12 336 GLN A N 1
ATOM 2536 C CA . GLN A 1 336 ? 7.227 -1.694 -10.397 1.00 94.12 336 GLN A CA 1
ATOM 2537 C C . GLN A 1 336 ? 8.268 -2.632 -9.784 1.00 94.12 336 GLN A C 1
ATOM 2539 O O . GLN A 1 336 ? 8.523 -3.696 -10.347 1.00 94.12 336 GLN A O 1
ATOM 2544 N N . ALA A 1 337 ? 8.886 -2.250 -8.667 1.00 95.00 337 ALA A N 1
ATOM 2545 C CA . ALA A 1 337 ? 9.927 -3.017 -8.011 1.00 95.00 337 ALA A CA 1
ATOM 2546 C C . ALA A 1 337 ? 10.136 -2.600 -6.544 1.00 95.00 337 ALA A C 1
ATOM 2548 O O . ALA A 1 337 ? 9.664 -1.566 -6.062 1.00 95.00 337 ALA A O 1
ATOM 2549 N N . PHE A 1 338 ? 10.924 -3.399 -5.831 1.00 92.94 338 PHE A N 1
ATOM 2550 C CA . PHE A 1 338 ? 11.554 -3.002 -4.574 1.00 92.94 338 PHE A CA 1
ATOM 2551 C C . PHE A 1 338 ? 13.023 -3.422 -4.565 1.00 92.94 338 PHE A C 1
ATOM 2553 O O . PHE A 1 338 ? 13.410 -4.336 -5.285 1.00 92.94 338 PHE A O 1
ATOM 2560 N N . ALA A 1 339 ? 13.854 -2.775 -3.751 1.00 91.12 339 ALA A N 1
ATOM 2561 C CA . ALA A 1 339 ? 15.261 -3.130 -3.610 1.00 91.12 339 ALA A CA 1
ATOM 2562 C C . ALA A 1 339 ? 15.710 -3.169 -2.154 1.00 91.12 339 ALA A C 1
ATOM 2564 O O . ALA A 1 339 ? 15.287 -2.360 -1.325 1.00 91.12 339 ALA A O 1
ATOM 2565 N N . LEU A 1 340 ? 16.612 -4.104 -1.867 1.00 87.31 340 LEU A N 1
ATOM 2566 C CA . LEU A 1 340 ? 17.236 -4.284 -0.566 1.00 87.31 340 LEU A CA 1
ATOM 2567 C C . LEU A 1 340 ? 18.748 -4.105 -0.671 1.00 87.31 340 LEU A C 1
ATOM 2569 O O . LEU A 1 340 ? 19.415 -4.738 -1.488 1.00 87.31 340 LEU A O 1
ATOM 2573 N N . ARG A 1 341 ? 19.295 -3.264 0.209 1.00 86.25 341 ARG A N 1
ATOM 2574 C CA . ARG A 1 341 ? 20.740 -3.107 0.407 1.00 86.25 341 ARG A CA 1
ATOM 2575 C C . ARG A 1 341 ? 21.200 -4.111 1.450 1.00 86.25 341 ARG A C 1
ATOM 2577 O O . ARG A 1 341 ? 20.771 -4.054 2.607 1.00 86.25 341 ARG A O 1
ATOM 2584 N N . VAL A 1 342 ? 22.064 -5.032 1.049 1.00 86.94 342 VAL A N 1
ATOM 2585 C CA . VAL A 1 342 ? 22.477 -6.177 1.862 1.00 86.94 342 VAL A CA 1
ATOM 2586 C C . VAL A 1 342 ? 24.005 -6.264 1.878 1.00 86.94 342 VAL A C 1
ATOM 2588 O O . VAL A 1 342 ? 24.625 -6.151 0.825 1.00 86.94 342 VAL A O 1
ATOM 2591 N N . PRO A 1 343 ? 24.657 -6.468 3.036 1.00 86.75 343 PRO A N 1
ATOM 2592 C CA . PRO A 1 343 ? 26.095 -6.702 3.089 1.00 86.75 343 PRO A CA 1
ATOM 2593 C C . PRO A 1 343 ? 26.489 -7.879 2.194 1.00 86.75 343 PRO A C 1
ATOM 2595 O O . PRO A 1 343 ? 25.819 -8.908 2.217 1.00 86.75 343 PRO A O 1
ATOM 2598 N N . ARG A 1 344 ? 27.617 -7.784 1.485 1.00 87.44 344 ARG A N 1
ATOM 2599 C CA . ARG A 1 344 ? 28.129 -8.827 0.576 1.00 87.44 344 ARG A CA 1
ATOM 2600 C C . ARG A 1 344 ? 28.165 -10.227 1.192 1.00 87.44 344 ARG A C 1
ATOM 2602 O O . ARG A 1 344 ? 27.878 -11.202 0.515 1.00 87.44 344 ARG A O 1
ATOM 2609 N N . ARG A 1 345 ? 28.465 -10.331 2.491 1.00 85.44 345 ARG A N 1
ATOM 2610 C CA . ARG A 1 345 ? 28.466 -11.601 3.248 1.00 85.44 345 ARG A CA 1
ATOM 2611 C C . ARG A 1 345 ? 27.093 -12.283 3.363 1.00 85.44 345 ARG A C 1
ATOM 2613 O O . ARG A 1 345 ? 27.023 -13.407 3.837 1.00 85.44 345 ARG A O 1
ATOM 2620 N N . ALA A 1 346 ? 26.023 -11.574 3.024 1.00 85.56 346 ALA A N 1
ATOM 2621 C CA . ALA A 1 346 ? 24.639 -12.033 3.028 1.00 85.56 346 ALA A CA 1
ATOM 2622 C C . ALA A 1 346 ? 24.008 -11.895 1.627 1.00 85.56 346 ALA A C 1
ATOM 2624 O O . ALA A 1 346 ? 22.801 -11.690 1.512 1.00 85.56 346 ALA A O 1
ATOM 2625 N N . ALA A 1 347 ? 24.830 -11.962 0.570 1.00 86.69 347 ALA A N 1
ATOM 2626 C CA . ALA A 1 347 ? 24.371 -11.992 -0.815 1.00 86.69 347 ALA A CA 1
ATOM 2627 C C . ALA A 1 347 ? 23.337 -13.103 -1.030 1.00 86.69 347 ALA A C 1
ATOM 2629 O O . ALA A 1 347 ? 23.472 -14.189 -0.467 1.00 86.69 347 ALA A O 1
ATOM 2630 N N . TRP A 1 348 ? 22.317 -12.834 -1.843 1.00 90.00 348 TRP A N 1
ATOM 2631 C CA . TRP A 1 348 ? 21.321 -13.845 -2.181 1.00 90.00 348 TRP A CA 1
ATOM 2632 C C . TRP A 1 348 ? 21.874 -14.762 -3.265 1.00 90.00 348 TRP A C 1
ATOM 2634 O O . TRP A 1 348 ? 22.558 -14.307 -4.178 1.00 90.00 348 TRP A O 1
ATOM 2644 N N . ASP A 1 349 ? 21.554 -16.039 -3.169 1.00 88.62 349 ASP A N 1
ATOM 2645 C CA . ASP A 1 349 ? 21.769 -17.057 -4.191 1.00 88.62 349 ASP A CA 1
ATOM 2646 C C . ASP A 1 349 ? 20.426 -17.710 -4.551 1.00 88.62 349 ASP A C 1
ATOM 2648 O O . ASP A 1 349 ? 19.401 -17.416 -3.928 1.00 88.62 349 ASP A O 1
ATOM 2652 N N . ASP A 1 350 ? 20.414 -18.602 -5.542 1.00 86.12 350 ASP A N 1
ATOM 2653 C CA . ASP A 1 350 ? 19.182 -19.264 -5.996 1.00 86.12 350 ASP A CA 1
ATOM 2654 C C . ASP A 1 350 ? 18.467 -20.022 -4.861 1.00 86.12 350 ASP A C 1
ATOM 2656 O O . ASP A 1 350 ? 17.239 -19.995 -4.755 1.00 86.12 350 ASP A O 1
ATOM 2660 N N . ALA A 1 351 ? 19.229 -20.643 -3.952 1.00 86.50 351 ALA A N 1
ATOM 2661 C CA . ALA A 1 351 ? 18.681 -21.330 -2.783 1.00 86.50 351 ALA A CA 1
ATOM 2662 C C . ALA A 1 351 ? 18.008 -20.352 -1.805 1.00 86.50 351 ALA A C 1
ATOM 2664 O O . ALA A 1 351 ? 16.931 -20.626 -1.267 1.00 86.50 351 ALA A O 1
ATOM 2665 N N . SER A 1 352 ? 18.617 -19.187 -1.590 1.00 89.06 352 SER A N 1
ATOM 2666 C CA . SER A 1 352 ? 18.038 -18.116 -0.788 1.00 89.06 352 SER A CA 1
ATOM 2667 C C . SER A 1 352 ? 16.788 -17.549 -1.445 1.00 89.06 352 SER A C 1
ATOM 2669 O O . SER A 1 352 ? 15.827 -17.300 -0.725 1.00 89.06 352 SER A O 1
ATOM 2671 N N . LEU A 1 353 ? 16.751 -17.388 -2.773 1.00 91.38 353 LEU A N 1
ATOM 2672 C CA . LEU A 1 353 ? 15.564 -16.891 -3.477 1.00 91.38 353 LEU A CA 1
ATOM 2673 C C . LEU A 1 353 ? 14.337 -17.764 -3.205 1.00 91.38 353 LEU A C 1
ATOM 2675 O O . LEU A 1 353 ? 13.310 -17.234 -2.786 1.00 91.38 353 LEU A O 1
ATOM 2679 N N . ALA A 1 354 ? 14.468 -19.088 -3.334 1.00 90.81 354 ALA A N 1
ATOM 2680 C CA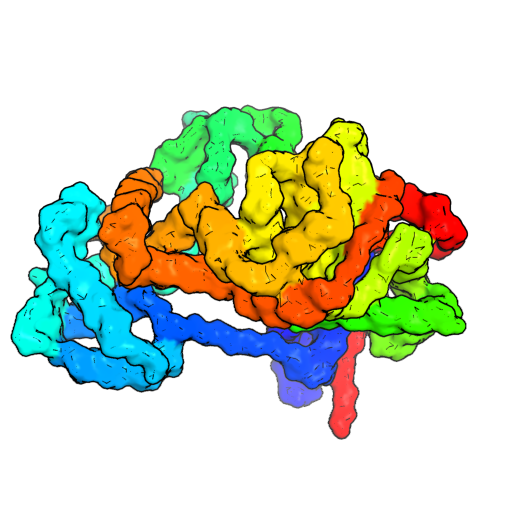 . ALA A 1 354 ? 13.373 -20.021 -3.062 1.00 90.81 354 ALA A CA 1
ATOM 2681 C C . ALA A 1 354 ? 12.794 -19.857 -1.646 1.00 90.81 354 ALA A C 1
ATOM 2683 O O . ALA A 1 354 ? 11.583 -19.880 -1.454 1.00 90.81 354 ALA A O 1
ATOM 2684 N N . ARG A 1 355 ? 13.657 -19.623 -0.651 1.00 92.94 355 ARG A N 1
ATOM 2685 C CA . ARG A 1 355 ? 13.243 -19.381 0.738 1.00 92.94 355 ARG A CA 1
ATOM 2686 C C . ARG A 1 355 ? 12.650 -17.986 0.948 1.00 92.94 355 ARG A C 1
ATOM 2688 O O . ARG A 1 355 ? 11.712 -17.820 1.720 1.00 92.94 355 ARG A O 1
ATOM 2695 N N . LEU A 1 356 ? 13.228 -16.960 0.326 1.00 93.81 356 LEU A N 1
ATOM 2696 C CA . LEU A 1 356 ? 12.810 -15.567 0.499 1.00 93.81 356 LEU A CA 1
ATOM 2697 C C . LEU A 1 356 ? 11.453 -15.293 -0.146 1.00 93.81 356 LEU A C 1
ATOM 2699 O O . LEU A 1 356 ? 10.678 -14.514 0.407 1.00 93.81 356 LEU A O 1
ATOM 2703 N N . PHE A 1 357 ? 11.154 -15.971 -1.250 1.00 95.44 357 PHE A N 1
ATOM 2704 C CA . PHE A 1 357 ? 9.930 -15.818 -2.035 1.00 95.44 357 PHE A CA 1
ATOM 2705 C C . PHE A 1 357 ? 8.957 -16.998 -1.886 1.00 95.44 357 PHE A C 1
ATOM 2707 O O . PHE A 1 357 ? 8.049 -17.144 -2.696 1.00 95.44 357 PHE A O 1
ATOM 2714 N N . ASP A 1 358 ? 9.093 -17.810 -0.833 1.00 94.88 358 ASP A N 1
ATOM 2715 C CA . ASP A 1 358 ? 8.123 -18.865 -0.514 1.00 94.88 358 ASP A CA 1
ATOM 2716 C C . ASP A 1 358 ? 6.718 -18.263 -0.286 1.00 94.88 358 ASP A C 1
ATOM 2718 O O . ASP A 1 358 ? 6.563 -17.414 0.600 1.00 94.88 358 ASP A O 1
ATOM 2722 N N . PRO A 1 359 ? 5.679 -18.664 -1.037 1.00 95.44 359 PRO A N 1
ATOM 2723 C CA . PRO A 1 359 ? 4.320 -18.171 -0.820 1.00 95.44 359 PRO A CA 1
ATOM 2724 C C . PRO A 1 359 ? 3.747 -18.508 0.568 1.00 95.44 359 PRO A C 1
ATOM 2726 O O . PRO A 1 359 ? 2.847 -17.819 1.052 1.00 95.44 359 PRO A O 1
ATOM 2729 N N . HIS A 1 360 ? 4.258 -19.540 1.243 1.00 94.94 360 HIS A N 1
ATOM 2730 C CA . HIS A 1 360 ? 3.737 -19.975 2.538 1.00 94.94 360 HIS A CA 1
ATOM 2731 C C . HIS A 1 360 ? 4.169 -19.031 3.665 1.00 94.94 360 HIS A C 1
ATOM 2733 O O . HIS A 1 360 ? 5.321 -18.613 3.750 1.00 94.94 360 HIS A O 1
ATOM 2739 N N . GLY A 1 361 ? 3.239 -18.690 4.563 1.00 94.12 361 GLY A N 1
ATOM 2740 C CA . GLY A 1 361 ? 3.534 -17.904 5.771 1.00 94.12 361 GLY A CA 1
ATOM 2741 C C . GLY A 1 361 ? 3.789 -16.408 5.549 1.00 94.12 361 GLY A C 1
ATOM 2742 O O . GLY A 1 361 ? 4.012 -15.687 6.519 1.00 94.12 361 GLY A O 1
ATOM 2743 N N . VAL A 1 362 ? 3.685 -15.903 4.313 1.00 95.56 362 VAL A N 1
ATOM 2744 C CA . VAL A 1 362 ? 3.952 -14.489 3.969 1.00 95.56 362 VAL A CA 1
ATOM 2745 C C . VAL A 1 362 ? 3.121 -13.535 4.825 1.00 95.56 362 VAL A C 1
ATOM 2747 O O . VAL A 1 362 ? 3.624 -12.514 5.289 1.00 95.56 362 VAL A O 1
ATOM 2750 N N . ARG A 1 363 ? 1.855 -13.879 5.088 1.00 95.94 363 ARG A N 1
ATOM 2751 C CA . ARG A 1 363 ? 0.978 -13.088 5.957 1.00 95.94 363 ARG A CA 1
ATOM 2752 C C . ARG A 1 363 ? 1.552 -12.880 7.347 1.00 95.94 363 ARG A C 1
ATOM 2754 O O . ARG A 1 363 ? 1.549 -11.756 7.853 1.00 95.94 363 ARG A O 1
ATOM 2761 N N . ASP A 1 364 ? 2.035 -13.956 7.949 1.00 95.38 364 ASP A N 1
ATOM 2762 C CA . ASP A 1 364 ? 2.586 -13.939 9.297 1.00 95.38 364 ASP A CA 1
ATOM 2763 C C . ASP A 1 364 ? 3.946 -13.238 9.324 1.00 95.38 364 ASP A C 1
ATOM 2765 O O . ASP A 1 364 ? 4.213 -12.468 10.248 1.00 95.38 364 ASP A O 1
ATOM 2769 N N . ASP A 1 365 ? 4.751 -13.396 8.270 1.00 94.94 365 ASP A N 1
ATOM 2770 C CA . ASP A 1 365 ? 6.014 -12.673 8.102 1.00 94.94 365 ASP A CA 1
ATOM 2771 C C . ASP A 1 365 ? 5.788 -11.156 8.041 1.00 94.94 365 ASP A C 1
ATOM 2773 O O . ASP A 1 365 ? 6.433 -10.391 8.766 1.00 94.94 365 ASP A O 1
ATOM 2777 N N . VAL A 1 366 ? 4.826 -10.695 7.230 1.00 94.31 366 VAL A N 1
ATOM 2778 C CA . VAL A 1 366 ? 4.471 -9.269 7.152 1.00 94.31 366 VAL A CA 1
ATOM 2779 C C . VAL A 1 366 ? 3.874 -8.791 8.470 1.00 94.31 366 VAL A C 1
ATOM 2781 O O . VAL A 1 366 ? 4.250 -7.721 8.952 1.00 94.31 366 VAL A O 1
ATOM 2784 N N . ARG A 1 367 ? 2.998 -9.580 9.104 1.00 93.50 367 ARG A N 1
ATOM 2785 C CA . ARG A 1 367 ? 2.433 -9.258 10.422 1.00 93.50 367 ARG A CA 1
ATOM 2786 C C . ARG A 1 367 ? 3.538 -9.036 11.456 1.00 93.50 367 ARG A C 1
ATOM 2788 O O . ARG A 1 367 ? 3.530 -8.016 12.146 1.00 93.50 367 ARG A O 1
ATOM 2795 N N . ALA A 1 368 ? 4.513 -9.941 11.522 1.00 90.75 368 ALA A N 1
ATOM 2796 C CA . ALA A 1 368 ? 5.644 -9.855 12.438 1.00 90.75 368 ALA A CA 1
ATOM 2797 C C . ALA A 1 368 ? 6.579 -8.676 12.114 1.00 90.75 368 ALA A C 1
ATOM 2799 O O . ALA A 1 368 ? 7.056 -7.997 13.029 1.00 90.75 368 ALA A O 1
ATOM 2800 N N . ALA A 1 369 ? 6.812 -8.395 10.828 1.00 87.31 369 ALA A N 1
ATOM 2801 C CA . ALA A 1 369 ? 7.588 -7.240 10.379 1.00 87.31 369 ALA A CA 1
ATOM 2802 C C . ALA A 1 369 ? 6.913 -5.909 10.751 1.00 87.31 369 ALA A C 1
ATOM 2804 O O . ALA A 1 369 ? 7.577 -4.944 11.137 1.00 87.31 369 ALA A O 1
ATOM 2805 N N . VAL A 1 370 ? 5.585 -5.854 10.648 1.00 86.62 370 VAL A N 1
ATOM 2806 C CA . VAL A 1 370 ? 4.784 -4.659 10.919 1.00 86.62 370 VAL A CA 1
ATOM 2807 C C . VAL A 1 370 ? 4.652 -4.390 12.417 1.00 86.62 370 VAL A C 1
ATOM 2809 O O . VAL A 1 370 ? 4.758 -3.226 12.802 1.00 86.62 370 VAL A O 1
ATOM 2812 N N . ALA A 1 371 ? 4.486 -5.416 13.258 1.00 82.19 371 ALA A N 1
ATOM 2813 C CA . ALA A 1 371 ? 4.278 -5.283 14.710 1.00 82.19 371 ALA A CA 1
ATOM 2814 C C . ALA A 1 371 ? 5.322 -4.391 15.413 1.00 82.19 371 ALA A C 1
ATOM 2816 O O . ALA A 1 371 ? 5.048 -3.733 16.412 1.00 82.19 371 ALA A O 1
ATOM 2817 N N . ARG A 1 372 ? 6.547 -4.340 14.875 1.00 70.56 372 ARG A N 1
ATOM 2818 C CA . ARG A 1 372 ? 7.670 -3.563 15.429 1.00 70.56 372 ARG A CA 1
ATOM 2819 C C . ARG A 1 372 ? 7.945 -2.253 14.686 1.00 70.56 372 ARG A C 1
ATOM 2821 O O . ARG A 1 372 ? 8.981 -1.637 14.922 1.00 70.56 372 ARG A O 1
ATOM 2828 N N . SER A 1 373 ? 7.064 -1.851 13.775 1.00 73.50 373 SER A N 1
ATOM 2829 C CA . SER A 1 373 ? 7.263 -0.702 12.891 1.00 73.50 373 SER A CA 1
ATOM 2830 C C . SER A 1 373 ? 6.430 0.510 13.306 1.00 73.50 373 SER A C 1
ATOM 2832 O O . SER A 1 373 ? 5.346 0.380 13.878 1.00 73.50 373 SER A O 1
ATOM 2834 N N . ASP A 1 374 ? 6.893 1.705 12.938 1.00 72.06 374 ASP A N 1
ATOM 2835 C CA . ASP A 1 374 ? 6.150 2.946 13.194 1.00 72.06 374 ASP A CA 1
ATOM 2836 C C . ASP A 1 374 ? 4.806 2.989 12.449 1.00 72.06 374 ASP A C 1
ATOM 2838 O O . ASP A 1 374 ? 3.853 3.604 12.928 1.00 72.06 374 ASP A O 1
ATOM 2842 N N . LEU A 1 375 ? 4.701 2.292 11.307 1.00 77.44 375 LEU A N 1
ATOM 2843 C CA . LEU A 1 375 ? 3.459 2.155 10.538 1.00 77.44 375 LEU A CA 1
ATOM 2844 C C . LEU A 1 375 ? 2.330 1.589 11.406 1.00 77.44 375 LEU A C 1
ATOM 2846 O O . LEU A 1 375 ? 1.231 2.143 11.430 1.00 77.44 375 LEU A O 1
ATOM 2850 N N . TRP A 1 376 ? 2.620 0.533 12.168 1.00 83.38 376 TRP A N 1
ATOM 2851 C CA . TRP A 1 376 ? 1.651 -0.076 13.074 1.00 83.38 376 TRP A CA 1
ATOM 2852 C C . TRP A 1 376 ? 1.210 0.911 14.155 1.00 83.38 376 TRP A C 1
ATOM 2854 O O . TRP A 1 376 ? 0.016 1.097 14.373 1.00 83.38 376 TRP A O 1
ATOM 2864 N N . GLY A 1 377 ? 2.161 1.607 14.790 1.00 79.06 377 GLY A N 1
ATOM 2865 C CA . GLY A 1 377 ? 1.864 2.570 15.856 1.00 79.06 377 GLY A CA 1
ATOM 2866 C C . GLY A 1 377 ? 0.972 3.718 15.383 1.00 79.06 377 GLY A C 1
ATOM 2867 O O . GLY A 1 377 ? 0.004 4.077 16.064 1.00 79.06 377 GLY A O 1
ATOM 2868 N N . ARG A 1 378 ? 1.256 4.257 14.190 1.00 78.06 378 ARG A N 1
ATOM 2869 C CA . ARG A 1 378 ? 0.422 5.286 13.556 1.00 78.06 378 ARG A CA 1
ATOM 2870 C C . ARG A 1 378 ? -0.967 4.756 13.226 1.00 78.06 378 ARG A C 1
ATOM 2872 O O . ARG A 1 378 ? -1.956 5.416 13.550 1.00 78.06 378 ARG A O 1
ATOM 2879 N N . ARG A 1 379 ? -1.062 3.555 12.647 1.00 86.38 379 ARG A N 1
ATOM 2880 C CA . ARG A 1 379 ? -2.357 2.977 12.285 1.00 86.38 379 ARG A CA 1
ATOM 2881 C C . ARG A 1 379 ? -3.203 2.646 13.510 1.00 86.38 379 ARG A C 1
ATOM 2883 O O . ARG A 1 379 ? -4.376 3.012 13.535 1.00 86.38 379 ARG A O 1
ATOM 2890 N N . PHE A 1 380 ? -2.612 2.075 14.559 1.00 88.25 380 PHE A N 1
ATOM 2891 C CA . PHE A 1 380 ? -3.313 1.808 15.815 1.00 88.25 380 PHE A CA 1
ATOM 2892 C C . PHE A 1 380 ? -3.893 3.083 16.414 1.00 88.25 380 PHE A C 1
ATOM 2894 O O . PHE A 1 380 ? -5.032 3.093 16.864 1.00 88.25 380 PHE A O 1
ATOM 2901 N N . ARG A 1 381 ? -3.144 4.190 16.398 1.00 83.56 381 ARG A N 1
ATOM 2902 C CA . ARG A 1 381 ? -3.643 5.485 16.879 1.00 83.56 381 ARG A CA 1
ATOM 2903 C C . ARG A 1 381 ? -4.883 5.940 16.105 1.00 83.56 381 ARG A C 1
ATOM 2905 O O . ARG A 1 381 ? -5.818 6.441 16.728 1.00 83.56 381 ARG A O 1
ATOM 2912 N N . ALA A 1 382 ? -4.894 5.777 14.782 1.00 85.38 382 ALA A N 1
ATOM 2913 C CA . ALA A 1 382 ? -6.042 6.118 13.945 1.00 85.38 382 ALA A CA 1
ATOM 2914 C C . ALA A 1 382 ? -7.261 5.240 14.277 1.00 85.38 382 ALA A C 1
ATOM 2916 O O . ALA A 1 382 ? -8.315 5.779 14.611 1.00 85.38 382 ALA A O 1
ATOM 2917 N N . VAL A 1 383 ? -7.081 3.917 14.292 1.00 92.00 383 VAL A N 1
ATOM 2918 C CA . VAL A 1 383 ? -8.120 2.925 14.629 1.00 92.00 383 VAL A CA 1
ATOM 2919 C C . VAL A 1 383 ? -8.660 3.150 16.044 1.00 92.00 383 VAL A C 1
ATOM 2921 O O . VAL A 1 383 ? -9.864 3.198 16.269 1.00 92.00 383 VAL A O 1
ATOM 2924 N N . ALA A 1 384 ? -7.780 3.383 17.017 1.00 90.38 384 ALA A N 1
ATOM 2925 C CA . ALA A 1 384 ? -8.152 3.672 18.396 1.00 90.38 384 ALA A CA 1
ATOM 2926 C C . ALA A 1 384 ? -8.908 5.002 18.539 1.00 90.38 384 ALA A C 1
ATOM 2928 O O . ALA A 1 384 ? -9.739 5.146 19.436 1.00 90.38 384 ALA A O 1
ATOM 2929 N N . ALA A 1 385 ? -8.642 5.985 17.680 1.00 87.94 385 ALA A N 1
ATOM 2930 C CA . ALA A 1 385 ? -9.396 7.230 17.678 1.00 87.94 385 ALA A CA 1
ATOM 2931 C C . ALA A 1 385 ? -10.798 7.051 17.076 1.00 87.94 385 ALA A C 1
ATOM 2933 O O . ALA A 1 385 ? -11.764 7.507 17.685 1.00 87.94 385 ALA A O 1
ATOM 2934 N N . VAL A 1 386 ? -10.910 6.362 15.933 1.00 92.06 386 VAL A N 1
ATOM 2935 C CA . VAL A 1 386 ? -12.200 6.036 15.296 1.00 92.06 386 VAL A CA 1
ATOM 2936 C C . VAL A 1 386 ? -13.044 5.167 16.227 1.00 92.06 386 VAL A C 1
ATOM 2938 O O . VAL A 1 386 ? -14.191 5.498 16.503 1.00 92.06 386 VAL A O 1
ATOM 2941 N N . GLY A 1 387 ? -12.448 4.136 16.828 1.00 93.69 387 GLY A N 1
ATOM 2942 C CA . GLY A 1 387 ? -13.094 3.260 17.806 1.00 93.69 387 GLY A CA 1
ATOM 2943 C C . GLY A 1 387 ? -13.376 3.907 19.166 1.00 93.69 387 GLY A C 1
ATOM 2944 O O . GLY A 1 387 ? -13.757 3.211 20.102 1.00 93.69 387 GLY A O 1
ATOM 2945 N N . LEU A 1 388 ? -13.173 5.224 19.313 1.00 91.44 388 LEU A N 1
ATOM 2946 C CA . LEU A 1 388 ? -13.416 6.002 20.535 1.00 91.44 388 LEU A CA 1
ATOM 2947 C C . LEU A 1 388 ? -12.630 5.516 21.770 1.00 91.44 388 LEU A C 1
ATOM 2949 O O . LEU A 1 388 ? -12.955 5.869 22.908 1.00 91.44 388 LEU A O 1
ATOM 2953 N N . MET A 1 389 ? -11.551 4.754 21.582 1.00 89.31 389 MET A N 1
ATOM 2954 C CA . MET A 1 389 ? -10.589 4.428 22.639 1.00 89.31 389 MET A CA 1
ATOM 2955 C C . MET A 1 389 ? -9.804 5.675 23.041 1.00 89.31 389 MET A C 1
ATOM 2957 O O . MET A 1 389 ? -9.671 5.971 24.229 1.00 89.31 389 MET A O 1
ATOM 2961 N N . LEU A 1 390 ? -9.315 6.417 22.046 1.00 83.25 390 LEU A N 1
ATOM 2962 C CA . LEU A 1 390 ? -8.563 7.651 22.221 1.00 83.25 390 LEU A CA 1
ATOM 2963 C C . LEU A 1 390 ? -9.418 8.845 21.803 1.00 83.25 390 LEU A C 1
ATOM 2965 O O . LEU A 1 390 ? -9.584 9.145 20.625 1.00 83.25 390 LEU A O 1
ATOM 2969 N N . VAL A 1 391 ? -9.933 9.570 22.789 1.00 74.56 391 VAL A N 1
ATOM 2970 C CA . VAL A 1 391 ? -10.769 10.751 22.551 1.00 74.56 391 VAL A CA 1
ATOM 2971 C C . VAL A 1 391 ? -9.884 11.974 22.256 1.00 74.56 391 VAL A C 1
ATOM 2973 O O . VAL A 1 391 ? -9.121 12.399 23.133 1.00 74.56 391 VAL A O 1
ATOM 2976 N N . LYS A 1 392 ? -9.996 12.544 21.044 1.00 63.50 392 LYS A N 1
ATOM 2977 C CA . LYS A 1 392 ? -9.237 13.722 20.566 1.00 63.50 392 LYS A CA 1
ATOM 2978 C C . LYS A 1 392 ? -9.689 15.010 21.263 1.00 63.50 392 LYS A C 1
ATOM 2980 O O . LYS A 1 392 ? -8.862 15.804 21.717 1.00 63.50 392 LYS A O 1
ATOM 2985 N N . ASN A 1 393 ? -11.005 15.182 21.388 1.00 61.94 393 ASN A N 1
ATOM 2986 C CA . ASN A 1 393 ? -11.649 16.357 21.972 1.00 61.94 393 ASN A CA 1
ATOM 2987 C C . ASN A 1 393 ? -12.388 15.975 23.254 1.00 61.94 393 ASN A C 1
ATOM 2989 O O . ASN A 1 393 ? -13.298 15.149 23.220 1.00 61.94 393 ASN A O 1
ATOM 2993 N N . TYR A 1 394 ? -12.008 16.579 24.382 1.00 58.56 394 TYR A N 1
ATOM 2994 C CA . TYR A 1 394 ? -12.682 16.362 25.662 1.00 58.56 394 TYR A CA 1
ATOM 2995 C C . TYR A 1 394 ? -13.240 17.692 26.172 1.00 58.56 394 TYR A C 1
ATOM 2997 O O . TYR A 1 394 ? -12.475 18.601 26.497 1.00 58.56 394 TYR A O 1
ATOM 3005 N N . HIS A 1 395 ? -14.571 17.822 26.200 1.00 56.75 395 HIS A N 1
ATOM 3006 C CA . HIS A 1 395 ? -15.283 19.035 26.632 1.00 56.75 395 HIS A CA 1
ATOM 3007 C C . HIS A 1 395 ? -14.779 20.327 25.960 1.00 56.75 395 HIS A C 1
ATOM 3009 O O . HIS A 1 395 ? -14.503 21.325 26.623 1.00 56.75 395 HIS A O 1
ATOM 3015 N N . GLY A 1 396 ? -14.620 20.310 24.632 1.00 52.06 396 GLY A N 1
ATOM 3016 C CA . GLY A 1 396 ? -14.221 21.498 23.863 1.00 52.06 396 GLY A CA 1
ATOM 3017 C C . GLY A 1 396 ? -12.739 21.881 23.968 1.00 52.06 396 GLY A C 1
ATOM 3018 O O . GLY A 1 396 ? -12.325 22.867 23.363 1.00 52.06 396 GLY A O 1
ATOM 3019 N N . ARG A 1 397 ? -11.916 21.106 24.688 1.00 51.97 397 ARG A N 1
ATOM 3020 C CA . ARG A 1 397 ? -10.454 21.250 24.686 1.00 51.97 397 ARG A CA 1
ATOM 3021 C C . ARG A 1 397 ? -9.828 20.132 23.856 1.00 51.97 397 ARG A C 1
ATOM 3023 O O . ARG A 1 397 ? -10.008 18.950 24.158 1.00 51.97 397 ARG A O 1
ATOM 3030 N N . ALA A 1 398 ? -9.072 20.514 22.830 1.00 53.41 398 ALA A N 1
ATOM 3031 C CA . ALA A 1 398 ? -8.240 19.583 22.077 1.00 53.41 398 ALA A CA 1
ATOM 3032 C C . ALA A 1 398 ? -7.120 19.059 22.988 1.00 53.41 398 ALA A C 1
ATOM 3034 O O . ALA A 1 398 ? -6.413 19.845 23.629 1.00 53.41 398 ALA A O 1
ATOM 3035 N N . LYS A 1 399 ? -6.954 17.735 23.077 1.00 56.19 399 LYS A N 1
ATOM 3036 C CA . LYS A 1 399 ? -5.810 17.156 23.792 1.00 56.19 399 LYS A CA 1
ATOM 3037 C C . LYS A 1 399 ? -4.517 17.359 22.997 1.00 56.19 399 LYS A C 1
ATOM 3039 O O . LYS A 1 399 ? -4.504 17.376 21.772 1.00 56.19 399 LYS A O 1
ATOM 3044 N N . PHE A 1 400 ? -3.412 17.492 23.729 1.00 49.78 400 PHE A N 1
ATOM 3045 C CA . PHE A 1 400 ? -2.059 17.565 23.180 1.00 49.78 400 PHE A CA 1
ATOM 3046 C C . PHE A 1 400 ? -1.695 16.249 22.470 1.00 49.78 400 PHE A C 1
ATOM 3048 O O . PHE A 1 400 ? -1.761 15.179 23.077 1.00 49.78 400 PHE A O 1
ATOM 3055 N N . ILE A 1 401 ? -1.258 16.331 21.213 1.00 53.59 401 ILE A N 1
ATOM 3056 C CA . ILE A 1 401 ? -0.984 15.170 20.352 1.00 53.59 401 ILE A CA 1
ATOM 3057 C C . ILE A 1 401 ? 0.105 14.242 20.908 1.00 53.59 401 ILE A C 1
ATOM 3059 O O . ILE A 1 401 ? -0.113 13.037 20.995 1.00 53.59 401 ILE A O 1
ATOM 3063 N N . GLY A 1 402 ? 1.225 14.770 21.409 1.00 49.00 402 GLY A N 1
ATOM 3064 C CA . GLY A 1 402 ? 2.273 13.919 21.998 1.00 49.00 402 GLY A CA 1
ATOM 3065 C C . GLY A 1 402 ? 1.837 13.154 23.262 1.00 49.00 402 GLY A C 1
ATOM 3066 O O . GLY A 1 402 ? 2.365 12.089 23.565 1.00 49.00 402 GLY A O 1
ATOM 3067 N N . ALA A 1 403 ? 0.808 13.624 23.977 1.00 53.91 403 ALA A N 1
ATOM 3068 C CA . ALA A 1 403 ? 0.216 12.902 25.098 1.00 53.91 403 ALA A CA 1
ATOM 3069 C C . ALA A 1 403 ? -0.695 11.772 24.592 1.00 53.91 403 ALA A C 1
ATOM 3071 O O . ALA A 1 403 ? -0.814 10.739 25.245 1.00 53.91 403 ALA A O 1
ATOM 3072 N N . MET A 1 404 ? -1.307 11.941 23.415 1.00 56.56 404 MET A N 1
ATOM 3073 C CA . MET A 1 404 ? -2.054 10.891 22.723 1.00 56.56 404 MET A CA 1
ATOM 3074 C C . MET A 1 404 ? -1.111 9.806 22.184 1.00 56.56 404 MET A C 1
ATOM 3076 O O . MET A 1 404 ? -1.407 8.632 22.371 1.00 56.56 404 MET A O 1
ATOM 3080 N N . GLN A 1 405 ? 0.052 10.174 21.633 1.00 54.66 405 GLN A N 1
ATOM 3081 C CA . GLN A 1 405 ? 1.094 9.231 21.193 1.00 54.66 405 GLN A CA 1
ATOM 3082 C C . GLN A 1 405 ? 1.648 8.387 22.352 1.00 54.66 405 GLN A C 1
ATOM 3084 O O . GLN A 1 405 ? 1.674 7.158 22.276 1.00 54.66 405 GLN A O 1
ATOM 3089 N N . MET A 1 406 ? 2.035 9.031 23.459 1.00 54.91 406 MET A N 1
ATOM 3090 C CA . MET A 1 406 ? 2.540 8.334 24.650 1.00 54.91 406 MET A CA 1
ATOM 3091 C C . MET A 1 406 ? 1.497 7.384 25.254 1.00 54.91 406 MET A C 1
ATOM 3093 O O . MET A 1 406 ? 1.843 6.281 25.680 1.00 54.91 406 MET A O 1
ATOM 3097 N N . ASN A 1 407 ? 0.220 7.782 25.268 1.00 62.94 407 ASN A N 1
ATOM 3098 C CA . ASN A 1 407 ? -0.865 6.928 25.751 1.00 62.94 407 ASN A CA 1
ATOM 3099 C C . ASN A 1 407 ? -1.157 5.773 24.788 1.00 62.94 407 ASN A C 1
ATOM 3101 O O . ASN A 1 407 ? -1.268 4.640 25.246 1.00 62.94 407 ASN A O 1
ATOM 3105 N N . ALA A 1 408 ? -1.212 6.024 23.475 1.00 64.25 408 ALA A N 1
ATOM 3106 C CA . ALA A 1 408 ? -1.415 4.985 22.468 1.00 64.25 408 ALA A CA 1
ATOM 3107 C C . ALA A 1 408 ? -0.334 3.904 22.576 1.00 64.25 408 ALA A C 1
ATOM 3109 O O . ALA A 1 408 ? -0.668 2.727 22.655 1.00 64.25 408 ALA A O 1
ATOM 3110 N N . ARG A 1 409 ? 0.945 4.303 22.686 1.00 70.06 409 ARG A N 1
ATOM 3111 C CA . ARG A 1 409 ? 2.074 3.369 22.823 1.00 70.06 409 ARG A CA 1
ATOM 3112 C C . ARG A 1 409 ? 1.972 2.472 24.049 1.00 70.06 409 ARG A C 1
ATOM 3114 O O . ARG A 1 409 ? 2.192 1.267 23.951 1.00 70.06 409 ARG A O 1
ATOM 3121 N N . ARG A 1 410 ? 1.607 3.048 25.195 1.00 70.62 410 ARG A N 1
ATOM 3122 C CA . ARG A 1 410 ? 1.405 2.298 26.444 1.00 70.62 410 ARG A CA 1
ATOM 3123 C C . ARG A 1 410 ? 0.235 1.325 26.344 1.00 70.62 410 ARG A C 1
ATOM 3125 O O . ARG A 1 410 ? 0.379 0.178 26.746 1.00 70.62 410 ARG A O 1
ATOM 3132 N N . ILE A 1 411 ? -0.897 1.784 25.810 1.00 74.75 411 ILE A N 1
ATOM 3133 C CA . ILE A 1 411 ? -2.107 0.970 25.658 1.00 74.75 411 ILE A CA 1
ATOM 3134 C C . ILE A 1 411 ? -1.823 -0.216 24.745 1.00 74.75 411 ILE A C 1
ATOM 3136 O O . ILE A 1 411 ? -2.106 -1.356 25.102 1.00 74.75 411 ILE A O 1
ATOM 3140 N N . TRP A 1 412 ? -1.222 0.041 23.588 1.00 74.62 412 TRP A N 1
ATOM 3141 C CA . TRP A 1 412 ? -1.096 -0.989 22.579 1.00 74.62 412 TRP A CA 1
ATOM 3142 C C . TRP A 1 412 ? -0.064 -2.054 22.920 1.00 74.62 412 TRP A C 1
ATOM 3144 O O . TRP A 1 412 ? -0.342 -3.230 22.726 1.00 74.62 412 TRP A O 1
ATOM 3154 N N . THR A 1 413 ? 1.072 -1.668 23.513 1.00 74.19 413 THR A N 1
ATOM 3155 C CA . THR A 1 413 ? 2.120 -2.626 23.919 1.00 74.19 413 THR A CA 1
ATOM 3156 C C . THR A 1 413 ? 1.567 -3.658 24.909 1.00 74.19 413 THR A C 1
ATOM 3158 O O . THR A 1 413 ? 1.971 -4.818 24.910 1.00 74.19 413 THR A O 1
ATOM 3161 N N . VAL A 1 414 ? 0.629 -3.236 25.762 1.00 78.50 414 VAL A N 1
ATOM 3162 C CA . VAL A 1 414 ? -0.049 -4.115 26.720 1.00 78.50 414 VAL A CA 1
ATOM 3163 C C . VAL A 1 414 ? -1.119 -4.948 26.026 1.00 78.50 414 VAL A C 1
ATOM 3165 O O . VAL A 1 414 ? -1.127 -6.162 26.192 1.00 78.50 414 VAL A O 1
ATOM 3168 N N . LEU A 1 415 ? -2.001 -4.319 25.239 1.00 80.00 415 LEU A N 1
ATOM 3169 C CA . LEU A 1 415 ? -3.086 -5.032 24.561 1.00 80.00 415 LEU A CA 1
ATOM 3170 C C . LEU A 1 415 ? -2.555 -6.104 23.615 1.00 80.00 415 LEU A C 1
ATOM 3172 O O . LEU A 1 415 ? -3.055 -7.216 23.641 1.00 80.00 415 LEU A O 1
ATOM 3176 N N . GLU A 1 416 ? -1.516 -5.818 22.837 1.00 77.12 416 GLU A N 1
ATOM 3177 C CA . GLU A 1 416 ? -0.928 -6.812 21.942 1.00 77.12 416 GLU A CA 1
ATOM 3178 C C . GLU A 1 416 ? -0.361 -8.019 22.706 1.00 77.12 416 GLU A C 1
ATOM 3180 O O . GLU A 1 416 ? -0.505 -9.155 22.260 1.00 77.12 416 GLU A O 1
ATOM 3185 N N . ARG A 1 417 ? 0.246 -7.789 23.877 1.00 79.69 417 ARG A N 1
ATOM 3186 C CA . ARG A 1 417 ? 0.838 -8.852 24.696 1.00 79.69 417 ARG A CA 1
ATOM 3187 C C . ARG A 1 417 ? -0.204 -9.667 25.462 1.00 79.69 417 ARG A C 1
ATOM 3189 O O . ARG A 1 417 ? -0.050 -10.875 25.595 1.00 79.69 417 ARG A O 1
ATOM 3196 N N . GLU A 1 418 ? -1.203 -9.002 26.033 1.00 82.50 418 GLU A N 1
ATOM 3197 C CA . GLU A 1 418 ? -2.127 -9.599 27.008 1.00 82.50 418 GLU A CA 1
ATOM 3198 C C . GLU A 1 418 ? -3.485 -9.961 26.403 1.00 82.50 418 GLU A C 1
ATOM 3200 O O . GLU A 1 418 ? -4.134 -10.889 26.878 1.00 82.50 418 GLU A O 1
ATOM 3205 N N . ARG A 1 419 ? -3.923 -9.247 25.360 1.00 84.19 419 ARG A N 1
ATOM 3206 C CA . ARG A 1 419 ? -5.193 -9.463 24.647 1.00 84.19 419 ARG A CA 1
ATOM 3207 C C . ARG A 1 419 ? -4.995 -9.302 23.127 1.00 84.19 419 ARG A C 1
ATOM 3209 O O . ARG A 1 419 ? -5.559 -8.374 22.544 1.00 84.19 419 ARG A O 1
ATOM 3216 N N . PRO A 1 420 ? -4.217 -10.176 22.458 1.00 82.88 420 PRO A N 1
ATOM 3217 C CA . PRO A 1 420 ? -3.946 -10.059 21.018 1.00 82.88 420 PRO A CA 1
ATOM 3218 C C . PRO A 1 420 ? -5.218 -10.093 20.154 1.00 82.88 420 PRO A C 1
ATOM 3220 O O . PRO A 1 420 ? -5.249 -9.492 19.080 1.00 82.88 420 PRO A O 1
ATOM 3223 N N . ASP A 1 421 ? -6.283 -10.727 20.651 1.00 86.56 421 ASP A N 1
ATOM 3224 C CA . ASP A 1 421 ? -7.588 -10.812 19.986 1.00 86.56 421 ASP A CA 1
ATOM 3225 C C . ASP A 1 421 ? -8.497 -9.603 20.246 1.00 86.56 421 ASP A C 1
ATOM 3227 O O . ASP A 1 421 ? -9.652 -9.577 19.816 1.00 86.56 421 ASP A O 1
ATOM 3231 N N . PHE A 1 422 ? -7.991 -8.576 20.934 1.00 92.75 422 PHE A N 1
ATOM 3232 C CA . PHE A 1 422 ? -8.741 -7.358 21.194 1.00 92.75 422 PHE A CA 1
ATOM 3233 C C . PHE A 1 422 ? -9.202 -6.708 19.871 1.00 92.75 422 PHE A C 1
ATOM 3235 O O . PHE A 1 422 ? -8.371 -6.508 18.977 1.00 92.75 422 PHE A O 1
ATOM 3242 N N . PRO A 1 423 ? -10.486 -6.314 19.729 1.00 95.00 423 PRO A N 1
ATOM 3243 C CA . PRO A 1 423 ? -11.059 -5.896 18.446 1.00 95.00 423 PRO A CA 1
ATOM 3244 C C . PRO A 1 423 ? -10.261 -4.823 17.704 1.00 95.00 423 PRO A C 1
ATOM 3246 O O . PRO A 1 423 ? -10.005 -4.961 16.513 1.00 95.00 423 PRO A O 1
ATOM 3249 N N . LEU A 1 424 ? -9.795 -3.780 18.401 1.00 94.19 424 LEU A N 1
ATOM 3250 C CA . LEU A 1 424 ? -9.038 -2.701 17.752 1.00 94.19 424 LEU A CA 1
ATOM 3251 C C . LEU A 1 424 ? -7.598 -3.100 17.395 1.00 94.19 424 LEU A C 1
ATOM 3253 O O . LEU A 1 424 ? -7.012 -2.512 16.489 1.00 94.19 424 LEU A O 1
ATOM 3257 N N . VAL A 1 425 ? -7.017 -4.102 18.065 1.00 93.12 425 VAL A N 1
ATOM 3258 C CA . VAL A 1 425 ? -5.715 -4.671 17.671 1.00 93.12 425 VAL A CA 1
ATOM 3259 C C . VAL A 1 425 ? -5.885 -5.464 16.377 1.00 93.12 425 VAL A C 1
ATOM 3261 O O . VAL A 1 425 ? -5.129 -5.257 15.427 1.00 93.12 425 VAL A O 1
ATOM 3264 N N . ARG A 1 426 ? -6.924 -6.305 16.299 1.00 93.88 426 ARG A N 1
ATOM 3265 C CA . ARG A 1 426 ? -7.278 -7.046 15.080 1.00 93.88 426 ARG A CA 1
ATOM 3266 C C . ARG A 1 426 ? -7.589 -6.111 13.913 1.00 93.88 426 ARG A C 1
ATOM 3268 O O . ARG A 1 426 ? -7.039 -6.305 12.834 1.00 93.88 426 ARG A O 1
ATOM 3275 N N . GLU A 1 427 ? -8.378 -5.065 14.146 1.00 95.81 427 GLU A N 1
ATOM 3276 C CA . GLU A 1 427 ? -8.692 -4.057 13.126 1.00 95.81 427 GLU A CA 1
ATOM 3277 C C . GLU A 1 427 ? -7.449 -3.306 12.647 1.00 95.81 427 GLU A C 1
ATOM 3279 O O . GLU A 1 427 ? -7.297 -3.041 11.456 1.00 95.81 427 GLU A O 1
ATOM 3284 N N . THR A 1 428 ? -6.516 -3.008 13.556 1.00 93.94 428 THR A N 1
ATOM 3285 C CA . THR A 1 428 ? -5.237 -2.393 13.185 1.00 93.94 428 THR A CA 1
ATOM 3286 C C . THR A 1 428 ? -4.456 -3.300 12.246 1.00 93.94 428 THR A C 1
ATOM 3288 O O . THR A 1 428 ? -3.994 -2.839 11.204 1.00 93.94 428 THR A O 1
ATOM 3291 N N . TYR A 1 429 ? -4.335 -4.589 12.573 1.00 94.31 429 TYR A N 1
ATOM 3292 C CA . TYR A 1 429 ? -3.667 -5.545 11.696 1.00 94.31 429 TYR A CA 1
ATOM 3293 C C . TYR A 1 429 ? -4.376 -5.682 10.349 1.00 94.31 429 TYR A C 1
ATOM 3295 O O . TYR A 1 429 ? -3.708 -5.593 9.324 1.00 94.31 429 TYR A O 1
ATOM 3303 N N . ARG A 1 430 ? -5.706 -5.824 10.329 1.00 94.38 430 ARG A N 1
ATOM 3304 C CA . ARG A 1 430 ? -6.490 -5.864 9.087 1.00 94.38 430 ARG A CA 1
ATOM 3305 C C . ARG A 1 430 ? -6.207 -4.633 8.225 1.00 94.38 430 ARG A C 1
ATOM 3307 O O . ARG A 1 430 ? -5.812 -4.775 7.074 1.00 94.38 430 ARG A O 1
ATOM 3314 N N . THR A 1 431 ? -6.320 -3.437 8.803 1.00 94.31 431 THR A N 1
ATOM 3315 C CA . THR A 1 431 ? -6.106 -2.177 8.082 1.00 94.31 431 THR A CA 1
ATOM 3316 C C . THR A 1 431 ? -4.680 -2.067 7.546 1.00 94.31 431 THR A C 1
ATOM 3318 O O . THR A 1 431 ? -4.500 -1.737 6.379 1.00 94.31 431 THR A O 1
ATOM 3321 N N . VAL A 1 432 ? -3.649 -2.385 8.341 1.00 92.38 432 VAL A N 1
ATOM 3322 C CA . VAL A 1 432 ? -2.269 -2.316 7.833 1.00 92.38 432 VAL A CA 1
ATOM 3323 C C . VAL A 1 432 ? -2.046 -3.335 6.712 1.00 92.38 432 VAL A C 1
ATOM 3325 O O . VAL A 1 432 ? -1.522 -2.990 5.656 1.00 92.38 432 VAL A O 1
ATOM 3328 N N . LEU A 1 433 ? -2.434 -4.592 6.920 1.00 94.88 433 LEU A N 1
ATOM 3329 C CA . LEU A 1 433 ? -2.151 -5.662 5.964 1.00 94.88 433 LEU A CA 1
ATOM 3330 C C . LEU A 1 433 ? -2.948 -5.486 4.662 1.00 94.88 433 LEU A C 1
ATOM 3332 O O . LEU A 1 433 ? -2.406 -5.679 3.578 1.00 94.88 433 LEU A O 1
ATOM 3336 N N . GLU A 1 434 ? -4.212 -5.080 4.738 1.00 93.19 434 GLU A N 1
ATOM 3337 C CA . GLU A 1 434 ? -5.104 -5.002 3.576 1.00 93.19 434 GLU A CA 1
ATOM 3338 C C . GLU A 1 434 ? -5.155 -3.596 2.965 1.00 93.19 434 GLU A C 1
ATOM 3340 O O . GLU A 1 434 ? -4.980 -3.439 1.753 1.00 93.19 434 GLU A O 1
ATOM 3345 N N . ASP A 1 435 ? -5.339 -2.563 3.788 1.00 89.56 435 ASP A N 1
ATOM 3346 C CA . ASP A 1 435 ? -5.638 -1.200 3.330 1.00 89.56 435 ASP A CA 1
ATOM 3347 C C . ASP A 1 435 ? -4.397 -0.311 3.208 1.00 89.56 435 ASP A C 1
ATOM 3349 O O . ASP A 1 435 ? -4.432 0.643 2.432 1.00 89.56 435 ASP A O 1
ATOM 3353 N N . ASP A 1 436 ? -3.296 -0.628 3.894 1.00 88.81 436 ASP A N 1
ATOM 3354 C CA . ASP A 1 436 ? -2.022 0.087 3.731 1.00 88.81 436 ASP A CA 1
ATOM 3355 C C . ASP A 1 436 ? -1.061 -0.672 2.819 1.00 88.81 436 ASP A C 1
ATOM 3357 O O . ASP A 1 436 ? -0.474 -0.081 1.915 1.00 88.81 436 ASP A O 1
ATOM 3361 N N . LEU A 1 437 ? -0.953 -1.990 2.987 1.00 90.69 437 LEU A N 1
ATOM 3362 C CA . LEU A 1 437 ? 0.031 -2.808 2.276 1.00 90.69 437 LEU A CA 1
ATOM 3363 C C . LEU A 1 437 ? -0.536 -3.575 1.076 1.00 90.69 437 LEU A C 1
ATOM 3365 O O . LEU A 1 437 ? 0.238 -4.027 0.251 1.00 90.69 437 LEU A O 1
ATOM 3369 N N . ASP A 1 438 ? -1.858 -3.714 0.919 1.00 93.56 438 ASP A N 1
ATOM 3370 C CA . ASP A 1 438 ? -2.426 -4.545 -0.166 1.00 93.56 438 ASP A CA 1
ATOM 3371 C C . ASP A 1 438 ? -1.790 -5.953 -0.230 1.00 93.56 438 ASP A C 1
ATOM 3373 O O . ASP A 1 438 ? -1.455 -6.494 -1.289 1.00 93.56 438 ASP A O 1
ATOM 3377 N N . LEU A 1 439 ? -1.614 -6.559 0.945 1.00 96.00 439 LEU A N 1
ATOM 3378 C CA . LEU A 1 439 ? -1.060 -7.897 1.082 1.00 96.00 439 LEU A CA 1
ATOM 3379 C C . LEU A 1 439 ? -1.807 -8.954 0.252 1.00 96.00 439 LEU A C 1
ATOM 3381 O O . LEU A 1 439 ? -1.127 -9.776 -0.355 1.00 96.00 439 LEU A O 1
ATOM 3385 N N . PRO A 1 440 ? -3.151 -8.923 0.110 1.00 94.81 440 PRO A N 1
ATOM 3386 C CA . PRO A 1 440 ? -3.840 -9.897 -0.733 1.00 94.81 440 PRO A CA 1
ATOM 3387 C C . PRO A 1 440 ? -3.368 -9.900 -2.194 1.00 94.81 440 PRO A C 1
ATOM 3389 O O . PRO A 1 440 ? -3.422 -10.935 -2.854 1.00 94.81 440 PRO A O 1
ATOM 3392 N N . THR A 1 441 ? -2.937 -8.754 -2.733 1.00 94.69 441 THR A N 1
ATOM 3393 C CA . THR A 1 441 ? -2.388 -8.687 -4.099 1.00 94.69 441 THR A CA 1
ATOM 3394 C C . THR A 1 441 ? -0.997 -9.302 -4.165 1.00 94.69 441 THR A C 1
ATOM 3396 O O . THR A 1 441 ? -0.730 -10.078 -5.081 1.00 94.69 441 THR A O 1
ATOM 3399 N N . ALA A 1 442 ? -0.154 -9.018 -3.172 1.00 96.38 442 ALA A N 1
ATOM 3400 C CA . ALA A 1 442 ? 1.163 -9.630 -3.030 1.00 96.38 442 ALA A CA 1
ATOM 3401 C C . ALA A 1 442 ? 1.088 -11.161 -2.877 1.00 96.38 442 ALA A C 1
ATOM 3403 O O . ALA A 1 442 ? 1.794 -11.866 -3.591 1.00 96.38 442 ALA A O 1
ATOM 3404 N N . GLU A 1 443 ? 0.201 -11.672 -2.013 1.00 96.75 443 GLU A N 1
ATOM 3405 C CA . GLU A 1 443 ? -0.020 -13.111 -1.780 1.00 96.75 443 GLU A CA 1
ATOM 3406 C C . GLU A 1 443 ? -0.378 -13.830 -3.091 1.00 96.75 443 GLU A C 1
ATOM 3408 O O . GLU A 1 443 ? 0.346 -14.722 -3.532 1.00 96.75 443 GLU A O 1
ATOM 3413 N N . ARG A 1 444 ? -1.436 -13.371 -3.779 1.00 95.44 444 ARG A N 1
ATOM 3414 C CA . ARG A 1 444 ? -1.898 -13.982 -5.040 1.00 95.44 444 ARG A CA 1
ATOM 3415 C C . ARG A 1 444 ? -0.861 -13.937 -6.156 1.00 95.44 444 ARG A C 1
ATOM 3417 O O . ARG A 1 444 ? -0.879 -14.793 -7.036 1.00 95.44 444 ARG A O 1
ATOM 3424 N N . TRP A 1 445 ? -0.043 -12.889 -6.210 1.00 96.00 445 TRP A N 1
ATOM 3425 C CA . TRP A 1 445 ? 1.014 -12.799 -7.213 1.00 96.00 445 TRP A CA 1
ATOM 3426 C C . TRP A 1 445 ? 2.155 -13.757 -6.901 1.00 96.00 445 TRP A C 1
ATOM 3428 O O . TRP A 1 445 ? 2.588 -14.491 -7.785 1.00 96.00 445 TRP A O 1
ATOM 3438 N N . LEU A 1 446 ? 2.600 -13.794 -5.644 1.00 96.12 446 LEU A N 1
ATOM 3439 C CA . LEU A 1 446 ? 3.718 -14.628 -5.226 1.00 96.12 446 LEU A CA 1
ATOM 3440 C C . LEU A 1 446 ? 3.429 -16.118 -5.443 1.00 96.12 446 LEU A C 1
ATOM 3442 O O . LEU A 1 446 ? 4.308 -16.835 -5.908 1.00 96.12 446 LEU A O 1
ATOM 3446 N N . GLU A 1 447 ? 2.187 -16.563 -5.218 1.00 95.00 447 GLU A N 1
ATOM 3447 C CA . GLU A 1 447 ? 1.726 -17.926 -5.537 1.00 95.00 447 GLU A CA 1
ATOM 3448 C C . GLU A 1 447 ? 2.007 -18.343 -6.991 1.00 95.00 447 GLU A C 1
ATOM 3450 O O . GLU A 1 447 ? 2.306 -19.507 -7.253 1.00 95.00 447 GLU A O 1
ATOM 3455 N N . ARG A 1 448 ? 1.928 -17.405 -7.944 1.00 94.38 448 ARG A N 1
ATOM 3456 C CA . ARG A 1 448 ? 2.193 -17.665 -9.369 1.00 94.38 448 ARG A CA 1
ATOM 3457 C C . ARG A 1 448 ? 3.656 -17.424 -9.733 1.00 94.38 448 ARG A C 1
ATOM 3459 O O . ARG A 1 448 ? 4.253 -18.227 -10.449 1.00 94.38 448 ARG A O 1
ATOM 3466 N N . ALA A 1 449 ? 4.229 -16.329 -9.239 1.00 93.44 449 ALA A N 1
ATOM 3467 C CA . ALA A 1 449 ? 5.553 -15.858 -9.627 1.00 93.44 449 ALA A CA 1
ATOM 3468 C C . ALA A 1 449 ? 6.698 -16.661 -8.993 1.00 93.44 449 ALA A C 1
ATOM 3470 O O . ALA A 1 449 ? 7.746 -16.816 -9.615 1.00 93.44 449 ALA A O 1
ATOM 3471 N N . ALA A 1 450 ? 6.497 -17.251 -7.807 1.00 88.75 450 ALA A N 1
ATOM 3472 C CA . ALA A 1 450 ? 7.523 -18.041 -7.115 1.00 88.75 450 ALA A CA 1
ATOM 3473 C C . ALA A 1 450 ? 8.009 -19.268 -7.914 1.00 88.75 450 ALA A C 1
ATOM 3475 O O . ALA A 1 450 ? 9.072 -19.812 -7.629 1.00 88.75 450 ALA A O 1
ATOM 3476 N N . MET A 1 451 ? 7.267 -19.695 -8.940 1.00 87.94 451 MET A N 1
ATOM 3477 C CA . MET A 1 451 ? 7.661 -20.798 -9.824 1.00 87.94 451 MET A CA 1
ATOM 3478 C C . MET A 1 451 ? 8.675 -20.387 -10.902 1.00 87.94 451 MET A C 1
ATOM 3480 O O . MET A 1 451 ? 9.292 -21.253 -11.520 1.00 87.94 451 MET A O 1
ATOM 3484 N N . ARG A 1 452 ? 8.834 -19.084 -11.161 1.00 92.88 452 ARG A N 1
ATOM 3485 C CA . ARG A 1 452 ? 9.682 -18.538 -12.226 1.00 92.88 452 ARG A CA 1
ATOM 3486 C C . ARG A 1 452 ? 10.527 -17.405 -11.669 1.00 92.88 452 ARG A C 1
ATOM 3488 O O . ARG A 1 452 ? 10.111 -16.249 -11.655 1.00 92.88 452 ARG A O 1
ATOM 3495 N N . MET A 1 453 ? 11.713 -17.764 -11.191 1.00 93.50 453 MET A N 1
ATOM 3496 C CA . MET A 1 453 ? 12.640 -16.835 -10.554 1.00 93.50 453 MET A CA 1
ATOM 3497 C C . MET A 1 453 ? 14.007 -16.892 -11.226 1.00 93.50 453 MET A C 1
ATOM 3499 O O . MET A 1 453 ? 14.465 -17.965 -11.615 1.00 93.50 453 MET A O 1
ATOM 3503 N N . SER A 1 454 ? 14.673 -15.746 -11.338 1.00 93.44 454 SER A N 1
ATOM 3504 C CA . SER A 1 454 ? 16.064 -15.679 -11.790 1.00 93.44 454 SER A CA 1
ATOM 3505 C C . SER A 1 454 ? 16.845 -14.595 -11.057 1.00 93.44 454 SER A C 1
ATOM 3507 O O . SER A 1 454 ? 16.292 -13.553 -10.703 1.00 93.44 454 SER A O 1
ATOM 3509 N N . LEU A 1 455 ? 18.137 -14.849 -10.846 1.00 95.44 455 LEU A N 1
ATOM 3510 C CA . LEU A 1 455 ? 19.104 -13.892 -10.320 1.00 95.44 455 LEU A CA 1
ATOM 3511 C C . LEU A 1 455 ? 20.052 -13.449 -11.438 1.00 95.44 455 LEU A C 1
ATOM 3513 O O . LEU A 1 455 ? 20.573 -14.284 -12.179 1.00 95.44 455 LEU A O 1
ATOM 3517 N N . ARG A 1 456 ? 20.302 -12.143 -11.550 1.00 94.75 456 ARG A N 1
ATOM 3518 C CA . ARG A 1 456 ? 21.233 -11.563 -12.523 1.00 94.75 456 ARG A CA 1
ATOM 3519 C C . ARG A 1 456 ? 22.227 -10.641 -11.848 1.00 94.75 456 ARG A C 1
ATOM 3521 O O . ARG A 1 456 ? 21.831 -9.705 -11.163 1.00 94.75 456 ARG A O 1
ATOM 3528 N N . ASP A 1 457 ? 23.506 -10.899 -12.083 1.00 95.31 457 ASP A N 1
ATOM 3529 C CA . ASP A 1 457 ? 24.595 -10.003 -11.708 1.00 95.31 457 ASP A CA 1
ATOM 3530 C C . ASP A 1 457 ? 24.810 -8.950 -12.787 1.00 95.31 457 ASP A C 1
ATOM 3532 O O . ASP A 1 457 ? 24.997 -9.287 -13.955 1.00 95.31 457 ASP A O 1
ATOM 3536 N N . LEU A 1 458 ? 24.788 -7.686 -12.378 1.00 95.31 458 LEU A N 1
ATOM 3537 C CA . LEU A 1 458 ? 24.936 -6.518 -13.233 1.00 95.31 458 LEU A CA 1
ATOM 3538 C C . LEU A 1 458 ? 26.052 -5.613 -12.699 1.00 95.31 458 LEU A C 1
ATOM 3540 O O . LEU A 1 458 ? 26.302 -5.543 -11.493 1.00 95.31 458 LEU A O 1
ATOM 3544 N N . ASP A 1 459 ? 26.664 -4.843 -13.596 1.00 91.00 459 ASP A N 1
ATOM 3545 C CA . ASP A 1 459 ? 27.664 -3.828 -13.233 1.00 91.00 459 ASP A CA 1
ATOM 3546 C C . ASP A 1 459 ? 27.034 -2.550 -12.646 1.00 91.00 459 ASP A C 1
ATOM 3548 O O . ASP A 1 459 ? 27.717 -1.695 -12.082 1.00 91.00 459 ASP A O 1
ATOM 3552 N N . GLY A 1 460 ? 25.713 -2.407 -12.760 1.00 90.44 460 GLY A N 1
ATOM 3553 C CA . GLY A 1 460 ? 24.951 -1.277 -12.247 1.00 90.44 460 GLY A CA 1
ATOM 3554 C C . GLY A 1 460 ? 23.445 -1.455 -12.456 1.00 90.44 460 GLY A C 1
ATOM 3555 O O . GLY A 1 460 ? 23.018 -2.457 -13.031 1.00 90.44 460 GLY A O 1
ATOM 3556 N N . PRO A 1 461 ? 22.624 -0.494 -11.996 1.00 92.56 461 PRO A N 1
ATOM 3557 C CA . PRO A 1 461 ? 21.181 -0.563 -12.183 1.00 92.56 461 PRO A CA 1
ATOM 3558 C C . PRO A 1 461 ? 20.829 -0.475 -13.680 1.00 92.56 461 PRO A C 1
ATOM 3560 O O . PRO A 1 461 ? 21.375 0.387 -14.374 1.00 92.56 461 PRO A O 1
ATOM 3563 N N . PRO A 1 462 ? 19.910 -1.310 -14.184 1.00 94.75 462 PRO A N 1
ATOM 3564 C CA . PRO A 1 462 ? 19.389 -1.200 -15.536 1.00 94.75 462 PRO A CA 1
ATOM 3565 C C . PRO A 1 462 ? 18.263 -0.141 -15.611 1.00 94.75 462 PRO A C 1
ATOM 3567 O O . PRO A 1 462 ? 17.734 0.275 -14.571 1.00 94.75 462 PRO A O 1
ATOM 3570 N N . PRO A 1 463 ? 17.887 0.322 -16.822 1.00 94.12 463 PRO A N 1
ATOM 3571 C CA . PRO A 1 463 ? 16.960 1.440 -17.013 1.00 94.12 463 PRO A CA 1
ATOM 3572 C C . PRO A 1 463 ? 15.636 1.336 -16.246 1.00 94.12 463 PRO A C 1
ATOM 3574 O O . PRO A 1 463 ? 15.192 2.330 -15.669 1.00 94.12 463 PRO A O 1
ATOM 3577 N N . PHE A 1 464 ? 15.035 0.144 -16.164 1.00 94.56 464 PHE A N 1
ATOM 3578 C CA . PHE A 1 464 ? 13.739 -0.067 -15.502 1.00 94.56 464 PHE A CA 1
ATOM 3579 C C . PHE A 1 464 ? 13.766 0.190 -13.992 1.00 94.56 464 PHE A C 1
ATOM 3581 O O . PHE A 1 464 ? 12.709 0.391 -13.392 1.00 94.56 464 PHE A O 1
ATOM 3588 N N . LEU A 1 465 ? 14.954 0.230 -13.383 1.00 92.69 465 LEU A N 1
ATOM 3589 C CA . LEU A 1 465 ? 15.140 0.495 -11.959 1.00 92.69 465 LEU A CA 1
ATOM 3590 C C . LEU A 1 465 ? 15.571 1.931 -11.652 1.00 92.69 465 LEU A C 1
ATOM 3592 O O . LEU A 1 465 ? 15.700 2.291 -10.482 1.00 92.69 465 LEU A O 1
ATOM 3596 N N . PHE A 1 466 ? 15.772 2.793 -12.651 1.00 89.75 466 PHE A N 1
ATOM 3597 C CA . PHE A 1 466 ? 16.235 4.163 -12.407 1.00 89.75 466 PHE A CA 1
ATOM 3598 C C . PHE A 1 466 ? 15.287 4.964 -11.521 1.00 89.75 466 PHE A C 1
ATOM 3600 O O . PHE A 1 466 ? 15.740 5.695 -10.637 1.00 89.75 466 PHE A O 1
ATOM 3607 N N . ARG A 1 467 ? 13.974 4.794 -11.709 1.00 84.31 467 ARG A N 1
ATOM 3608 C CA . ARG A 1 467 ? 12.963 5.441 -10.869 1.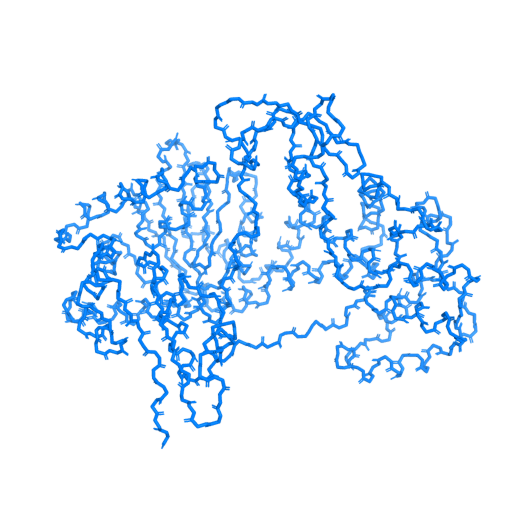00 84.31 467 ARG A CA 1
ATOM 3609 C C . ARG A 1 467 ? 13.031 4.955 -9.419 1.00 84.31 467 ARG A C 1
ATOM 3611 O O . ARG A 1 467 ? 12.984 5.792 -8.518 1.00 84.31 467 ARG A O 1
ATOM 3618 N N . LEU A 1 468 ? 13.209 3.652 -9.195 1.00 85.81 468 LEU A N 1
ATOM 3619 C CA . LEU A 1 468 ? 13.382 3.062 -7.865 1.00 85.81 468 LEU A CA 1
ATOM 3620 C C . LEU A 1 468 ? 14.629 3.615 -7.162 1.00 85.81 468 LEU A C 1
ATOM 3622 O O . LEU A 1 468 ? 14.558 4.043 -6.010 1.00 85.81 468 LEU A O 1
ATOM 3626 N N . ILE A 1 469 ? 15.765 3.646 -7.865 1.00 81.81 469 ILE A N 1
ATOM 3627 C CA . ILE A 1 469 ? 17.035 4.131 -7.311 1.00 81.81 469 ILE A CA 1
ATOM 3628 C C . ILE A 1 469 ? 16.989 5.632 -7.052 1.00 81.81 469 ILE A C 1
ATOM 3630 O O . ILE A 1 469 ? 17.413 6.084 -5.993 1.00 81.81 469 ILE A O 1
ATOM 3634 N N . SER A 1 470 ? 16.404 6.416 -7.958 1.00 72.62 470 SER A N 1
ATOM 3635 C CA . SER A 1 470 ? 16.186 7.834 -7.690 1.00 72.62 470 SER A CA 1
ATOM 3636 C C . SER A 1 470 ? 15.268 8.034 -6.482 1.00 72.62 470 SER A C 1
ATOM 3638 O O . SER A 1 470 ? 15.578 8.849 -5.623 1.00 72.62 470 SER A O 1
ATOM 3640 N N . ALA A 1 471 ? 14.195 7.256 -6.328 1.00 65.94 471 ALA A N 1
ATOM 3641 C CA . ALA A 1 471 ? 13.354 7.358 -5.137 1.00 65.94 471 ALA A CA 1
ATOM 3642 C C . ALA A 1 471 ? 14.134 7.070 -3.835 1.00 65.94 471 ALA A C 1
ATOM 3644 O O . ALA A 1 471 ? 13.914 7.754 -2.845 1.00 65.94 471 ALA A O 1
ATOM 3645 N N . GLY A 1 472 ? 15.072 6.115 -3.838 1.00 55.94 472 GLY A N 1
ATOM 3646 C CA . GLY A 1 472 ? 15.878 5.769 -2.658 1.00 55.94 472 GLY A CA 1
ATOM 3647 C C . GLY A 1 472 ? 17.077 6.685 -2.369 1.00 55.94 472 GLY A C 1
ATOM 3648 O O . GLY A 1 472 ? 17.480 6.817 -1.214 1.00 55.94 472 GLY A O 1
ATOM 3649 N N . THR A 1 473 ? 17.668 7.315 -3.390 1.00 50.16 473 THR A N 1
ATOM 3650 C CA . THR A 1 473 ? 18.886 8.146 -3.270 1.00 50.16 473 THR A CA 1
ATOM 3651 C C . THR A 1 473 ? 18.575 9.648 -3.208 1.00 50.16 473 THR A C 1
ATOM 3653 O O . THR A 1 473 ? 19.33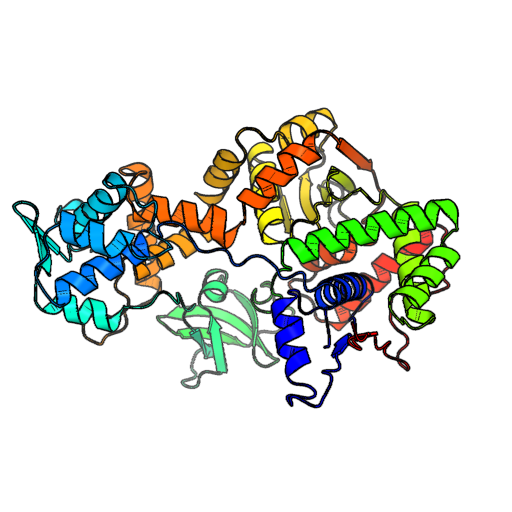6 10.429 -2.637 1.00 50.16 473 THR A O 1
ATOM 3656 N N . THR A 1 474 ? 17.457 10.079 -3.794 1.00 43.66 474 THR A N 1
ATOM 3657 C CA . THR A 1 474 ? 17.147 11.489 -4.090 1.00 43.66 474 THR A CA 1
ATOM 3658 C C . THR A 1 474 ? 16.220 12.140 -3.053 1.00 43.66 474 THR A C 1
ATOM 3660 O O . THR A 1 474 ? 15.854 13.302 -3.207 1.00 43.66 474 THR A O 1
ATOM 3663 N N . ASP A 1 475 ? 15.879 11.460 -1.956 1.00 41.06 475 ASP A N 1
ATOM 3664 C CA . ASP A 1 475 ? 14.952 11.970 -0.929 1.00 41.06 475 ASP A CA 1
ATOM 3665 C C . ASP A 1 475 ? 15.351 13.341 -0.326 1.00 41.06 475 ASP A C 1
ATOM 3667 O O . ASP A 1 475 ? 14.510 14.047 0.227 1.00 41.06 475 ASP A O 1
ATOM 3671 N N . SER A 1 476 ? 16.609 13.768 -0.508 1.00 38.34 476 SER A N 1
ATOM 3672 C CA . SER A 1 476 ? 17.154 15.072 -0.089 1.00 38.34 476 SER A CA 1
ATOM 3673 C C . SER A 1 476 ? 17.608 16.014 -1.227 1.00 38.34 476 SER A C 1
ATOM 3675 O O . SER A 1 476 ? 18.115 17.100 -0.934 1.00 38.34 476 SER A O 1
ATOM 3677 N N . MET A 1 477 ? 17.443 15.651 -2.509 1.00 44.88 477 MET A N 1
ATOM 3678 C CA . MET A 1 477 ? 17.996 16.414 -3.648 1.00 44.88 477 MET A CA 1
ATOM 3679 C C . MET A 1 477 ? 16.972 17.346 -4.330 1.00 44.88 477 MET A C 1
ATOM 3681 O O . MET A 1 477 ? 15.755 17.103 -4.338 1.00 44.88 477 MET A O 1
ATOM 3685 N N . LEU A 1 478 ? 17.480 18.425 -4.936 1.00 51.00 478 LEU A N 1
ATOM 3686 C CA . LEU A 1 478 ? 16.701 19.331 -5.793 1.00 51.00 478 LEU A CA 1
ATOM 3687 C C . LEU A 1 478 ? 16.308 18.641 -7.117 1.00 51.00 478 LEU A C 1
ATOM 3689 O O . LEU A 1 478 ? 16.931 17.661 -7.523 1.00 51.00 478 LEU A O 1
ATOM 3693 N N . LEU A 1 479 ? 15.269 19.145 -7.798 1.00 54.09 479 LEU A N 1
ATOM 3694 C CA . LEU A 1 479 ? 14.772 18.572 -9.063 1.00 54.09 479 LEU A CA 1
ATOM 3695 C C . LEU A 1 479 ? 15.876 18.502 -10.137 1.00 54.09 479 LEU A C 1
ATOM 3697 O O . LEU A 1 479 ? 16.090 17.457 -10.735 1.00 54.09 479 LEU A O 1
ATOM 3701 N N . GLU A 1 480 ? 16.644 19.579 -10.283 1.00 53.19 480 GLU A N 1
ATOM 3702 C CA . GLU A 1 480 ? 17.756 19.691 -11.237 1.00 53.19 480 GLU A CA 1
ATOM 3703 C C . GLU A 1 480 ? 18.885 18.678 -10.951 1.00 53.19 480 GLU A C 1
ATOM 3705 O O . GLU A 1 480 ? 19.481 18.109 -11.865 1.00 53.19 480 GLU A O 1
ATOM 3710 N N . GLU A 1 481 ? 19.161 18.398 -9.672 1.00 60.97 481 GLU A N 1
ATOM 3711 C CA . GLU A 1 481 ? 20.163 17.407 -9.253 1.00 60.97 481 GLU A CA 1
ATOM 3712 C C . GLU A 1 481 ? 19.698 15.971 -9.550 1.00 60.97 481 GLU A C 1
ATOM 3714 O O . GLU A 1 481 ? 20.519 15.113 -9.894 1.00 60.97 481 GLU A O 1
ATOM 3719 N N . ARG A 1 482 ? 18.384 15.719 -9.454 1.00 64.50 482 ARG A N 1
ATOM 3720 C CA . ARG A 1 482 ? 17.765 14.438 -9.811 1.00 64.50 482 ARG A CA 1
ATOM 3721 C C . ARG A 1 482 ? 17.864 14.167 -11.303 1.00 64.50 482 ARG A C 1
ATOM 3723 O O . ARG A 1 482 ? 18.267 13.074 -11.691 1.00 64.50 482 ARG A O 1
ATOM 3730 N N . ASP A 1 483 ? 17.511 15.144 -12.126 1.00 69.12 483 ASP A N 1
ATOM 3731 C CA . ASP A 1 483 ? 17.493 14.961 -13.575 1.00 69.12 483 ASP A CA 1
ATOM 3732 C C . ASP A 1 483 ? 18.926 14.761 -14.090 1.00 69.12 483 ASP A C 1
ATOM 3734 O O . ASP A 1 483 ? 19.196 13.822 -14.838 1.00 69.12 483 ASP A O 1
ATOM 3738 N N . ALA A 1 484 ? 19.898 15.513 -13.559 1.00 74.44 484 ALA A N 1
ATOM 3739 C CA . ALA A 1 484 ? 21.316 15.267 -13.824 1.00 74.44 484 ALA A CA 1
ATOM 3740 C C . ALA A 1 484 ? 21.786 13.869 -13.368 1.00 74.44 484 ALA A C 1
ATOM 3742 O O . ALA A 1 484 ? 22.631 13.254 -14.019 1.00 74.44 484 ALA A O 1
ATOM 3743 N N . PHE A 1 485 ? 21.270 13.351 -12.249 1.00 79.12 485 PHE A N 1
ATOM 3744 C CA . PHE A 1 485 ? 21.570 11.994 -11.784 1.00 79.12 485 PHE A CA 1
ATOM 3745 C C . PHE A 1 485 ? 20.995 10.916 -12.713 1.00 79.12 485 PHE A C 1
ATOM 3747 O O . PHE A 1 485 ? 21.722 9.993 -13.087 1.00 79.12 485 PHE A O 1
ATOM 3754 N N . LEU A 1 486 ? 19.736 11.057 -13.133 1.00 82.06 486 LEU A N 1
ATOM 3755 C CA . LEU A 1 486 ? 19.085 10.149 -14.081 1.00 82.06 486 LEU A CA 1
ATOM 3756 C C . LEU A 1 486 ? 19.770 10.168 -15.453 1.00 82.06 486 LEU A C 1
ATOM 3758 O O . LEU A 1 486 ? 19.998 9.105 -16.027 1.00 82.06 486 LEU A O 1
ATOM 3762 N N . ARG A 1 487 ? 20.192 11.343 -15.940 1.00 83.38 487 ARG A N 1
ATOM 3763 C CA . ARG A 1 487 ? 20.979 11.467 -17.180 1.00 83.38 487 ARG A CA 1
ATOM 3764 C C . ARG A 1 487 ? 22.292 10.681 -17.100 1.00 83.38 487 ARG A C 1
ATOM 3766 O O . ARG A 1 487 ? 22.569 9.875 -17.980 1.00 83.38 487 ARG A O 1
ATOM 3773 N N . ARG A 1 488 ? 23.050 10.811 -16.002 1.00 85.19 488 ARG A N 1
ATOM 3774 C CA . ARG A 1 488 ? 24.290 10.030 -15.792 1.00 85.19 488 ARG A CA 1
ATOM 3775 C C . ARG A 1 488 ? 24.046 8.522 -15.711 1.00 85.19 488 ARG A C 1
ATOM 3777 O O . ARG A 1 488 ? 24.906 7.731 -16.092 1.00 85.19 488 ARG A O 1
ATOM 3784 N N . LEU A 1 489 ? 22.915 8.097 -15.150 1.00 87.69 489 LEU A N 1
ATOM 3785 C CA . LEU A 1 489 ? 22.524 6.686 -15.149 1.00 87.69 489 LEU A CA 1
ATOM 3786 C C . LEU A 1 489 ? 22.242 6.196 -16.573 1.00 87.69 489 LEU A C 1
ATOM 3788 O O . LEU A 1 489 ? 22.777 5.162 -16.970 1.00 87.69 489 LEU A O 1
ATOM 3792 N N . TRP A 1 490 ? 21.476 6.969 -17.343 1.00 89.56 490 TRP A N 1
ATOM 3793 C CA . TRP A 1 490 ? 21.142 6.664 -18.731 1.00 89.56 490 TRP A CA 1
ATOM 3794 C C . TRP A 1 490 ? 22.375 6.575 -19.631 1.00 89.56 490 TRP A C 1
ATOM 3796 O O . TRP A 1 490 ? 22.550 5.571 -20.313 1.00 89.56 490 TRP A O 1
ATOM 3806 N N . GLU A 1 491 ? 23.273 7.558 -19.579 1.00 88.69 491 GLU A N 1
ATOM 3807 C CA . GLU A 1 491 ? 24.512 7.562 -20.368 1.00 88.69 491 GLU A CA 1
ATOM 3808 C C . GLU A 1 491 ? 25.371 6.318 -20.102 1.00 88.69 491 GLU A C 1
ATOM 3810 O O . GLU A 1 491 ? 25.868 5.692 -21.038 1.00 88.69 491 GLU A O 1
ATOM 3815 N N . ARG A 1 492 ? 25.498 5.910 -18.830 1.00 88.38 492 ARG A N 1
ATOM 3816 C CA . ARG A 1 492 ? 26.221 4.685 -18.456 1.00 88.38 492 ARG A CA 1
ATOM 3817 C C . ARG A 1 492 ? 25.540 3.427 -18.983 1.00 88.38 492 ARG A C 1
ATOM 3819 O O . ARG A 1 492 ? 26.229 2.546 -19.487 1.00 88.38 492 ARG A O 1
ATOM 3826 N N . ALA A 1 493 ? 24.216 3.342 -18.880 1.00 90.31 493 ALA A N 1
ATOM 3827 C CA . ALA A 1 493 ? 23.464 2.194 -19.377 1.00 90.31 493 ALA A CA 1
ATOM 3828 C C . ALA A 1 493 ? 23.569 2.064 -20.902 1.00 90.31 493 ALA A C 1
ATOM 3830 O O . ALA A 1 493 ? 23.858 0.981 -21.404 1.00 90.31 493 ALA A O 1
ATOM 3831 N N . VAL A 1 494 ? 23.423 3.167 -21.641 1.00 88.94 494 VAL A N 1
ATOM 3832 C CA . VAL A 1 494 ? 23.594 3.176 -23.101 1.00 88.94 494 VAL A CA 1
ATOM 3833 C C . VAL A 1 494 ? 25.008 2.733 -23.476 1.00 88.94 494 VAL A C 1
ATOM 3835 O O . VAL A 1 494 ? 25.158 1.811 -24.278 1.00 88.94 494 VAL A O 1
ATOM 3838 N N . ALA A 1 495 ? 26.036 3.300 -22.836 1.00 88.06 495 ALA A N 1
ATOM 3839 C CA . ALA A 1 495 ? 27.428 2.923 -23.080 1.00 88.06 495 ALA A CA 1
ATOM 3840 C C . ALA A 1 495 ? 27.698 1.431 -22.813 1.00 88.06 495 ALA A C 1
ATOM 3842 O O . ALA A 1 495 ? 28.380 0.787 -23.606 1.00 88.06 495 ALA A O 1
ATOM 3843 N N . ALA A 1 496 ? 27.140 0.874 -21.735 1.00 88.88 496 ALA A N 1
ATOM 3844 C CA . ALA A 1 496 ? 27.280 -0.542 -21.400 1.00 88.88 496 ALA A CA 1
ATOM 3845 C C . ALA A 1 496 ? 26.481 -1.468 -22.339 1.00 88.88 496 ALA A C 1
ATOM 3847 O O . ALA A 1 496 ? 26.903 -2.589 -22.601 1.00 88.88 496 ALA A O 1
ATOM 3848 N N . SER A 1 497 ? 25.344 -1.003 -22.864 1.00 87.62 497 SER A N 1
ATOM 3849 C CA . SER A 1 497 ? 24.456 -1.799 -23.724 1.00 87.62 497 SER A CA 1
ATOM 3850 C C . SER A 1 497 ? 24.925 -1.923 -25.177 1.00 87.62 497 SER A C 1
ATOM 3852 O O . SER A 1 497 ? 24.495 -2.831 -25.885 1.00 87.62 497 SER A O 1
ATOM 3854 N N . GLY A 1 498 ? 25.747 -0.981 -25.656 1.00 81.12 498 GLY A N 1
ATOM 3855 C CA . GLY A 1 498 ? 26.119 -0.880 -27.071 1.00 81.12 498 GLY A CA 1
ATOM 3856 C C . GLY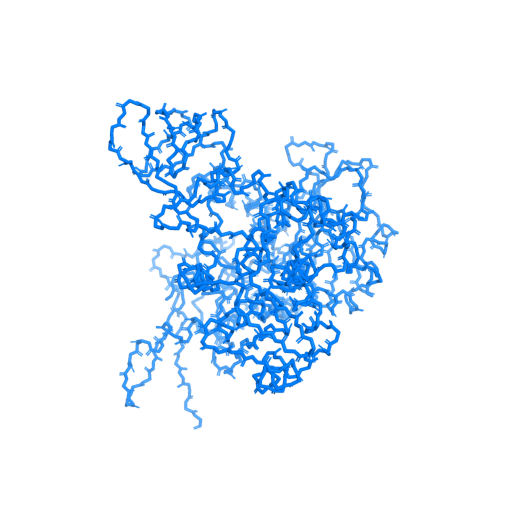 A 1 498 ? 24.983 -0.438 -28.009 1.00 81.12 498 GLY A C 1
ATOM 3857 O O . GLY A 1 498 ? 25.184 -0.400 -29.223 1.00 81.12 498 GLY A O 1
ATOM 3858 N N . VAL A 1 499 ? 23.803 -0.086 -27.483 1.00 79.56 499 VAL A N 1
ATOM 3859 C CA . VAL A 1 499 ? 22.691 0.482 -28.261 1.00 79.56 499 VAL A CA 1
ATOM 3860 C C . VAL A 1 499 ? 23.077 1.892 -28.723 1.00 79.56 499 VAL A C 1
ATOM 3862 O O . VAL A 1 499 ? 23.577 2.695 -27.938 1.00 79.56 499 VAL A O 1
ATOM 3865 N N . ALA A 1 500 ? 22.878 2.206 -30.008 1.00 64.06 500 ALA A N 1
ATOM 3866 C CA . ALA A 1 500 ? 23.258 3.503 -30.567 1.00 64.06 500 ALA A CA 1
ATOM 3867 C C . ALA A 1 500 ? 22.564 4.660 -29.823 1.00 64.06 500 ALA A C 1
ATOM 3869 O O . ALA A 1 500 ? 21.348 4.645 -29.628 1.00 64.06 500 ALA A O 1
ATOM 3870 N N . ALA A 1 501 ? 23.339 5.683 -29.446 1.00 52.56 501 ALA A N 1
ATOM 3871 C CA . ALA A 1 501 ? 22.867 6.898 -28.780 1.00 52.56 501 ALA A CA 1
ATOM 3872 C C . ALA A 1 501 ? 22.080 7.799 -29.757 1.00 52.56 501 ALA A C 1
ATOM 3874 O O . ALA A 1 501 ? 22.538 8.869 -30.144 1.00 52.56 501 ALA A O 1
ATOM 3875 N N . GLY A 1 502 ? 20.924 7.326 -30.227 1.00 48.44 502 GLY A N 1
ATOM 3876 C CA . GLY A 1 502 ? 20.060 8.033 -31.178 1.00 48.44 502 GLY A CA 1
ATOM 3877 C C . GLY A 1 502 ? 18.889 8.786 -30.543 1.00 48.44 502 GLY A C 1
ATOM 3878 O O . GLY A 1 502 ? 18.229 9.555 -31.232 1.00 48.44 502 GLY A O 1
ATOM 3879 N N . ALA A 1 503 ? 18.623 8.594 -29.249 1.00 46.00 503 ALA A N 1
ATOM 3880 C CA . ALA A 1 503 ? 17.532 9.260 -28.546 1.00 46.00 503 ALA A CA 1
ATOM 3881 C C . ALA A 1 503 ? 17.994 9.689 -27.149 1.00 46.00 503 ALA A C 1
ATOM 3883 O O . ALA A 1 503 ? 18.408 8.862 -26.330 1.00 46.00 503 ALA A O 1
ATOM 3884 N N . SER A 1 504 ? 17.942 10.992 -26.869 1.00 43.75 504 SER A N 1
ATOM 3885 C CA . SER A 1 504 ? 17.966 11.481 -25.494 1.00 43.75 504 SER A CA 1
ATOM 3886 C C . SER A 1 504 ? 16.779 10.873 -24.743 1.00 43.75 504 SER A C 1
ATOM 3888 O O . SER A 1 504 ? 15.680 10.808 -25.281 1.00 43.75 504 SER A O 1
ATOM 3890 N N . ALA A 1 505 ? 16.968 10.465 -23.485 1.00 43.19 505 ALA A N 1
ATOM 3891 C CA . ALA A 1 505 ? 15.864 10.037 -22.613 1.00 43.19 505 ALA A CA 1
ATOM 3892 C C . ALA A 1 505 ? 14.918 11.193 -22.214 1.00 43.19 505 ALA A C 1
ATOM 3894 O O . ALA A 1 505 ? 14.027 11.008 -21.384 1.00 43.19 505 ALA A O 1
ATOM 3895 N N . GLU A 1 506 ? 15.129 12.381 -22.784 1.00 42.78 506 GLU A N 1
ATOM 3896 C CA . GLU A 1 506 ? 14.262 13.539 -22.637 1.00 42.78 506 GLU A CA 1
ATOM 3897 C C . GLU A 1 506 ? 13.394 13.695 -23.884 1.00 42.78 506 GLU A C 1
ATOM 3899 O O . GLU A 1 506 ? 13.934 13.615 -24.996 1.00 42.78 506 GLU A O 1
ATOM 3904 N N . PRO A 1 507 ? 12.081 13.935 -23.715 1.00 38.34 507 PRO A N 1
ATOM 3905 C CA . PRO A 1 507 ? 11.255 14.419 -24.811 1.00 38.34 507 PRO A CA 1
ATOM 3906 C C . PRO A 1 507 ? 11.874 15.717 -25.346 1.00 38.34 507 PRO A C 1
ATOM 3908 O O . PRO A 1 507 ? 12.381 16.530 -24.572 1.00 38.34 507 PRO A O 1
ATOM 3911 N N . ALA A 1 508 ? 11.883 15.890 -26.668 1.00 37.84 508 ALA A N 1
ATOM 3912 C CA . ALA A 1 508 ? 12.424 17.092 -27.292 1.00 37.84 508 ALA A CA 1
ATOM 3913 C C . ALA A 1 508 ? 11.719 18.342 -26.733 1.00 37.84 508 ALA A C 1
ATOM 3915 O O . ALA A 1 508 ? 10.490 18.387 -26.679 1.00 37.84 508 ALA A O 1
ATOM 3916 N N . ASP A 1 509 ? 12.504 19.354 -26.355 1.00 38.56 509 ASP A N 1
ATOM 3917 C CA . ASP A 1 509 ? 12.058 20.591 -25.683 1.00 38.56 509 ASP A CA 1
ATOM 3918 C C . ASP A 1 509 ? 11.064 21.437 -26.518 1.00 38.56 509 ASP A C 1
ATOM 3920 O O . ASP A 1 509 ? 10.500 22.402 -26.015 1.00 38.56 509 ASP A O 1
ATOM 3924 N N . ASP A 1 510 ? 10.807 21.061 -27.779 1.00 34.44 510 ASP A N 1
ATOM 3925 C CA . ASP A 1 510 ? 9.980 21.823 -28.726 1.00 34.44 510 ASP A CA 1
ATOM 3926 C C . ASP A 1 510 ? 8.754 21.078 -29.290 1.00 34.44 510 ASP A C 1
ATOM 3928 O O . ASP A 1 510 ? 7.992 21.666 -30.051 1.00 34.44 510 ASP A O 1
ATOM 3932 N N . ASP A 1 511 ? 8.486 19.830 -28.889 1.00 38.12 511 ASP A N 1
ATOM 3933 C CA . ASP A 1 511 ? 7.234 19.142 -29.247 1.00 38.12 511 ASP A CA 1
ATOM 3934 C C . ASP A 1 511 ? 6.858 18.141 -28.148 1.00 38.12 511 ASP A C 1
ATOM 3936 O O . ASP A 1 511 ? 7.158 16.950 -28.215 1.00 38.12 511 ASP A O 1
ATOM 3940 N N . ALA A 1 512 ? 6.188 18.626 -27.097 1.00 36.44 512 ALA A N 1
ATOM 3941 C CA . ALA A 1 512 ? 5.550 17.749 -26.121 1.00 36.44 512 ALA A CA 1
ATOM 3942 C C . ALA A 1 512 ? 4.587 16.811 -26.863 1.00 36.44 512 ALA A C 1
ATOM 3944 O O . ALA A 1 512 ? 3.536 17.255 -27.336 1.00 36.44 512 ALA A O 1
ATOM 3945 N N . SER A 1 513 ? 4.927 15.524 -26.967 1.00 41.62 513 SER A N 1
ATOM 3946 C CA . SER A 1 513 ? 4.017 14.553 -27.560 1.00 41.62 513 SER A CA 1
ATOM 3947 C C . SER A 1 513 ? 2.718 14.523 -26.786 1.00 41.62 513 SER A C 1
ATOM 3949 O O . SER A 1 513 ? 2.642 14.445 -25.558 1.00 41.62 513 SER A O 1
ATOM 3951 N N . VAL A 1 514 ? 1.659 14.627 -27.564 1.00 43.62 514 VAL A N 1
ATOM 3952 C CA . VAL A 1 514 ? 0.299 14.673 -27.094 1.00 43.62 514 VAL A CA 1
ATOM 3953 C C . VAL A 1 514 ? -0.335 13.352 -27.480 1.00 43.62 514 VAL A C 1
ATOM 3955 O O . VAL A 1 514 ? -0.605 13.122 -28.650 1.00 43.62 514 VAL A O 1
ATOM 3958 N N . LEU A 1 515 ? -0.628 12.512 -26.493 1.00 44.34 515 LEU A N 1
ATOM 3959 C CA . LEU A 1 515 ? -1.490 11.359 -26.728 1.00 44.34 515 LEU A CA 1
ATOM 3960 C C . LEU A 1 515 ? -2.954 11.799 -26.654 1.00 44.34 515 LEU A C 1
ATOM 3962 O O . LEU A 1 515 ? -3.423 12.099 -25.555 1.00 44.34 515 LEU A O 1
ATOM 3966 N N . ASP A 1 516 ? -3.668 11.860 -27.783 1.00 48.88 516 ASP A N 1
ATOM 3967 C CA . ASP A 1 516 ? -5.086 12.246 -27.815 1.00 48.88 516 ASP A CA 1
ATOM 3968 C C . ASP A 1 516 ? -5.997 11.028 -27.566 1.00 48.88 516 ASP A C 1
ATOM 3970 O O . ASP A 1 516 ? -6.022 10.034 -28.301 1.00 48.88 516 ASP A O 1
ATOM 3974 N N . LEU A 1 517 ? -6.774 11.092 -26.488 1.00 47.62 517 LEU A N 1
ATOM 3975 C CA . LEU A 1 517 ? -7.890 10.183 -26.261 1.00 47.62 517 LEU A CA 1
ATOM 3976 C C . LEU A 1 517 ? -9.125 10.721 -26.988 1.00 47.62 517 LEU A C 1
ATOM 3978 O O . LEU A 1 517 ? -9.977 11.368 -26.379 1.00 47.62 517 LEU A O 1
ATOM 3982 N N . ALA A 1 518 ? -9.241 10.431 -28.284 1.00 43.72 518 ALA A N 1
ATOM 3983 C CA . ALA A 1 518 ? -10.524 10.492 -28.971 1.00 43.72 518 ALA A CA 1
ATOM 3984 C C . ALA A 1 518 ? -11.293 9.192 -28.688 1.00 43.72 518 ALA A C 1
ATOM 3986 O O . ALA A 1 518 ? -10.795 8.100 -28.955 1.00 43.72 518 ALA A O 1
ATOM 3987 N N . THR A 1 519 ? -12.504 9.287 -28.139 1.00 36.38 519 THR A N 1
ATOM 3988 C CA . THR A 1 519 ? -13.418 8.139 -28.079 1.00 36.38 519 THR A CA 1
ATOM 3989 C C . THR A 1 519 ? -13.835 7.793 -29.507 1.00 36.38 519 THR A C 1
ATOM 3991 O O . THR A 1 519 ? -14.585 8.556 -30.120 1.00 36.38 519 THR A O 1
ATOM 3994 N N . THR A 1 520 ? -13.330 6.693 -30.060 1.00 28.59 520 THR A N 1
ATOM 3995 C CA . THR A 1 520 ? -13.808 6.152 -31.340 1.00 28.59 520 THR A CA 1
ATOM 3996 C C . THR A 1 520 ? -15.287 5.770 -31.184 1.00 28.59 520 THR A C 1
ATOM 3998 O O . THR A 1 520 ? -15.645 5.223 -30.138 1.00 28.59 520 THR A O 1
ATOM 4001 N N . PRO A 1 521 ? -16.169 6.091 -32.147 1.00 29.59 521 PRO A N 1
ATOM 4002 C CA . PRO A 1 521 ? -17.569 5.686 -32.065 1.00 29.59 521 PRO A CA 1
ATOM 4003 C C . PRO A 1 521 ? -17.678 4.155 -32.069 1.00 29.59 521 PRO A C 1
ATOM 4005 O O . PRO A 1 521 ? -16.909 3.486 -32.763 1.00 29.59 521 PRO A O 1
ATOM 4008 N N . ALA A 1 522 ? -18.610 3.640 -31.264 1.00 29.94 522 ALA A N 1
ATOM 4009 C CA . ALA A 1 522 ? -19.059 2.250 -31.302 1.00 29.94 522 ALA A CA 1
ATOM 4010 C C . ALA A 1 522 ? -19.771 1.920 -32.620 1.00 29.94 522 ALA A C 1
ATOM 4012 O O . ALA A 1 522 ? -20.401 2.846 -33.189 1.00 29.94 522 ALA A O 1
#

Foldseek 3Di:
DEFQPLFLVSQCVVQCVAQVDPPDFRKDWYFHQFLLRVLLNLLSLVCNLVVPGDDDDDAAPLLLLLLLVVLVVQLVHKDFLVVSLVVQCVDPNHVVPDSVSSVLSQCQLQDQDPVLVVLVQHRQWHDDPRMIHGPDNCSNVLSVQQADLPPFQQWAFEDEVPDPDTQGTDGPVQVVPADQQFWDDDPNFIWGWHQDDFSYTYTHGDDDFGPFFDDPPPDDKRAQSSLLSSLQVLVVLVVQCVPPNLVSQLVCCCVVFVWDSQSSSLNSLQSLLLVLFHDSDRQLAWEWEWAQDPVDNQKIKTKIFHSRIQLQQVLLQQLLDLQLPPFWPDWFTGNGIIITIGGPVSDDDPVSLLSSLPLPCSLVSSLVSPVPDVLLLSLLLSSCSSSSSQRQDDPNDGDGVVVSSVSSVVVVVCCCVPPVVNSSNVSSSSCSCCVRRVNVSNSVSSVRHSVHYDYHYGNDDRSVCLVRVCRRPVSTPDPVVSVVVNQVVVVVSCVVSVRDPPHDSGDPPPDRIIRIPDNDDD

Secondary structure (DSSP, 8-state):
-BS--SSHHHHHHHHTTTT-STT----EEEB-SSHHHHHHHHHHHHHHHHT-PPPPPPPS--HHHHHHHHHHHHHH--EEHHHHHHHHTTSGGGTT--HHHHHHHHHHHH---HHHHHTT----EEEETTEEEESSTHHHHHHHHH--S--PPPEEEEEETT-SS--EEEEHHHHHHPPTT-EEEETTEEEEEEEE-SSEEEEEE--S---SPPPTTS-PPPPHHHHHHHHHHHHHHHHHHHHHHHHHHHHHHHHHHT--HHHHHHHHHHHHHHHHHS----TT-EEEEEEE-TT-TTEEEEEEE--S-HHHHHHHHHHHHHHH-TT--EEEE-SSEEEEEEEGGG---HHHHHHHT-STTHHHHHHHHHHTSHHHHHHHHHHHHHTTSS-SEETTEEPPHHHHHHHHHHHHHHHHHH-TT-HHHHHHHHIIIIIIS-HHHHHHHHHHHTTSEEEEE-SS--GGGHHHHHHHH-TT--HHHHHHHHHHHHHHHHHHHT----S-SSPPTT----EEE-----

Sequence (522 aa):
LVGSPRDVTRALQRIGRSGHRIDRHPRGRFIGTGVDDLLECLVVADRCRAGELDPVRVPQAPLDVLAQQLVGMAAVARWHDDDAFAVVRRAAPYATLTRADFDAVLDYLSDASEAMEERRVYAKLVREAGTFEARGRSVATIFYQNVGTIAGGASIRIKPRGSTTPIGTVEEDFLEQLKPGDRFLLGGRVWAFMYAQGMTAFVAPAAGRPTVPRWASEILPATAGVAWGVGVLRAQLRDVLLVGGAEAVAAVLAQRYDLGAADAAALAAYVATQQALSAIPDPDEIVVERWVDPDDERVLVHAVTSPLGRRANEALARAVTYRLGKGSVGLMVDDQAFALRVPRRAAWDDASLARLFDPHGVRDDVRAAVARSDLWGRRFRAVAAVGLMLVKNYHGRAKFIGAMQMNARRIWTVLERERPDFPLVRETYRTVLEDDLDLPTAERWLERAAMRMSLRDLDGPPPFLFRLISAGTTDSMLLEERDAFLRRLWERAVAASGVAAGASAEPADDDASVLDLATTPA

pLDDT: mean 84.17, std 15.41, range [28.59, 98.62]